Protein AF-A0AA36BQL2-F1 (afdb_monomer)

Structure (mmCIF, N/CA/C/O backbone):
data_AF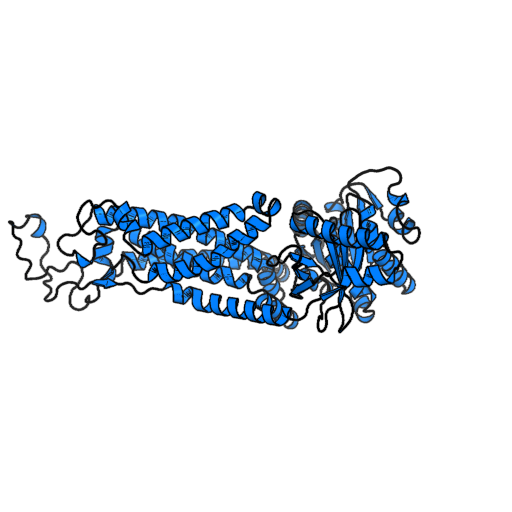-A0AA36BQL2-F1
#
_entry.id   AF-A0AA36BQL2-F1
#
loop_
_atom_site.group_PDB
_atom_site.id
_atom_site.type_symbol
_atom_site.label_atom_id
_atom_site.label_alt_id
_atom_site.label_comp_id
_atom_site.label_asym_id
_atom_site.label_entity_id
_atom_site.label_seq_id
_atom_site.pdbx_PDB_ins_code
_atom_site.Cartn_x
_atom_site.Cartn_y
_atom_site.Cartn_z
_atom_site.occupancy
_atom_site.B_iso_or_equiv
_atom_site.auth_seq_id
_atom_site.auth_comp_id
_atom_site.auth_asym_id
_atom_site.auth_atom_id
_atom_site.pdbx_PDB_model_num
ATOM 1 N N . MET A 1 1 ? -35.888 1.356 -7.119 1.00 32.09 1 MET A N 1
ATOM 2 C CA . MET A 1 1 ? -35.164 0.156 -7.600 1.00 32.09 1 MET A CA 1
ATOM 3 C C . MET A 1 1 ? -33.881 0.537 -8.357 1.00 32.09 1 MET A C 1
ATOM 5 O O . MET A 1 1 ? -32.818 0.086 -7.954 1.00 32.09 1 MET A O 1
ATOM 9 N N . ALA A 1 2 ? -33.934 1.457 -9.333 1.00 29.12 2 ALA A N 1
ATOM 10 C CA . ALA A 1 2 ? -32.767 1.949 -10.090 1.00 29.12 2 ALA A CA 1
ATOM 11 C C . ALA A 1 2 ? -31.708 2.727 -9.267 1.00 29.12 2 ALA A C 1
ATOM 13 O O . ALA A 1 2 ? -30.513 2.575 -9.489 1.00 29.12 2 ALA A O 1
ATOM 14 N N . ILE A 1 3 ? -32.118 3.500 -8.255 1.00 36.56 3 ILE A N 1
ATOM 15 C CA . ILE A 1 3 ? -31.204 4.365 -7.473 1.00 36.56 3 ILE A CA 1
ATOM 16 C C . ILE A 1 3 ? -30.282 3.561 -6.526 1.00 36.56 3 ILE A C 1
ATOM 18 O O . ILE A 1 3 ? -29.159 3.971 -6.234 1.00 36.56 3 ILE A O 1
ATOM 22 N N . LEU A 1 4 ? -30.737 2.393 -6.059 1.00 38.72 4 LEU A N 1
ATOM 23 C CA . LEU A 1 4 ? -30.019 1.531 -5.104 1.00 38.72 4 LEU A CA 1
ATOM 24 C C . LEU A 1 4 ? -29.142 0.489 -5.805 1.00 38.72 4 LEU A C 1
ATOM 26 O O . LEU A 1 4 ? -28.009 0.270 -5.384 1.00 38.72 4 LEU A O 1
ATOM 30 N N . ILE A 1 5 ? -29.626 -0.062 -6.924 1.00 36.47 5 ILE A N 1
ATOM 31 C CA . ILE A 1 5 ? -28.802 -0.821 -7.871 1.00 36.47 5 ILE A CA 1
ATOM 32 C C . ILE A 1 5 ? -27.673 0.081 -8.384 1.00 36.47 5 ILE A C 1
ATOM 34 O O . ILE A 1 5 ? -26.525 -0.340 -8.348 1.00 36.47 5 ILE A O 1
ATOM 38 N N . GLY A 1 6 ? -27.968 1.349 -8.699 1.00 40.69 6 GLY A N 1
ATOM 39 C CA . GLY A 1 6 ? -26.975 2.354 -9.075 1.00 40.69 6 GLY A CA 1
ATOM 40 C C . GLY A 1 6 ? -25.892 2.579 -8.018 1.00 40.69 6 GLY A C 1
ATOM 41 O O . GLY A 1 6 ? -24.722 2.534 -8.352 1.00 40.69 6 GLY A O 1
ATOM 42 N N . LYS A 1 7 ? -26.223 2.755 -6.729 1.00 40.22 7 LYS A N 1
ATOM 43 C CA . LYS A 1 7 ? -25.207 3.030 -5.685 1.00 40.22 7 LYS A CA 1
ATOM 44 C C . LYS A 1 7 ? -24.357 1.812 -5.279 1.00 40.22 7 LYS A C 1
ATOM 46 O O . LYS A 1 7 ? -23.184 1.971 -4.943 1.00 40.22 7 LYS A O 1
ATOM 51 N N . TRP A 1 8 ? -24.917 0.606 -5.343 1.00 40.50 8 TRP A N 1
ATOM 52 C CA . TRP A 1 8 ? -24.221 -0.658 -5.064 1.00 40.50 8 TRP A CA 1
ATOM 53 C C . TRP A 1 8 ? -23.346 -1.118 -6.248 1.00 40.50 8 TRP A C 1
ATOM 55 O O . TRP A 1 8 ? -22.182 -1.469 -6.054 1.00 40.50 8 TRP A O 1
ATOM 65 N N . LEU A 1 9 ? -23.837 -0.951 -7.485 1.00 42.84 9 LEU A N 1
ATOM 66 C CA . LEU A 1 9 ? -23.016 -0.902 -8.703 1.00 42.84 9 LEU A CA 1
ATOM 67 C C . LEU A 1 9 ? -22.187 0.384 -8.794 1.00 42.84 9 LEU A C 1
ATOM 69 O O . LEU A 1 9 ? -21.614 0.619 -9.840 1.00 42.84 9 LEU A O 1
ATOM 73 N N . ASN A 1 10 ? -22.085 1.225 -7.761 1.00 51.16 10 ASN A N 1
ATOM 74 C CA . ASN A 1 10 ? -21.151 2.348 -7.785 1.00 51.16 10 ASN A CA 1
ATOM 75 C C . ASN A 1 10 ? -19.912 2.035 -6.950 1.00 51.16 10 ASN A C 1
ATOM 77 O O . ASN A 1 10 ? -18.833 2.147 -7.485 1.00 51.16 10 ASN A O 1
ATOM 81 N N . SER A 1 11 ? -19.952 1.576 -5.697 1.00 51.75 11 SER A N 1
ATOM 82 C CA . SER A 1 11 ? -18.690 1.466 -4.923 1.00 51.75 11 SER A CA 1
ATOM 83 C C . SER A 1 11 ? -17.739 0.348 -5.396 1.00 51.75 11 SER A C 1
ATOM 85 O O . SER A 1 11 ? -16.552 0.596 -5.613 1.00 51.75 11 SER A O 1
ATOM 87 N N . VAL A 1 12 ? -18.240 -0.878 -5.592 1.00 59.84 12 VAL A N 1
ATOM 88 C CA . VAL A 1 12 ? -17.443 -2.012 -6.105 1.00 59.84 12 VAL A CA 1
ATOM 89 C C . VAL A 1 12 ? -17.169 -1.840 -7.593 1.00 59.84 12 VAL A C 1
ATOM 91 O O . VAL A 1 12 ? -16.033 -2.010 -8.034 1.00 59.84 12 VAL A O 1
ATOM 94 N N . SER A 1 13 ? -18.188 -1.440 -8.351 1.00 63.12 13 SER A N 1
ATOM 95 C CA . SER A 1 13 ? -18.031 -1.160 -9.775 1.00 63.12 13 SER A CA 1
ATOM 96 C C . SER A 1 13 ? -17.059 -0.021 -10.025 1.00 63.12 13 SER A C 1
ATOM 98 O O . SER A 1 13 ? -16.323 -0.116 -10.979 1.00 63.12 13 SER A O 1
ATOM 100 N N . ILE A 1 14 ? -16.972 1.015 -9.183 1.00 72.75 14 ILE A N 1
ATOM 101 C CA . ILE A 1 14 ? -16.052 2.140 -9.418 1.00 72.75 14 ILE A CA 1
ATOM 102 C C . ILE A 1 14 ? -14.605 1.739 -9.169 1.00 72.75 14 ILE A C 1
ATOM 104 O O . ILE A 1 14 ? -13.737 2.128 -9.945 1.00 72.75 14 ILE A O 1
ATOM 108 N N . LYS A 1 15 ? -14.332 0.901 -8.156 1.00 74.94 15 LYS A N 1
ATOM 109 C CA . LYS A 1 15 ? -12.998 0.296 -8.009 1.00 74.94 15 LYS A CA 1
ATOM 110 C C . LYS A 1 15 ? -12.625 -0.479 -9.273 1.00 74.94 15 LYS A C 1
ATOM 112 O O . LYS A 1 15 ? -11.566 -0.240 -9.842 1.00 74.94 15 LYS A O 1
ATOM 117 N N . TRP A 1 16 ? -13.506 -1.367 -9.734 1.00 81.06 16 TRP A N 1
ATOM 118 C CA . TRP A 1 16 ? -13.277 -2.147 -10.953 1.00 81.06 16 TRP A CA 1
ATOM 119 C C . TRP A 1 16 ? -13.223 -1.285 -12.210 1.00 81.06 16 TRP A C 1
ATOM 121 O O . TRP A 1 16 ? -12.387 -1.525 -13.064 1.00 81.06 16 TRP A O 1
ATOM 131 N N . PHE A 1 17 ? -14.044 -0.252 -12.301 1.00 84.00 17 PHE A N 1
ATOM 132 C CA . PHE A 1 17 ? -14.105 0.689 -13.408 1.00 84.00 17 PHE A CA 1
ATOM 133 C C . PHE A 1 17 ? -12.795 1.451 -13.526 1.00 84.00 17 PHE A C 1
ATOM 135 O O . PHE A 1 17 ? -12.270 1.559 -14.621 1.00 84.00 17 PHE A O 1
ATOM 142 N N . ILE A 1 18 ? -12.216 1.911 -12.415 1.00 84.31 18 ILE A N 1
ATOM 143 C CA . ILE A 1 18 ? -10.904 2.569 -12.422 1.00 84.31 18 ILE A CA 1
ATOM 144 C C . ILE A 1 18 ? -9.805 1.586 -12.802 1.00 84.31 18 ILE A C 1
ATOM 146 O O . ILE A 1 18 ? -8.929 1.939 -13.584 1.00 84.31 18 ILE A O 1
ATOM 150 N N . MET A 1 19 ? -9.864 0.351 -12.301 1.00 88.06 19 MET A N 1
ATOM 151 C CA . MET A 1 19 ? -8.923 -0.696 -12.701 1.00 88.06 19 MET A CA 1
ATOM 152 C C . MET A 1 19 ? -9.021 -1.006 -14.201 1.00 88.06 19 MET A C 1
ATOM 154 O O . MET A 1 19 ? -8.002 -1.098 -14.877 1.00 88.06 19 MET A O 1
ATOM 158 N N . VAL A 1 20 ? -10.235 -1.118 -14.739 1.00 90.38 20 VAL A N 1
ATOM 159 C CA . VAL A 1 20 ? -10.496 -1.349 -16.166 1.00 90.38 20 VAL A CA 1
ATOM 160 C C . VAL A 1 20 ? -10.076 -0.139 -16.994 1.00 90.38 20 VAL A C 1
ATOM 162 O O . VAL A 1 20 ? -9.435 -0.312 -18.023 1.00 90.38 20 VAL A O 1
ATOM 165 N N . LEU A 1 21 ? -10.361 1.080 -16.536 1.00 91.88 21 LEU A N 1
ATOM 166 C CA . LEU A 1 21 ? -9.959 2.321 -17.191 1.00 91.88 21 LEU A CA 1
ATOM 167 C C . LEU A 1 21 ? -8.433 2.451 -17.239 1.00 91.88 21 LEU A C 1
ATOM 169 O O . LEU A 1 21 ? -7.880 2.755 -18.289 1.00 91.88 21 LEU A O 1
ATOM 173 N N . TRP A 1 22 ? -7.738 2.179 -16.134 1.00 94.94 22 TRP A N 1
ATOM 174 C CA . TRP A 1 22 ? -6.276 2.158 -16.088 1.00 94.94 22 TRP A CA 1
ATOM 175 C C . TRP A 1 22 ? -5.692 1.089 -17.022 1.00 94.94 22 TRP A C 1
ATOM 177 O O . TRP A 1 22 ? -4.769 1.383 -17.784 1.00 94.94 22 TRP A O 1
ATOM 187 N N . ALA A 1 23 ? -6.248 -0.127 -17.019 1.00 95.50 23 ALA A N 1
ATOM 188 C CA . ALA A 1 23 ? -5.818 -1.193 -17.920 1.00 95.50 23 ALA A CA 1
ATOM 189 C C . ALA A 1 23 ? -6.055 -0.811 -19.391 1.00 95.50 23 ALA A C 1
ATOM 191 O O . ALA A 1 23 ? -5.174 -0.994 -20.231 1.00 95.50 23 ALA A O 1
ATOM 192 N N . PHE A 1 24 ? -7.203 -0.201 -19.691 1.00 96.44 24 PHE A N 1
ATOM 193 C CA . PHE A 1 24 ? -7.525 0.335 -21.009 1.00 96.44 24 PHE A CA 1
ATOM 194 C C . PHE A 1 24 ? -6.534 1.423 -21.435 1.00 96.44 24 PHE A C 1
ATOM 196 O O . PHE A 1 24 ? -6.031 1.371 -22.553 1.00 96.44 24 PHE A O 1
ATOM 203 N N . ILE A 1 25 ? -6.180 2.359 -20.546 1.00 96.88 25 ILE A N 1
ATOM 204 C CA . ILE A 1 25 ? -5.155 3.380 -20.812 1.00 96.88 25 ILE A CA 1
ATOM 205 C C . ILE A 1 25 ? -3.802 2.724 -21.117 1.00 96.88 25 ILE A C 1
ATOM 207 O O . ILE A 1 25 ? -3.131 3.150 -22.054 1.00 96.88 25 ILE A O 1
ATOM 211 N N . CYS A 1 26 ? -3.408 1.674 -20.389 1.00 97.56 26 CYS A N 1
ATOM 212 C CA . CYS A 1 26 ? -2.166 0.943 -20.665 1.00 97.56 26 CYS A CA 1
ATOM 213 C C . CYS A 1 26 ? -2.178 0.305 -22.064 1.00 97.56 26 CYS A C 1
ATOM 215 O O . CYS A 1 26 ? -1.219 0.464 -22.819 1.00 97.56 26 CYS A O 1
ATOM 217 N N . VAL A 1 27 ? -3.270 -0.371 -22.435 1.00 97.25 27 VAL A N 1
ATOM 218 C CA . VAL A 1 27 ? -3.426 -0.993 -23.762 1.00 97.25 27 VAL A CA 1
ATOM 219 C C . VAL A 1 27 ? -3.456 0.061 -24.867 1.00 97.25 27 VAL A C 1
ATOM 221 O O . VAL A 1 27 ? -2.765 -0.084 -25.873 1.00 97.25 27 VAL A O 1
ATOM 224 N N . LEU A 1 28 ? -4.201 1.149 -24.674 1.00 97.56 28 LEU A N 1
ATOM 225 C CA . LEU A 1 28 ? -4.280 2.254 -25.626 1.00 97.56 28 LEU A CA 1
ATOM 226 C C . LEU A 1 28 ? -2.912 2.916 -25.823 1.00 97.56 28 LEU A C 1
ATOM 228 O O . LEU A 1 28 ? -2.525 3.202 -26.956 1.00 97.56 28 LEU A O 1
ATOM 232 N N . LEU A 1 29 ? -2.161 3.133 -24.740 1.00 96.88 29 LEU A N 1
ATOM 233 C CA . LEU A 1 29 ? -0.817 3.701 -24.787 1.00 96.88 29 LEU A CA 1
ATOM 234 C C . LEU A 1 29 ? 0.160 2.776 -25.520 1.00 96.88 29 LEU A C 1
ATOM 236 O O . LEU A 1 29 ? 0.924 3.251 -26.366 1.00 96.88 29 LEU A O 1
ATOM 240 N N . PHE A 1 30 ? 0.105 1.469 -25.247 1.00 97.88 30 PHE A N 1
ATOM 241 C CA . PHE A 1 30 ? 0.875 0.467 -25.981 1.00 97.88 30 PHE A CA 1
ATOM 242 C C . PHE A 1 30 ? 0.533 0.512 -27.473 1.00 97.88 30 PHE A C 1
ATOM 244 O O . PHE A 1 30 ? 1.425 0.688 -28.296 1.00 97.88 30 PHE A O 1
ATOM 251 N N . TYR A 1 31 ? -0.753 0.425 -27.823 1.00 97.56 31 TYR A N 1
ATOM 252 C CA . TYR A 1 31 ? -1.232 0.389 -29.207 1.00 97.56 31 TYR A CA 1
ATOM 253 C C . TYR A 1 31 ? -0.876 1.661 -29.984 1.00 97.56 31 TYR A C 1
ATOM 255 O O . TYR A 1 31 ? -0.357 1.598 -31.100 1.00 97.56 31 TYR A O 1
ATOM 263 N N . ARG A 1 32 ? -1.082 2.836 -29.378 1.00 97.44 32 ARG A N 1
ATOM 264 C CA . ARG A 1 32 ? -0.721 4.125 -29.979 1.00 97.44 32 ARG A CA 1
ATOM 265 C C . ARG A 1 32 ? 0.780 4.215 -30.236 1.00 97.44 32 ARG A C 1
ATOM 267 O O . ARG A 1 32 ? 1.190 4.665 -31.303 1.00 97.44 32 ARG A O 1
ATOM 274 N N . THR A 1 33 ? 1.595 3.786 -29.276 1.00 95.62 33 THR A N 1
ATOM 275 C CA . THR A 1 33 ? 3.056 3.802 -29.416 1.00 95.62 33 THR A CA 1
ATOM 276 C C . THR A 1 33 ? 3.511 2.784 -30.458 1.00 95.62 33 THR A C 1
ATOM 278 O O . THR A 1 33 ? 4.315 3.116 -31.321 1.00 95.62 33 THR A O 1
ATOM 281 N N . TYR A 1 34 ? 2.940 1.582 -30.459 1.00 96.69 34 TYR A N 1
ATOM 282 C CA . TYR A 1 34 ? 3.207 0.549 -31.455 1.00 96.69 34 TYR A CA 1
ATOM 283 C C . TYR A 1 34 ? 2.964 1.068 -32.880 1.00 96.69 34 TYR A C 1
ATOM 285 O O . TYR A 1 34 ? 3.857 1.010 -33.724 1.00 96.69 34 TYR A O 1
ATOM 293 N N . ASN A 1 35 ? 1.787 1.654 -33.127 1.00 95.62 35 ASN A N 1
ATOM 294 C CA . ASN A 1 35 ? 1.427 2.202 -34.436 1.00 95.62 35 ASN A CA 1
ATOM 295 C C . ASN A 1 35 ? 2.309 3.380 -34.842 1.00 95.62 35 ASN A C 1
ATOM 297 O O . ASN A 1 35 ? 2.648 3.507 -36.015 1.00 95.62 35 ASN A O 1
ATOM 301 N N . ARG A 1 36 ? 2.723 4.210 -33.880 1.00 93.69 36 ARG A N 1
ATOM 302 C CA . ARG A 1 36 ? 3.674 5.293 -34.130 1.00 93.69 36 ARG A CA 1
ATOM 303 C C . ARG A 1 36 ? 4.984 4.756 -34.710 1.00 93.69 36 ARG A C 1
ATOM 305 O O . ARG A 1 36 ? 5.407 5.210 -35.762 1.00 93.69 36 ARG A O 1
ATOM 312 N N . TYR A 1 37 ? 5.592 3.757 -34.072 1.00 92.94 37 TYR A N 1
ATOM 313 C CA . TYR A 1 37 ? 6.858 3.182 -34.547 1.00 92.94 37 TYR A CA 1
ATOM 314 C C . TYR A 1 37 ? 6.711 2.300 -35.794 1.00 92.94 37 TYR A C 1
ATOM 316 O O . TYR A 1 37 ? 7.705 2.044 -36.465 1.00 92.94 37 TYR A O 1
ATOM 324 N N . LYS A 1 38 ? 5.491 1.845 -36.108 1.00 92.50 38 LYS A N 1
ATOM 325 C CA . LYS A 1 38 ? 5.203 1.059 -37.313 1.00 92.50 38 LYS A CA 1
ATOM 326 C C . LYS A 1 38 ? 4.989 1.927 -38.557 1.00 92.50 38 LYS A C 1
ATOM 328 O O . LYS A 1 38 ? 5.452 1.563 -39.630 1.00 92.50 38 LYS A O 1
ATOM 333 N N . TYR A 1 39 ? 4.255 3.034 -38.425 1.00 90.00 39 TYR A N 1
ATOM 334 C CA . TYR A 1 39 ? 3.773 3.811 -39.575 1.00 90.00 39 TYR A CA 1
ATOM 335 C C . TYR A 1 39 ? 4.412 5.198 -39.718 1.00 90.00 39 TYR A C 1
ATOM 337 O O . TYR A 1 39 ? 4.325 5.785 -40.793 1.00 90.00 39 TYR A O 1
ATOM 345 N N . GLU A 1 40 ? 5.036 5.760 -38.675 1.00 90.19 40 GLU A N 1
ATOM 346 C CA . GLU A 1 40 ? 5.650 7.088 -38.786 1.00 90.19 40 GLU A CA 1
ATOM 347 C C . GLU A 1 40 ? 6.920 7.022 -39.667 1.00 90.19 40 GLU A C 1
ATOM 349 O O . GLU A 1 40 ? 7.827 6.238 -39.368 1.00 90.19 40 GLU A O 1
ATOM 354 N N . PRO A 1 41 ? 7.049 7.875 -40.708 1.00 86.12 41 PRO A N 1
ATOM 355 C CA . PRO A 1 41 ? 8.160 7.795 -41.664 1.00 86.12 41 PRO A CA 1
ATOM 356 C C . PRO A 1 41 ? 9.557 7.945 -41.026 1.00 86.12 41 PRO A C 1
ATOM 358 O O . PRO A 1 41 ? 10.530 7.389 -41.525 1.00 86.12 41 PRO A O 1
ATOM 361 N N . ARG A 1 42 ? 9.656 8.617 -39.866 1.00 89.44 42 ARG A N 1
ATOM 362 C CA . ARG A 1 42 ? 10.900 8.812 -39.080 1.00 89.44 42 ARG A CA 1
ATOM 363 C C . ARG A 1 42 ? 11.581 7.524 -38.653 1.00 89.44 42 ARG A C 1
ATOM 365 O O . ARG A 1 42 ? 12.787 7.533 -38.414 1.00 89.44 42 ARG A O 1
ATOM 372 N N . PHE A 1 43 ? 10.818 6.443 -38.533 1.00 90.06 43 PHE A N 1
ATOM 373 C CA . PHE A 1 43 ? 11.320 5.157 -38.068 1.00 90.06 43 PHE A CA 1
ATOM 374 C C . PHE A 1 43 ? 11.456 4.133 -39.193 1.00 90.06 43 PHE A C 1
ATOM 376 O O . PHE A 1 43 ? 11.784 2.989 -38.908 1.00 90.06 43 PHE A O 1
ATOM 383 N N . TYR A 1 44 ? 11.249 4.521 -40.454 1.00 87.38 44 TYR A N 1
ATOM 384 C CA . TYR A 1 44 ? 11.231 3.599 -41.589 1.00 87.38 44 TYR A CA 1
ATOM 385 C C . TYR A 1 44 ? 12.484 2.711 -41.666 1.00 87.38 44 TYR A C 1
ATOM 387 O O . TYR A 1 44 ? 12.367 1.489 -41.615 1.00 87.38 44 TYR A O 1
ATOM 395 N N . TYR A 1 45 ? 13.682 3.308 -41.697 1.00 86.88 45 TYR A N 1
ATOM 396 C CA . TYR A 1 45 ? 14.948 2.568 -41.820 1.00 86.88 45 TYR A CA 1
ATOM 397 C C . TYR A 1 45 ? 15.196 1.613 -40.647 1.00 86.88 45 TYR A C 1
ATOM 399 O O . TYR A 1 45 ? 15.539 0.449 -40.841 1.00 86.88 45 TYR A O 1
ATOM 407 N N . VAL A 1 46 ? 14.967 2.077 -39.416 1.00 89.56 46 VAL A N 1
ATOM 408 C CA . VAL A 1 46 ? 15.162 1.244 -38.222 1.00 89.56 46 VAL A CA 1
ATOM 409 C C . VAL A 1 46 ? 14.085 0.158 -38.099 1.00 89.56 46 VAL A C 1
ATOM 411 O O . VAL A 1 46 ? 14.373 -0.950 -37.653 1.00 89.56 46 VAL A O 1
ATOM 414 N N . HIS A 1 47 ? 12.858 0.427 -38.552 1.00 90.00 47 HIS A N 1
ATOM 415 C CA . HIS A 1 47 ? 11.780 -0.557 -38.610 1.00 90.00 47 HIS A CA 1
ATOM 416 C C . HIS A 1 47 ? 12.036 -1.625 -39.679 1.00 90.00 47 HIS A C 1
ATOM 418 O O . HIS A 1 47 ? 11.718 -2.783 -39.445 1.00 90.00 47 HIS A O 1
ATOM 424 N N . GLN A 1 48 ? 12.645 -1.294 -40.822 1.00 87.44 48 GLN A N 1
ATOM 425 C CA . GLN A 1 48 ? 13.039 -2.308 -41.809 1.00 87.44 48 GLN A CA 1
ATOM 426 C C . GLN A 1 48 ? 14.032 -3.324 -41.232 1.00 87.44 48 GLN A C 1
ATOM 428 O O . GLN A 1 48 ? 13.949 -4.508 -41.544 1.00 87.44 48 GLN A O 1
ATOM 433 N N . MET A 1 49 ? 14.939 -2.877 -40.363 1.00 88.56 49 MET A N 1
ATOM 434 C CA . MET A 1 49 ? 15.933 -3.754 -39.746 1.00 88.56 49 MET A CA 1
ATOM 435 C C . MET A 1 49 ? 15.369 -4.554 -38.572 1.00 88.56 49 MET A C 1
ATOM 437 O O . MET A 1 49 ? 15.621 -5.751 -38.452 1.00 88.56 49 MET A O 1
ATOM 441 N N . LEU A 1 50 ? 14.631 -3.886 -37.682 1.00 91.75 50 LEU A N 1
ATOM 442 C CA . LEU A 1 50 ? 14.164 -4.476 -36.429 1.00 91.75 50 LEU A CA 1
ATOM 443 C C . LEU A 1 50 ? 12.787 -5.133 -36.546 1.00 91.75 50 LEU A C 1
ATOM 445 O O . LEU A 1 50 ? 12.476 -6.035 -35.776 1.00 91.75 50 LEU A O 1
ATOM 449 N N . GLY A 1 51 ? 11.954 -4.700 -37.486 1.00 91.81 51 GLY A N 1
ATOM 450 C CA . GLY A 1 51 ? 10.582 -5.164 -37.645 1.00 91.81 51 GLY A CA 1
ATOM 451 C C . GLY A 1 51 ? 9.701 -4.861 -36.430 1.00 91.81 51 GLY A C 1
ATOM 452 O O . GLY A 1 51 ? 9.850 -3.850 -35.737 1.00 91.81 51 GLY A O 1
ATOM 453 N N . SER A 1 52 ? 8.774 -5.776 -36.140 1.00 93.69 52 SER A N 1
ATOM 454 C CA . SER A 1 52 ? 7.784 -5.618 -35.068 1.00 93.69 52 SER A CA 1
ATOM 455 C C . SER A 1 52 ? 8.386 -5.548 -33.661 1.00 93.69 52 SER A C 1
ATOM 457 O O . SER A 1 52 ? 7.746 -4.993 -32.764 1.00 93.69 52 SER A O 1
ATOM 459 N N . SER A 1 53 ? 9.601 -6.065 -33.434 1.00 94.94 53 SER A N 1
ATOM 460 C CA . SER A 1 53 ? 10.243 -6.032 -32.113 1.00 94.94 53 SER A CA 1
ATOM 461 C C . SER A 1 53 ? 10.637 -4.617 -31.682 1.00 94.94 53 SER A C 1
ATOM 463 O O . SER A 1 53 ? 10.687 -4.346 -30.480 1.00 94.94 53 SER A O 1
ATOM 465 N N . LEU A 1 54 ? 10.825 -3.683 -32.624 1.00 94.50 54 LEU A N 1
ATOM 466 C CA . LEU A 1 54 ? 10.948 -2.252 -32.327 1.00 94.50 54 LEU A CA 1
ATOM 467 C C . LEU A 1 54 ? 9.640 -1.696 -31.754 1.00 94.50 54 LEU A C 1
ATOM 469 O O . LEU A 1 54 ? 9.632 -1.013 -30.731 1.00 94.50 54 LEU A O 1
ATOM 473 N N . CYS A 1 55 ? 8.520 -1.996 -32.408 1.00 96.19 55 CYS A N 1
ATOM 474 C CA . CYS A 1 55 ? 7.211 -1.512 -31.985 1.00 96.19 55 CYS A CA 1
ATOM 475 C C . CYS A 1 55 ? 6.824 -2.086 -30.615 1.00 96.19 55 CYS A C 1
ATOM 477 O O . CYS A 1 55 ? 6.307 -1.358 -29.768 1.00 96.19 55 CYS A O 1
ATOM 479 N N . ILE A 1 56 ? 7.118 -3.371 -30.376 1.00 97.38 56 ILE A N 1
ATOM 480 C CA . ILE A 1 56 ? 6.862 -4.041 -29.093 1.00 97.38 56 ILE A CA 1
ATOM 481 C C . ILE A 1 56 ? 7.730 -3.442 -27.984 1.00 97.38 56 ILE A C 1
ATOM 483 O O . ILE A 1 56 ? 7.188 -3.107 -26.932 1.00 97.38 56 ILE A O 1
ATOM 487 N N . SER A 1 57 ? 9.039 -3.258 -28.207 1.00 95.50 57 SER A N 1
ATOM 488 C CA . SER A 1 57 ? 9.942 -2.709 -27.182 1.00 95.50 57 SER A CA 1
ATOM 489 C C . SER A 1 57 ? 9.560 -1.283 -26.782 1.00 95.50 57 SER A C 1
ATOM 491 O O . SER A 1 57 ? 9.593 -0.938 -25.599 1.00 95.50 57 SER A O 1
ATOM 493 N N . ARG A 1 58 ? 9.137 -0.456 -27.745 1.00 94.44 58 ARG A N 1
ATOM 494 C CA . ARG A 1 58 ? 8.715 0.929 -27.493 1.00 94.44 58 ARG A CA 1
ATOM 495 C C . ARG A 1 58 ? 7.326 1.020 -26.877 1.00 94.44 58 ARG A C 1
ATOM 497 O O . ARG A 1 58 ? 7.126 1.827 -25.970 1.00 94.44 58 ARG A O 1
ATOM 504 N N . GLY A 1 59 ? 6.393 0.174 -27.312 1.00 96.12 59 GLY A N 1
ATOM 505 C CA . GLY A 1 59 ? 5.070 0.062 -26.706 1.00 96.12 59 GLY A CA 1
ATOM 506 C C . GLY A 1 59 ? 5.144 -0.345 -25.237 1.00 96.12 59 GLY A C 1
ATOM 507 O O . GLY A 1 59 ? 4.546 0.315 -24.387 1.00 96.12 59 GLY A O 1
ATOM 508 N N . SER A 1 60 ? 5.921 -1.383 -24.913 1.00 97.38 60 SER A N 1
ATOM 509 C CA . SER A 1 60 ? 6.086 -1.841 -23.530 1.00 97.38 60 SER A CA 1
ATOM 510 C C . SER A 1 60 ? 6.823 -0.814 -22.668 1.00 97.38 60 SER A C 1
ATOM 512 O O . SER A 1 60 ? 6.405 -0.579 -21.537 1.00 97.38 60 SER A O 1
ATOM 514 N N . ALA A 1 61 ? 7.829 -0.114 -23.206 1.00 95.06 61 ALA A N 1
ATOM 515 C CA . ALA A 1 61 ? 8.507 0.982 -22.505 1.00 95.06 61 ALA A CA 1
ATOM 516 C C . ALA A 1 61 ? 7.550 2.118 -22.101 1.00 95.06 61 ALA A C 1
ATOM 518 O O . ALA A 1 61 ? 7.649 2.648 -20.995 1.00 95.06 61 ALA A O 1
ATOM 519 N N . ALA A 1 62 ? 6.593 2.481 -22.963 1.00 95.44 62 ALA A N 1
ATOM 520 C CA . ALA A 1 62 ? 5.595 3.501 -22.639 1.00 95.44 62 ALA A CA 1
ATOM 521 C C . ALA A 1 62 ? 4.688 3.065 -21.472 1.00 95.44 62 ALA A C 1
ATOM 523 O O . ALA A 1 62 ? 4.418 3.856 -20.566 1.00 95.44 62 ALA A O 1
ATOM 524 N N . VAL A 1 63 ? 4.273 1.793 -21.452 1.00 97.69 63 VAL A N 1
ATOM 525 C CA . VAL A 1 63 ? 3.490 1.215 -20.346 1.00 97.69 63 VAL A CA 1
ATOM 526 C C . VAL A 1 63 ? 4.304 1.155 -19.051 1.00 97.69 63 VAL A C 1
ATOM 528 O O . VAL A 1 63 ? 3.765 1.465 -17.986 1.00 97.69 63 VAL A O 1
ATOM 531 N N . ILE A 1 64 ? 5.596 0.812 -19.124 1.00 96.75 64 ILE A N 1
ATOM 532 C CA . ILE A 1 64 ? 6.511 0.848 -17.972 1.00 96.75 64 ILE A CA 1
ATOM 533 C C . ILE A 1 64 ? 6.589 2.270 -17.415 1.00 96.75 64 ILE A C 1
ATOM 535 O O . ILE A 1 64 ? 6.362 2.457 -16.227 1.00 96.75 64 ILE A O 1
ATOM 539 N N . ASN A 1 65 ? 6.828 3.278 -18.257 1.00 94.88 65 ASN A N 1
ATOM 540 C CA . ASN A 1 65 ? 6.949 4.671 -17.820 1.00 94.88 65 ASN A CA 1
ATOM 541 C C . ASN A 1 65 ? 5.689 5.186 -17.110 1.00 94.88 65 ASN A C 1
ATOM 543 O O . ASN A 1 65 ? 5.793 5.774 -16.031 1.00 94.88 65 ASN A O 1
ATOM 547 N N . LEU A 1 66 ? 4.502 4.913 -17.666 1.00 96.00 66 LEU A N 1
ATOM 548 C CA . LEU A 1 66 ? 3.231 5.255 -17.025 1.00 96.00 66 LEU A CA 1
ATOM 549 C C . LEU A 1 66 ? 3.123 4.611 -15.636 1.00 96.00 66 LEU A C 1
ATOM 551 O O . LEU A 1 66 ? 2.838 5.290 -14.649 1.00 96.00 66 LEU A O 1
ATOM 555 N N . ASN A 1 67 ? 3.366 3.303 -15.544 1.00 97.50 67 ASN A N 1
ATOM 556 C CA . ASN A 1 67 ? 3.188 2.577 -14.291 1.00 97.50 67 ASN A CA 1
ATOM 557 C C . ASN A 1 67 ? 4.272 2.894 -13.257 1.00 97.50 67 ASN A C 1
ATOM 559 O O . ASN A 1 67 ? 3.951 2.989 -12.076 1.00 97.50 67 ASN A O 1
ATOM 563 N N . CYS A 1 68 ? 5.511 3.155 -13.673 1.00 95.69 68 CYS A N 1
ATOM 564 C CA . CYS A 1 68 ? 6.571 3.667 -12.805 1.00 95.69 68 CYS A CA 1
ATOM 565 C C . CYS A 1 68 ? 6.241 5.063 -12.251 1.00 95.69 68 CYS A C 1
ATOM 567 O O . CYS A 1 68 ? 6.673 5.392 -11.151 1.00 95.69 68 CYS A O 1
ATOM 569 N N . GLY A 1 69 ? 5.458 5.885 -12.954 1.00 94.94 69 GLY A N 1
ATOM 570 C CA . GLY A 1 69 ? 4.917 7.121 -12.382 1.00 94.94 69 GLY A CA 1
ATOM 571 C C . GLY A 1 69 ? 3.798 6.849 -11.368 1.00 94.94 69 GLY A C 1
ATOM 572 O O . GLY A 1 69 ? 3.832 7.332 -10.236 1.00 94.94 69 GLY A O 1
ATOM 573 N N . LEU A 1 70 ? 2.813 6.035 -11.755 1.00 95.19 70 LEU A N 1
ATOM 574 C CA . LEU A 1 70 ? 1.607 5.782 -10.957 1.00 95.19 70 LEU A CA 1
ATOM 575 C C . LEU A 1 70 ? 1.857 4.965 -9.682 1.00 95.19 70 LEU A C 1
ATOM 577 O O . LEU A 1 70 ? 1.159 5.169 -8.692 1.00 95.19 70 LEU A O 1
ATOM 581 N N . VAL A 1 71 ? 2.851 4.073 -9.672 1.00 95.62 71 VAL A N 1
ATOM 582 C CA . VAL A 1 71 ? 3.143 3.177 -8.539 1.00 95.62 71 VAL A CA 1
ATOM 583 C C . VAL A 1 71 ? 3.570 3.927 -7.266 1.00 95.62 71 VAL A C 1
ATOM 585 O O . VAL A 1 71 ? 3.356 3.416 -6.162 1.00 95.62 71 VAL A O 1
ATOM 588 N N . LEU A 1 72 ? 4.114 5.147 -7.398 1.00 93.00 72 LEU A N 1
ATOM 589 C CA . LEU A 1 72 ? 4.546 5.993 -6.275 1.00 93.00 72 LEU A CA 1
ATOM 590 C C . LEU A 1 72 ? 3.389 6.723 -5.589 1.00 93.00 72 LEU A C 1
ATOM 592 O O . LEU A 1 72 ? 3.417 6.894 -4.371 1.00 93.00 72 LEU A O 1
ATOM 596 N N . LEU A 1 73 ? 2.362 7.134 -6.341 1.00 92.00 73 LEU A N 1
ATOM 597 C CA . LEU A 1 73 ? 1.282 7.983 -5.821 1.00 92.00 73 LEU A CA 1
ATOM 598 C C . LEU A 1 73 ? 0.541 7.351 -4.625 1.00 92.00 73 LEU A C 1
ATOM 600 O O . LEU A 1 73 ? 0.340 8.043 -3.626 1.00 92.00 73 LEU A O 1
ATOM 604 N N . PRO A 1 74 ? 0.203 6.042 -4.639 1.00 91.56 74 PRO A N 1
ATOM 605 C CA . PRO A 1 74 ? -0.365 5.357 -3.477 1.00 91.56 74 PRO A CA 1
ATOM 606 C C . PRO A 1 74 ? 0.497 5.376 -2.211 1.00 91.56 74 PRO A C 1
ATOM 608 O O . PRO A 1 74 ? -0.024 5.143 -1.121 1.00 91.56 74 PRO A O 1
ATOM 611 N N . MET A 1 75 ? 1.809 5.589 -2.345 1.00 90.75 75 MET A N 1
ATOM 612 C CA . MET A 1 75 ? 2.769 5.539 -1.240 1.00 90.75 75 MET A CA 1
ATOM 613 C C . MET A 1 75 ? 3.016 6.907 -0.592 1.00 90.75 75 MET A C 1
ATOM 615 O O . MET A 1 75 ? 3.648 6.967 0.467 1.00 90.75 75 MET A O 1
ATOM 619 N N . CYS A 1 76 ? 2.463 7.987 -1.155 1.00 92.38 76 CYS A N 1
ATOM 620 C CA . CYS A 1 76 ? 2.444 9.325 -0.559 1.00 92.38 76 CYS A CA 1
ATOM 621 C C . CYS A 1 76 ? 1.401 9.394 0.571 1.00 92.38 76 CYS A C 1
ATOM 623 O O . CYS A 1 76 ? 0.291 9.904 0.397 1.00 92.38 76 CYS A O 1
ATOM 625 N N . ARG A 1 77 ? 1.725 8.815 1.734 1.00 88.94 77 ARG A N 1
ATOM 626 C CA . ARG A 1 77 ? 0.766 8.571 2.829 1.00 88.94 77 ARG A CA 1
ATOM 627 C C . ARG A 1 77 ? 0.144 9.848 3.393 1.00 88.94 77 ARG A C 1
ATOM 629 O O . ARG A 1 77 ? -1.023 9.821 3.782 1.00 88.94 77 ARG A O 1
ATOM 636 N N . VAL A 1 78 ? 0.888 10.953 3.450 1.00 90.38 78 VAL A N 1
ATOM 637 C CA . VAL A 1 78 ? 0.385 12.243 3.949 1.00 90.38 78 VAL A CA 1
ATOM 638 C C . VAL A 1 78 ? -0.579 12.848 2.945 1.00 90.38 78 VAL A C 1
ATOM 640 O O . VAL A 1 78 ? -1.652 13.303 3.340 1.00 90.38 78 VAL A O 1
ATOM 643 N N . VAL A 1 79 ? -0.242 12.801 1.655 1.00 91.06 79 VAL A N 1
ATOM 644 C CA . VAL A 1 79 ? -1.125 13.260 0.571 1.00 91.06 79 VAL A CA 1
ATOM 645 C C . VAL A 1 79 ? -2.419 12.449 0.565 1.00 91.06 79 VAL A C 1
ATOM 647 O O . VAL A 1 79 ? -3.504 13.022 0.612 1.00 91.06 79 VAL A O 1
ATOM 650 N N . VAL A 1 80 ? -2.310 11.120 0.607 1.00 90.31 80 VAL A N 1
ATOM 651 C CA . VAL A 1 80 ? -3.438 10.179 0.670 1.00 90.31 80 VAL A CA 1
ATOM 652 C C . VAL A 1 80 ? -4.334 10.452 1.883 1.00 90.31 80 VAL A C 1
ATOM 654 O O . VAL A 1 80 ? -5.551 10.574 1.738 1.00 90.31 80 VAL A O 1
ATOM 657 N N . THR A 1 81 ? -3.744 10.623 3.069 1.00 87.38 81 THR A N 1
ATOM 658 C CA . THR A 1 81 ? -4.480 10.917 4.313 1.00 87.38 81 THR A CA 1
ATOM 659 C C . THR A 1 81 ? -5.172 12.281 4.243 1.00 87.38 81 THR A C 1
ATOM 661 O O . THR A 1 81 ? -6.342 12.412 4.603 1.00 87.38 81 THR A O 1
ATOM 664 N N . SER A 1 82 ? -4.480 13.297 3.725 1.00 88.88 82 SER A N 1
ATOM 665 C CA . SER A 1 82 ? -5.021 14.654 3.582 1.00 88.88 82 SER A CA 1
ATOM 666 C C . SER A 1 82 ? -6.186 14.684 2.592 1.00 88.88 82 SER A C 1
ATOM 668 O O . SER A 1 82 ? -7.247 15.231 2.897 1.00 88.88 82 SER A O 1
ATOM 670 N N . LEU A 1 83 ? -6.027 14.027 1.440 1.00 89.19 83 LEU A N 1
ATOM 671 C CA . LEU A 1 83 ? -7.063 13.916 0.419 1.00 89.19 83 LEU A CA 1
ATOM 672 C C . LEU A 1 83 ? -8.287 13.169 0.957 1.00 89.19 83 LEU A C 1
ATOM 674 O O . LEU A 1 83 ? -9.415 13.631 0.789 1.00 89.19 83 LEU A O 1
ATOM 678 N N . ARG A 1 84 ? -8.082 12.068 1.691 1.00 87.44 84 ARG A N 1
ATOM 679 C CA . ARG A 1 84 ? -9.174 11.345 2.353 1.00 87.44 84 ARG A CA 1
ATOM 680 C C . ARG A 1 84 ? -9.925 12.236 3.347 1.00 87.44 84 ARG A C 1
ATOM 682 O O . ARG A 1 84 ? -11.157 12.223 3.365 1.00 87.44 84 ARG A O 1
ATOM 689 N N . GLY A 1 85 ? -9.211 13.051 4.127 1.00 84.62 85 GLY A N 1
ATOM 690 C CA . GLY A 1 85 ? -9.799 14.020 5.056 1.00 84.62 85 GLY A CA 1
ATOM 691 C C . GLY A 1 85 ? -10.644 15.099 4.366 1.00 84.62 85 GLY A C 1
ATOM 692 O O . GLY A 1 85 ? -11.747 15.401 4.830 1.00 84.62 85 GLY A O 1
ATOM 693 N N . ILE A 1 86 ? -10.175 15.642 3.238 1.00 86.62 86 ILE A N 1
ATOM 694 C CA . ILE A 1 86 ? -10.926 16.608 2.413 1.00 86.62 86 ILE A CA 1
ATOM 695 C C . ILE A 1 86 ? -12.203 15.959 1.862 1.00 86.62 86 ILE A C 1
ATOM 697 O O . ILE A 1 86 ? -13.299 16.492 2.031 1.00 86.62 86 ILE A O 1
ATOM 701 N N . LEU A 1 87 ? -12.095 14.756 1.296 1.00 85.38 87 LEU A N 1
ATOM 702 C CA . LEU A 1 87 ? -13.241 14.019 0.754 1.00 85.38 87 LEU A CA 1
ATOM 703 C C . LEU A 1 87 ? -14.244 13.581 1.827 1.00 85.38 87 LEU A C 1
ATOM 705 O O . LEU A 1 87 ? -15.428 13.391 1.533 1.00 85.38 87 LEU A O 1
ATOM 709 N N . ARG A 1 88 ? -13.800 13.415 3.078 1.00 80.75 88 ARG A N 1
ATOM 710 C CA . ARG A 1 88 ? -14.695 13.221 4.224 1.00 80.75 88 ARG A CA 1
ATOM 711 C C . ARG A 1 88 ? -15.524 14.477 4.480 1.00 80.75 88 ARG A C 1
ATOM 713 O O . ARG A 1 88 ? -16.739 14.362 4.601 1.00 80.75 88 ARG A O 1
ATOM 720 N N . LYS A 1 89 ? -14.897 15.660 4.496 1.00 82.69 89 LYS A N 1
ATOM 721 C CA . LYS A 1 89 ? -15.595 16.949 4.670 1.00 82.69 89 LYS A CA 1
ATOM 722 C C . LYS A 1 89 ? -16.591 17.226 3.541 1.00 82.69 89 LYS A C 1
ATOM 724 O O . LYS A 1 89 ? -17.688 17.695 3.807 1.00 82.69 89 LYS A O 1
ATOM 729 N N . MET A 1 90 ? -16.246 16.863 2.305 1.00 82.44 90 MET A N 1
ATOM 730 C CA . MET A 1 90 ? -17.123 17.003 1.134 1.00 82.44 90 MET A CA 1
ATOM 731 C C . MET A 1 90 ? -18.189 15.897 1.013 1.00 82.44 90 MET A C 1
ATOM 733 O O . MET A 1 90 ? -18.923 15.856 0.031 1.00 82.44 90 MET A O 1
ATOM 737 N N . SER A 1 91 ? -18.272 14.960 1.968 1.00 76.69 91 SER A N 1
ATOM 738 C CA . SER A 1 91 ? -19.205 13.821 1.941 1.00 76.69 91 SER A CA 1
ATOM 739 C C . SER A 1 91 ? -19.094 12.922 0.686 1.00 76.69 91 SER A C 1
ATOM 741 O O . SER A 1 91 ? -20.010 12.178 0.338 1.00 76.69 91 SER A O 1
ATOM 743 N N . MET A 1 92 ? -17.933 12.905 0.018 1.00 76.00 92 MET A N 1
ATOM 744 C CA . MET A 1 92 ? -17.701 12.135 -1.213 1.00 76.00 92 MET A CA 1
ATOM 745 C C . MET A 1 92 ? -17.326 10.677 -0.917 1.00 76.00 92 MET A C 1
ATOM 747 O O . MET A 1 92 ? -16.178 10.265 -1.085 1.00 76.00 92 MET A O 1
ATOM 751 N N . TYR A 1 93 ? -18.303 9.881 -0.474 1.00 72.75 93 TYR A N 1
ATOM 752 C CA . TYR A 1 93 ? -18.102 8.469 -0.113 1.00 72.75 93 TYR A CA 1
ATOM 753 C C . TYR A 1 93 ? -17.396 7.666 -1.215 1.00 72.75 93 TYR A C 1
ATOM 755 O O . TYR A 1 93 ? -16.406 6.987 -0.959 1.00 72.75 93 TYR A O 1
ATOM 763 N N . THR A 1 94 ? -17.849 7.812 -2.459 1.00 72.06 94 THR A N 1
ATOM 764 C CA . THR A 1 94 ? -17.305 7.093 -3.614 1.00 72.06 94 THR A CA 1
ATOM 765 C C . THR A 1 94 ? -15.810 7.331 -3.826 1.00 72.06 94 THR A C 1
ATOM 767 O O . THR A 1 94 ? -15.071 6.388 -4.089 1.00 72.06 94 THR A O 1
ATOM 770 N N . MET A 1 95 ? -15.348 8.575 -3.672 1.00 76.44 95 MET A N 1
ATOM 771 C CA . MET A 1 95 ? -13.934 8.905 -3.859 1.00 76.44 95 MET A CA 1
ATOM 772 C C . MET A 1 95 ? -13.064 8.399 -2.705 1.00 76.44 95 MET A C 1
ATOM 774 O O . MET A 1 95 ? -11.932 7.982 -2.932 1.00 76.44 95 MET A O 1
ATOM 778 N N . ARG A 1 96 ? -13.597 8.339 -1.477 1.00 79.38 96 ARG A N 1
ATOM 779 C CA . ARG A 1 96 ? -12.874 7.743 -0.337 1.00 79.38 96 ARG A CA 1
ATOM 780 C C . ARG A 1 96 ? -12.604 6.258 -0.545 1.00 79.38 96 ARG A C 1
ATOM 782 O O . ARG A 1 96 ? -11.485 5.807 -0.343 1.00 79.38 96 ARG A O 1
ATOM 789 N N . VAL A 1 97 ? -13.594 5.533 -1.060 1.00 75.12 97 VAL A N 1
ATOM 790 C CA . VAL A 1 97 ? -13.492 4.098 -1.363 1.00 75.12 97 VAL A CA 1
ATOM 791 C C . VAL A 1 97 ? -12.351 3.790 -2.353 1.00 75.12 97 VAL A C 1
ATOM 793 O O . VAL A 1 97 ? -11.724 2.726 -2.266 1.00 75.12 97 VAL A O 1
ATOM 796 N N . ILE A 1 98 ? -12.054 4.713 -3.275 1.00 79.12 98 ILE A N 1
ATOM 797 C CA . ILE A 1 98 ? -10.922 4.611 -4.212 1.00 79.12 98 ILE A CA 1
ATOM 798 C C . ILE A 1 98 ? -9.600 4.768 -3.463 1.00 79.12 98 ILE A C 1
ATOM 800 O O . ILE A 1 98 ? -8.714 3.926 -3.605 1.00 79.12 98 ILE A O 1
ATOM 804 N N . ILE A 1 99 ? -9.490 5.805 -2.633 1.00 83.88 99 ILE A N 1
ATOM 805 C CA . ILE A 1 99 ? -8.282 6.090 -1.851 1.00 83.88 99 ILE A CA 1
ATOM 806 C C . ILE A 1 99 ? -7.957 4.949 -0.888 1.00 83.88 99 ILE A C 1
ATOM 808 O O . ILE A 1 99 ? -6.811 4.518 -0.790 1.00 83.88 99 ILE A O 1
ATOM 812 N N . ASP A 1 100 ? -8.972 4.379 -0.246 1.00 80.31 100 ASP A N 1
ATOM 813 C CA . ASP A 1 100 ? -8.809 3.230 0.645 1.00 80.31 100 ASP A CA 1
ATOM 814 C C . ASP A 1 100 ? -8.267 1.987 -0.101 1.00 80.31 100 ASP A C 1
ATOM 816 O O . ASP A 1 100 ? -7.751 1.050 0.505 1.00 80.31 100 ASP A O 1
ATOM 820 N N . SER A 1 101 ? -8.333 1.979 -1.438 1.00 79.94 101 SER A N 1
ATOM 821 C CA . SER A 1 101 ? -7.821 0.907 -2.303 1.00 79.94 101 SER A CA 1
ATOM 822 C C . SER A 1 101 ? -6.449 1.209 -2.918 1.00 79.94 101 SER A C 1
ATOM 824 O O . SER A 1 101 ? -5.958 0.407 -3.717 1.00 79.94 101 SER A O 1
ATOM 826 N N . CYS A 1 102 ? -5.793 2.312 -2.534 1.00 85.69 102 CYS A N 1
ATOM 827 C CA . CYS A 1 102 ? -4.490 2.735 -3.062 1.00 85.69 102 CYS A CA 1
ATOM 828 C C . CYS A 1 102 ? -3.422 1.632 -2.976 1.00 85.69 102 CYS A C 1
ATOM 830 O O . CYS A 1 102 ? -2.690 1.407 -3.939 1.00 85.69 102 CYS A O 1
ATOM 832 N N . LYS A 1 103 ? -3.367 0.876 -1.870 1.00 86.50 103 LYS A N 1
ATOM 833 C CA . LYS A 1 103 ? -2.431 -0.257 -1.730 1.00 86.50 103 LYS A CA 1
ATOM 834 C C . LYS A 1 103 ? -2.670 -1.341 -2.787 1.00 86.50 103 LYS A C 1
ATOM 836 O O . LYS A 1 103 ? -1.714 -1.888 -3.327 1.00 86.50 103 LYS A O 1
ATOM 841 N N . GLY A 1 104 ? -3.933 -1.650 -3.085 1.00 88.19 104 GLY A N 1
ATOM 842 C CA . GLY A 1 104 ? -4.289 -2.605 -4.137 1.00 88.19 104 GLY A CA 1
ATOM 843 C C . GLY A 1 104 ? -3.877 -2.104 -5.521 1.00 88.19 104 GLY A C 1
ATOM 844 O O . GLY A 1 104 ? -3.315 -2.866 -6.303 1.00 88.19 104 GLY A O 1
ATOM 845 N N . PHE A 1 105 ? -4.074 -0.810 -5.782 1.00 91.56 105 PHE A N 1
ATOM 846 C CA . PHE A 1 105 ? -3.653 -0.171 -7.028 1.00 91.56 105 PHE A CA 1
ATOM 847 C C . PHE A 1 105 ? -2.127 -0.187 -7.216 1.00 91.56 105 PHE A C 1
ATOM 849 O O . PHE A 1 105 ? -1.655 -0.555 -8.285 1.00 91.56 105 PHE A O 1
ATOM 856 N N . HIS A 1 106 ? -1.344 0.093 -6.166 1.00 93.62 106 HIS A N 1
ATOM 857 C CA . HIS A 1 106 ? 0.120 -0.037 -6.203 1.00 93.62 106 HIS A CA 1
ATOM 858 C C . HIS A 1 106 ? 0.569 -1.442 -6.631 1.00 93.62 106 HIS A C 1
ATOM 860 O O . HIS A 1 106 ? 1.428 -1.579 -7.499 1.00 93.62 106 HIS A O 1
ATOM 866 N N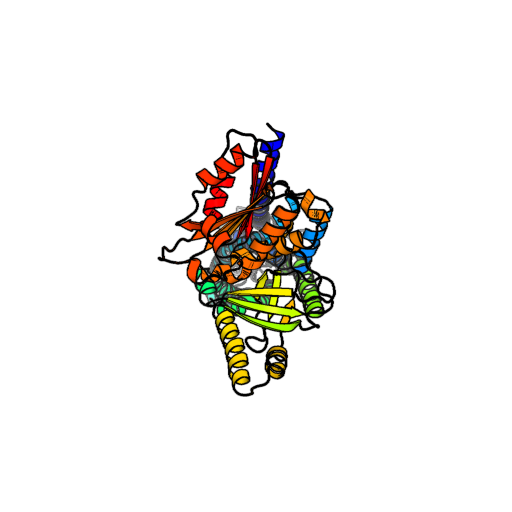 . ILE A 1 107 ? -0.038 -2.486 -6.056 1.00 93.31 107 ILE A N 1
ATOM 867 C CA . ILE A 1 107 ? 0.277 -3.880 -6.399 1.00 93.31 107 ILE A CA 1
ATOM 868 C C . ILE A 1 107 ? -0.099 -4.180 -7.859 1.00 93.31 107 ILE A C 1
ATOM 870 O O . ILE A 1 107 ? 0.647 -4.863 -8.557 1.00 93.31 107 ILE A O 1
ATOM 874 N N . ALA A 1 108 ? -1.224 -3.654 -8.349 1.00 94.12 108 ALA A N 1
ATOM 875 C CA . ALA A 1 108 ? -1.615 -3.821 -9.746 1.00 94.12 108 ALA A CA 1
ATOM 876 C C . ALA A 1 108 ? -0.638 -3.139 -10.721 1.00 94.12 108 ALA A C 1
ATOM 878 O O . ALA A 1 108 ? -0.231 -3.760 -11.704 1.00 94.12 108 ALA A O 1
ATOM 879 N N . CYS A 1 109 ? -0.195 -1.912 -10.420 1.00 96.31 109 CYS A N 1
ATOM 880 C CA . CYS A 1 109 ? 0.864 -1.243 -11.178 1.00 96.31 109 CYS A CA 1
ATOM 881 C C . CYS A 1 109 ? 2.167 -2.050 -11.156 1.00 96.31 109 CYS A C 1
ATOM 883 O O . CYS A 1 109 ? 2.800 -2.193 -12.198 1.00 96.31 109 CYS A O 1
ATOM 885 N N . ALA A 1 110 ? 2.544 -2.625 -10.009 1.00 95.94 110 ALA A N 1
ATOM 886 C CA . ALA A 1 110 ? 3.728 -3.474 -9.903 1.00 95.94 110 ALA A CA 1
ATOM 887 C C . ALA A 1 110 ? 3.643 -4.697 -10.836 1.00 95.94 110 ALA A C 1
ATOM 889 O O . ALA A 1 110 ? 4.592 -4.963 -11.571 1.00 95.94 110 ALA A O 1
ATOM 890 N N . TYR A 1 111 ? 2.497 -5.388 -10.900 1.00 96.31 111 TYR A N 1
ATOM 891 C CA . TYR A 1 111 ? 2.304 -6.485 -11.859 1.00 96.31 111 TYR A CA 1
ATOM 892 C C . TYR A 1 111 ? 2.428 -6.027 -13.318 1.00 96.31 111 TYR A C 1
ATOM 894 O O . TYR A 1 111 ? 3.068 -6.710 -14.118 1.00 96.31 111 TYR A O 1
ATOM 902 N N . ALA A 1 112 ? 1.871 -4.862 -13.667 1.00 97.38 112 ALA A N 1
ATOM 903 C CA . ALA A 1 112 ? 2.008 -4.306 -15.012 1.00 97.38 112 ALA A CA 1
ATOM 904 C C . ALA A 1 112 ? 3.463 -3.946 -15.358 1.00 97.38 112 ALA A C 1
ATOM 906 O O . ALA A 1 112 ? 3.887 -4.189 -16.489 1.00 97.38 112 ALA A O 1
ATOM 907 N N . ILE A 1 113 ? 4.236 -3.416 -14.399 1.00 97.69 113 ILE A N 1
ATOM 908 C CA . ILE A 1 113 ? 5.672 -3.135 -14.562 1.00 97.69 113 ILE A CA 1
ATOM 909 C C . ILE A 1 113 ? 6.439 -4.428 -14.816 1.00 97.69 113 ILE A C 1
ATOM 911 O O . ILE A 1 113 ? 7.241 -4.464 -15.742 1.00 97.69 113 ILE A O 1
ATOM 915 N N . VAL A 1 114 ? 6.184 -5.488 -14.045 1.00 97.75 114 VAL A N 1
ATOM 916 C CA . VAL A 1 114 ? 6.865 -6.782 -14.214 1.00 97.75 114 VAL A CA 1
ATOM 917 C C . VAL A 1 114 ? 6.565 -7.380 -15.583 1.00 97.75 114 VAL A C 1
ATOM 919 O O . VAL A 1 114 ? 7.491 -7.667 -16.339 1.00 97.75 114 VAL A O 1
ATOM 922 N N . LEU A 1 115 ? 5.283 -7.499 -15.937 1.00 97.62 115 LEU A N 1
ATOM 923 C CA . LEU A 1 115 ? 4.870 -8.058 -17.223 1.00 97.62 115 LEU A CA 1
ATOM 924 C C . LEU A 1 115 ? 5.456 -7.261 -18.397 1.00 97.62 115 LEU A C 1
ATOM 926 O O . LEU A 1 115 ? 6.043 -7.834 -19.313 1.00 97.62 115 LEU A O 1
ATOM 930 N N . SER A 1 116 ? 5.338 -5.933 -18.350 1.00 97.94 116 SER A N 1
ATOM 931 C CA . SER A 1 116 ? 5.837 -5.069 -19.423 1.00 97.94 116 SER A CA 1
ATOM 932 C C . SER A 1 116 ? 7.364 -5.076 -19.493 1.00 97.94 116 SER A C 1
ATOM 934 O O . SER A 1 116 ? 7.900 -5.039 -20.595 1.00 97.94 116 SER A O 1
ATOM 936 N N . SER A 1 117 ? 8.065 -5.176 -18.358 1.00 97.62 117 SER A N 1
ATOM 937 C CA . SER A 1 117 ? 9.532 -5.279 -18.300 1.00 97.62 117 SER A CA 1
ATOM 938 C C . SER A 1 117 ? 10.042 -6.566 -18.935 1.00 97.62 117 SER A C 1
ATOM 940 O O . SER A 1 117 ? 11.010 -6.514 -19.689 1.00 97.62 117 SER A O 1
ATOM 942 N N . VAL A 1 118 ? 9.381 -7.705 -18.697 1.00 97.88 118 VAL A N 1
ATOM 943 C CA . VAL A 1 118 ? 9.740 -8.976 -19.349 1.00 97.88 118 VAL A CA 1
ATOM 944 C C . VAL A 1 118 ? 9.568 -8.859 -20.864 1.00 97.88 118 VAL A C 1
ATOM 946 O O . VAL A 1 118 ? 10.507 -9.128 -21.608 1.00 97.88 118 VAL A O 1
ATOM 949 N N . ILE A 1 119 ? 8.415 -8.359 -21.326 1.00 98.06 119 ILE A N 1
ATOM 950 C CA . ILE A 1 119 ? 8.152 -8.142 -22.760 1.00 98.06 119 ILE A CA 1
ATOM 951 C C . ILE A 1 119 ? 9.182 -7.178 -23.370 1.00 98.06 119 ILE A C 1
ATOM 953 O O . ILE A 1 119 ? 9.703 -7.423 -24.457 1.00 98.06 119 ILE A O 1
ATOM 957 N N . HIS A 1 120 ? 9.487 -6.080 -22.678 1.00 96.38 120 HIS A N 1
ATOM 958 C CA . HIS A 1 120 ? 10.468 -5.081 -23.096 1.00 96.38 120 HIS A CA 1
ATOM 959 C C . HIS A 1 120 ? 11.874 -5.672 -23.233 1.00 96.38 120 HIS A C 1
ATOM 961 O O . HIS A 1 120 ? 12.513 -5.498 -24.271 1.00 96.38 120 HIS A O 1
ATOM 967 N N . TYR A 1 121 ? 12.328 -6.413 -22.222 1.00 96.00 121 TYR A N 1
ATOM 968 C CA . TYR A 1 121 ? 13.627 -7.076 -22.217 1.00 96.00 121 TYR A CA 1
ATOM 969 C C . TYR A 1 121 ? 13.743 -8.085 -23.362 1.00 96.00 121 TYR A C 1
ATOM 971 O O . TYR A 1 121 ? 14.673 -7.995 -24.162 1.00 96.00 121 TYR A O 1
ATOM 979 N N . THR A 1 122 ? 12.762 -8.982 -23.517 1.00 96.62 122 THR A N 1
ATOM 980 C CA . THR A 1 122 ? 12.747 -9.964 -24.611 1.00 96.62 122 THR A CA 1
ATOM 981 C C . THR A 1 122 ? 12.759 -9.281 -25.978 1.00 96.62 122 THR A C 1
ATOM 983 O O . THR A 1 122 ? 13.523 -9.675 -26.859 1.00 96.62 122 THR A O 1
ATOM 986 N N . ALA A 1 123 ? 11.979 -8.212 -26.161 1.00 96.69 123 ALA A N 1
ATOM 987 C CA . ALA A 1 123 ? 11.980 -7.452 -27.406 1.00 96.69 123 ALA A CA 1
ATOM 988 C C . ALA A 1 123 ? 13.343 -6.796 -27.687 1.00 96.69 123 ALA A C 1
ATOM 990 O O . ALA A 1 123 ? 13.766 -6.748 -28.839 1.00 96.69 123 ALA A O 1
ATOM 991 N N . HIS A 1 124 ? 14.063 -6.325 -26.664 1.00 94.50 124 HIS A N 1
ATOM 992 C CA . HIS A 1 124 ? 15.415 -5.786 -26.824 1.00 94.50 124 HIS A CA 1
ATOM 993 C C . HIS A 1 124 ? 16.467 -6.846 -27.159 1.00 94.50 124 HIS A C 1
ATOM 995 O O . HIS A 1 124 ? 17.330 -6.570 -27.990 1.00 94.50 124 HIS A O 1
ATOM 1001 N N . VAL A 1 125 ? 16.359 -8.057 -26.608 1.00 95.12 125 VAL A N 1
ATOM 1002 C CA . VAL A 1 125 ? 17.212 -9.193 -27.004 1.00 95.12 125 VAL A CA 1
ATOM 1003 C C . VAL A 1 125 ? 16.999 -9.535 -28.483 1.00 95.12 125 VAL A C 1
ATOM 1005 O O . VAL A 1 125 ? 17.963 -9.673 -29.235 1.00 95.12 125 VAL A O 1
ATOM 1008 N N . ILE A 1 126 ? 15.741 -9.580 -28.937 1.00 96.12 126 ILE A N 1
ATOM 1009 C CA . ILE A 1 126 ? 15.413 -9.784 -30.358 1.00 96.12 126 ILE A CA 1
ATOM 1010 C C . ILE A 1 126 ? 15.943 -8.623 -31.212 1.00 96.12 126 ILE A C 1
ATOM 1012 O O . ILE A 1 126 ? 16.521 -8.858 -32.269 1.00 96.12 126 ILE A O 1
ATOM 1016 N N . ASN A 1 127 ? 15.818 -7.374 -30.748 1.00 94.56 127 ASN A N 1
ATOM 1017 C CA . ASN A 1 127 ? 16.351 -6.212 -31.462 1.00 94.56 127 ASN A CA 1
ATOM 1018 C C . ASN A 1 127 ? 17.879 -6.272 -31.611 1.00 94.56 127 ASN A C 1
ATOM 1020 O O . ASN A 1 127 ? 18.382 -5.941 -32.679 1.00 94.56 127 ASN A O 1
ATOM 1024 N N . ALA A 1 128 ? 18.616 -6.717 -30.589 1.00 93.94 128 ALA A N 1
ATOM 1025 C CA . ALA A 1 128 ? 20.068 -6.888 -30.675 1.00 93.94 128 ALA A CA 1
ATOM 1026 C C . ALA A 1 128 ? 20.449 -7.939 -31.732 1.00 93.94 128 ALA A C 1
ATOM 1028 O O . ALA A 1 128 ? 21.318 -7.694 -32.567 1.00 93.94 128 ALA A O 1
ATOM 1029 N N . ARG A 1 129 ? 19.726 -9.067 -31.770 1.00 95.19 129 ARG A N 1
ATOM 1030 C CA . ARG A 1 129 ? 19.871 -10.082 -32.825 1.00 95.19 129 ARG A CA 1
ATOM 1031 C C . ARG A 1 129 ? 19.572 -9.512 -34.214 1.00 95.19 129 ARG A C 1
ATOM 1033 O O . ARG A 1 129 ? 20.330 -9.752 -35.148 1.00 95.19 129 ARG A O 1
ATOM 1040 N N . ASN A 1 130 ? 18.496 -8.741 -34.350 1.00 93.94 130 ASN A N 1
ATOM 1041 C CA . ASN A 1 130 ? 18.096 -8.156 -35.629 1.00 93.94 130 ASN A CA 1
ATOM 1042 C C . ASN A 1 130 ? 19.086 -7.084 -36.112 1.00 93.94 130 ASN A C 1
ATOM 1044 O O . ASN A 1 130 ? 19.381 -7.046 -37.300 1.00 93.94 130 ASN A O 1
ATOM 1048 N N . PHE A 1 131 ? 19.663 -6.275 -35.215 1.00 92.81 131 PHE A N 1
ATOM 1049 C CA . PHE A 1 131 ? 20.748 -5.345 -35.559 1.00 92.81 131 PHE A CA 1
ATOM 1050 C C . PHE A 1 131 ? 21.994 -6.060 -36.097 1.00 92.81 131 PHE A C 1
ATOM 1052 O O . PHE A 1 131 ? 22.640 -5.547 -37.005 1.00 92.81 131 PHE A O 1
ATOM 1059 N N . SER A 1 132 ? 22.315 -7.232 -35.548 1.00 93.12 132 SER A N 1
ATOM 1060 C CA . SER A 1 132 ? 23.447 -8.053 -35.987 1.00 93.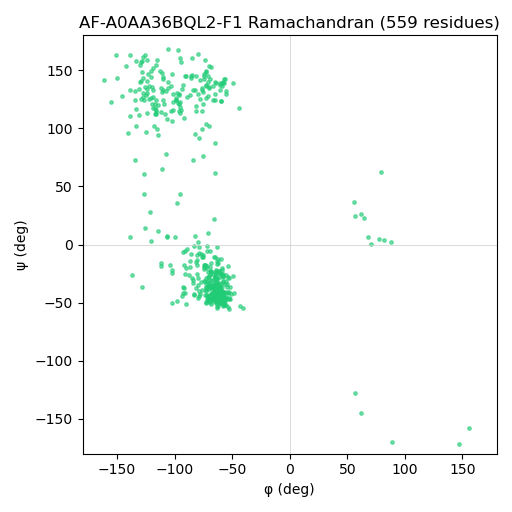12 132 SER A CA 1
ATOM 1061 C C . SER A 1 132 ? 23.204 -8.706 -37.356 1.00 93.12 132 SER A C 1
ATOM 1063 O O . SER A 1 132 ? 24.057 -8.640 -38.244 1.00 93.12 132 SER A O 1
ATOM 1065 N N . MET A 1 133 ? 22.025 -9.307 -37.556 1.00 91.44 133 MET A N 1
ATOM 1066 C CA . MET A 1 133 ? 21.700 -10.055 -38.780 1.00 91.44 133 MET A CA 1
ATOM 1067 C C . MET A 1 133 ? 21.336 -9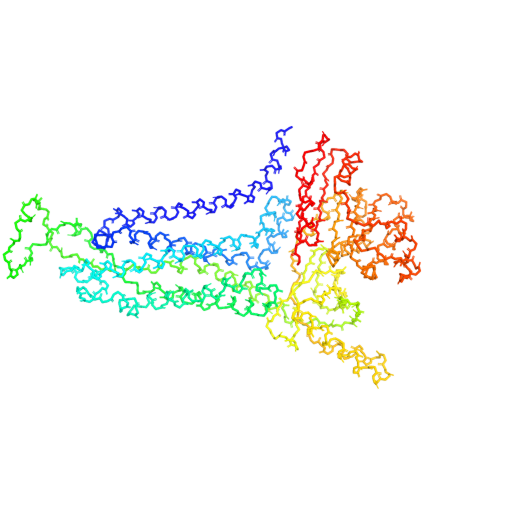.155 -39.961 1.00 91.44 133 MET A C 1
ATOM 1069 O O . MET A 1 133 ? 21.796 -9.392 -41.074 1.00 91.44 133 MET A O 1
ATOM 1073 N N . ASN A 1 134 ? 20.539 -8.113 -39.716 1.00 90.25 134 ASN A N 1
ATOM 1074 C CA . ASN A 1 134 ? 20.027 -7.203 -40.743 1.00 90.25 134 ASN A CA 1
ATOM 1075 C C . ASN A 1 134 ? 20.872 -5.922 -40.829 1.00 90.25 134 ASN A C 1
ATOM 1077 O O . ASN A 1 134 ? 20.335 -4.831 -41.031 1.00 90.25 134 ASN A O 1
ATOM 1081 N N . TYR A 1 135 ? 22.188 -6.043 -40.625 1.00 88.25 135 TYR A N 1
ATOM 1082 C CA . TYR A 1 135 ? 23.109 -4.910 -40.622 1.00 88.25 135 TYR A CA 1
ATOM 1083 C C . TYR A 1 135 ? 23.088 -4.171 -41.964 1.00 88.25 135 TYR A C 1
ATOM 1085 O O . TYR A 1 135 ? 23.372 -4.749 -43.017 1.00 88.25 135 TYR A O 1
ATOM 1093 N N . ASN A 1 136 ? 22.795 -2.871 -41.929 1.00 85.94 136 ASN A N 1
ATOM 1094 C CA . ASN A 1 136 ? 22.765 -2.052 -43.135 1.00 85.94 136 ASN A CA 1
ATOM 1095 C C . ASN A 1 136 ? 24.131 -1.395 -43.381 1.00 85.94 136 ASN A C 1
ATOM 1097 O O . ASN A 1 136 ? 24.509 -0.467 -42.666 1.00 85.94 136 ASN A O 1
ATOM 1101 N N . ARG A 1 137 ? 24.849 -1.853 -44.416 1.00 84.81 137 ARG A N 1
ATOM 1102 C CA . ARG A 1 137 ? 26.175 -1.329 -44.800 1.00 84.81 137 ARG A CA 1
ATOM 1103 C C . ARG A 1 137 ? 26.133 0.077 -45.404 1.00 84.81 137 ARG A C 1
ATOM 1105 O O . ARG A 1 137 ? 27.138 0.772 -45.349 1.00 84.81 137 ARG A O 1
ATOM 1112 N N . ILE A 1 138 ? 24.995 0.480 -45.970 1.00 78.88 138 ILE A N 1
ATOM 1113 C CA . ILE A 1 138 ? 24.810 1.797 -46.596 1.00 78.88 138 ILE A CA 1
ATOM 1114 C C . ILE A 1 138 ? 24.587 2.851 -45.508 1.00 78.88 138 ILE A C 1
ATOM 1116 O O . ILE A 1 138 ? 25.200 3.911 -45.521 1.00 78.88 138 ILE A O 1
ATOM 1120 N N . TYR A 1 139 ? 23.746 2.538 -44.521 1.00 81.44 139 TYR A N 1
ATOM 1121 C CA . TYR A 1 139 ? 23.391 3.458 -43.440 1.00 81.44 139 TYR A CA 1
ATOM 1122 C C . TYR A 1 139 ? 23.968 2.993 -42.103 1.00 81.44 139 TYR A C 1
ATOM 1124 O O . TYR A 1 139 ? 23.235 2.676 -41.170 1.00 81.44 139 TYR A O 1
ATOM 1132 N N . THR A 1 140 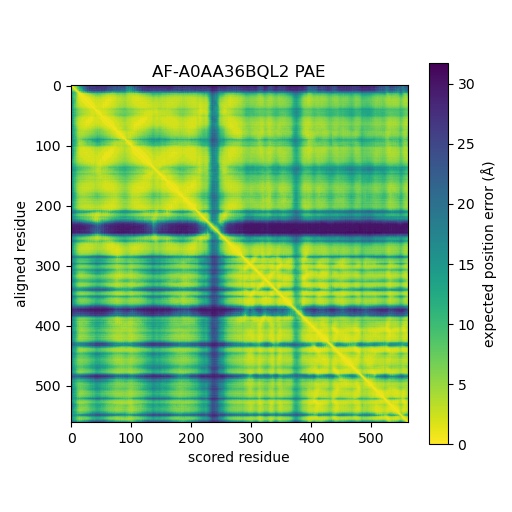? 25.295 2.965 -41.975 1.00 82.25 140 THR A N 1
ATOM 1133 C CA . THR A 1 140 ? 25.982 2.513 -40.747 1.00 82.25 140 THR A CA 1
ATOM 1134 C C . THR A 1 140 ? 25.514 3.275 -39.503 1.00 82.25 140 THR A C 1
ATOM 1136 O O . THR A 1 140 ? 25.277 2.671 -38.461 1.00 82.25 140 THR A O 1
ATOM 1139 N N . ASN A 1 141 ? 25.235 4.573 -39.644 1.00 83.75 141 ASN A N 1
ATOM 1140 C CA . ASN A 1 141 ? 24.785 5.454 -38.567 1.00 83.75 141 ASN A CA 1
ATOM 1141 C C . ASN A 1 141 ? 23.426 5.094 -37.944 1.00 83.75 141 ASN A C 1
ATOM 1143 O O . ASN A 1 141 ? 23.124 5.632 -36.881 1.00 83.75 141 ASN A O 1
ATOM 1147 N N . VAL A 1 142 ? 22.596 4.236 -38.548 1.00 85.56 142 VAL A N 1
ATOM 1148 C CA . VAL A 1 142 ? 21.337 3.773 -37.925 1.00 85.56 142 VAL A CA 1
ATOM 1149 C C . VAL A 1 142 ? 21.520 2.477 -37.123 1.00 85.56 142 VAL A C 1
ATOM 1151 O O . VAL A 1 142 ? 20.672 2.141 -36.294 1.00 85.56 142 VAL A O 1
ATOM 1154 N N . ASN A 1 143 ? 22.617 1.749 -37.357 1.00 87.38 143 ASN A N 1
ATOM 1155 C CA . ASN A 1 143 ? 22.894 0.473 -36.710 1.00 87.38 143 ASN A CA 1
ATOM 1156 C C . ASN A 1 143 ? 23.414 0.683 -35.284 1.00 87.38 143 ASN A C 1
ATOM 1158 O O . ASN A 1 143 ? 24.215 1.577 -35.018 1.00 87.38 143 ASN A O 1
ATOM 1162 N N . ALA A 1 144 ? 22.984 -0.194 -34.377 1.00 87.00 144 ALA A N 1
ATOM 1163 C CA . ALA A 1 144 ? 23.613 -0.335 -33.067 1.00 87.00 144 ALA A CA 1
ATOM 1164 C C . ALA A 1 144 ? 24.834 -1.271 -33.103 1.00 87.00 144 ALA A C 1
ATOM 1166 O O . ALA A 1 144 ? 25.746 -1.107 -32.298 1.00 87.00 144 ALA A O 1
ATOM 1167 N N . ALA A 1 145 ? 24.840 -2.243 -34.024 1.00 87.81 145 ALA A N 1
ATOM 1168 C CA . ALA A 1 145 ? 25.993 -3.095 -34.292 1.00 87.81 145 ALA A CA 1
ATOM 1169 C C . ALA A 1 145 ? 27.084 -2.304 -35.031 1.00 87.81 145 ALA A C 1
ATOM 1171 O O . ALA A 1 145 ? 26.778 -1.407 -35.816 1.00 87.81 145 ALA A O 1
ATOM 1172 N N . LYS A 1 146 ? 28.350 -2.647 -34.801 1.00 88.44 146 LYS A N 1
ATOM 1173 C CA . LYS A 1 146 ? 29.522 -2.081 -35.483 1.00 88.44 146 LYS A CA 1
ATOM 1174 C C . LYS A 1 146 ? 29.801 -2.766 -36.819 1.00 88.44 146 LYS A C 1
ATOM 1176 O O . LYS A 1 146 ? 30.343 -2.138 -37.723 1.00 88.44 146 LYS A O 1
ATOM 1181 N N . TYR A 1 147 ? 29.464 -4.048 -36.931 1.00 88.62 147 TYR A N 1
ATOM 1182 C CA . TYR A 1 147 ? 29.648 -4.853 -38.136 1.00 88.62 147 TYR A CA 1
ATOM 1183 C C . TYR A 1 147 ? 28.590 -5.962 -38.222 1.00 88.62 147 TYR A C 1
ATOM 1185 O O . TYR A 1 147 ? 27.908 -6.286 -37.249 1.00 88.62 147 TYR A O 1
ATOM 1193 N N . GLN A 1 148 ? 28.434 -6.536 -39.415 1.00 89.88 148 GLN A N 1
ATOM 1194 C CA . GLN A 1 148 ? 27.471 -7.606 -39.671 1.00 89.88 148 GLN A CA 1
ATOM 1195 C C . GLN A 1 148 ? 27.859 -8.883 -38.912 1.00 89.88 148 GLN A C 1
ATOM 1197 O O . GLN A 1 148 ? 29.024 -9.272 -38.931 1.00 89.88 148 GLN A O 1
ATOM 1202 N N . TYR A 1 149 ? 26.878 -9.544 -38.293 1.00 91.56 149 TYR A N 1
ATOM 1203 C CA . TYR A 1 149 ? 27.068 -10.728 -37.442 1.00 91.56 149 TYR A CA 1
ATOM 1204 C C . TYR A 1 149 ? 27.869 -10.489 -36.149 1.00 91.56 149 TYR A C 1
ATOM 1206 O O . TYR A 1 149 ? 28.393 -11.437 -35.570 1.00 91.56 149 TYR A O 1
ATOM 1214 N N . GLU A 1 150 ? 27.937 -9.248 -35.652 1.00 91.06 150 GLU A N 1
ATOM 1215 C CA . GLU A 1 150 ? 28.426 -8.981 -34.292 1.00 91.06 150 GLU A CA 1
ATOM 1216 C C . GLU A 1 150 ? 27.581 -9.740 -33.255 1.00 91.06 150 GLU A C 1
ATOM 1218 O O . GLU A 1 150 ? 26.356 -9.815 -33.379 1.00 91.06 150 GLU A O 1
ATOM 1223 N N . ASP A 1 151 ? 28.209 -10.303 -32.223 1.00 92.44 151 ASP A N 1
ATOM 1224 C CA . ASP A 1 151 ? 27.483 -11.018 -31.172 1.00 92.44 151 ASP A CA 1
ATOM 1225 C C . ASP A 1 151 ? 26.474 -10.074 -30.476 1.00 92.44 151 ASP A C 1
ATOM 1227 O O . ASP A 1 151 ? 26.872 -9.037 -29.925 1.00 92.44 151 ASP A O 1
ATOM 1231 N N . PRO A 1 152 ? 25.171 -10.418 -30.445 1.00 92.31 152 PRO A N 1
ATOM 1232 C CA . PRO A 1 152 ? 24.153 -9.627 -29.759 1.00 92.31 152 PRO A CA 1
ATOM 1233 C C . PRO A 1 152 ? 24.478 -9.316 -28.293 1.00 92.31 152 PRO A C 1
ATOM 1235 O O . PRO A 1 152 ? 24.056 -8.275 -27.785 1.00 92.31 152 PRO A O 1
ATOM 1238 N N . LEU A 1 153 ? 25.229 -10.182 -27.608 1.00 92.00 153 LEU A N 1
ATOM 1239 C CA . LEU A 1 153 ? 25.635 -9.968 -26.221 1.00 92.00 153 LEU A CA 1
ATOM 1240 C C . LEU A 1 153 ? 26.573 -8.761 -26.081 1.00 92.00 153 LEU A C 1
ATOM 1242 O O . LEU A 1 153 ? 26.379 -7.940 -25.181 1.00 92.00 153 LEU A O 1
ATOM 1246 N N . TRP A 1 154 ? 27.526 -8.596 -27.003 1.00 91.00 154 TRP A N 1
ATOM 1247 C CA . TRP A 1 154 ? 28.425 -7.439 -27.027 1.00 91.00 154 TRP A CA 1
ATOM 1248 C C . TRP A 1 154 ? 27.689 -6.142 -27.365 1.00 91.00 154 TRP A C 1
ATOM 1250 O O . TRP A 1 154 ? 27.990 -5.104 -26.779 1.00 91.00 154 TRP A O 1
ATOM 1260 N N . ILE A 1 155 ? 26.656 -6.201 -28.211 1.00 90.31 155 ILE A N 1
ATOM 1261 C CA . ILE A 1 155 ? 25.786 -5.047 -28.494 1.00 90.31 155 ILE A CA 1
ATOM 1262 C C . ILE A 1 155 ? 25.031 -4.616 -27.225 1.00 90.31 155 ILE A C 1
ATOM 1264 O O . ILE A 1 155 ? 24.935 -3.427 -26.913 1.00 90.31 155 ILE A O 1
ATOM 1268 N N . ILE A 1 156 ? 24.499 -5.572 -26.457 1.00 91.75 156 ILE A N 1
ATOM 1269 C CA . ILE A 1 156 ? 23.764 -5.275 -25.220 1.00 91.75 156 ILE A CA 1
ATOM 1270 C C . ILE A 1 156 ? 24.714 -4.716 -24.153 1.00 91.75 156 ILE A C 1
ATOM 1272 O O . ILE A 1 156 ? 24.451 -3.645 -23.606 1.00 91.75 156 ILE A O 1
ATOM 1276 N N . LEU A 1 157 ? 25.831 -5.390 -23.871 1.00 92.50 157 LEU A N 1
ATOM 1277 C CA . LEU A 1 157 ? 26.782 -4.959 -22.839 1.00 92.50 157 LEU A CA 1
ATOM 1278 C C . LEU A 1 157 ? 27.562 -3.695 -23.226 1.00 92.50 157 LEU A C 1
ATOM 1280 O O . LEU A 1 157 ? 27.952 -2.924 -22.355 1.00 92.50 157 LEU A O 1
ATOM 1284 N N . GLY A 1 158 ? 27.754 -3.447 -24.521 1.00 89.12 158 GLY A N 1
ATOM 1285 C CA . GLY A 1 158 ? 28.432 -2.259 -25.035 1.00 89.12 158 GLY A CA 1
ATOM 1286 C C . GLY A 1 158 ? 27.596 -0.979 -24.974 1.00 89.12 158 GLY A C 1
ATOM 1287 O O . GLY A 1 158 ? 28.126 0.104 -25.221 1.00 89.12 158 GLY A O 1
ATOM 1288 N N . THR A 1 159 ? 26.301 -1.066 -24.645 1.00 90.31 159 THR A N 1
ATOM 1289 C CA . THR A 1 159 ? 25.408 0.099 -24.569 1.00 90.31 159 THR A CA 1
ATOM 1290 C C . THR A 1 159 ? 25.008 0.426 -23.132 1.00 90.31 159 THR A C 1
ATOM 1292 O O . THR A 1 159 ? 24.747 -0.452 -22.304 1.00 90.31 159 THR A O 1
ATOM 1295 N N . VAL A 1 160 ? 24.879 1.726 -22.837 1.00 91.25 160 VAL A N 1
ATOM 1296 C CA . VAL A 1 160 ? 24.369 2.207 -21.538 1.00 91.25 160 VAL A CA 1
ATOM 1297 C C . VAL A 1 160 ? 22.963 1.663 -21.285 1.00 91.25 160 VAL A C 1
ATOM 1299 O O . VAL A 1 160 ? 22.655 1.221 -20.182 1.00 91.25 160 VAL A O 1
ATOM 1302 N N . SER A 1 161 ? 22.113 1.639 -22.315 1.00 90.38 161 SER A N 1
ATOM 1303 C CA . SER A 1 161 ? 20.752 1.104 -22.213 1.00 90.38 161 SER A CA 1
ATOM 1304 C C . SER A 1 161 ? 20.744 -0.398 -21.883 1.00 90.38 161 SER A C 1
ATOM 1306 O O . SER A 1 161 ? 19.992 -0.816 -21.006 1.00 90.38 161 SER A O 1
ATOM 1308 N N . GLY A 1 162 ? 21.608 -1.216 -22.494 1.00 91.81 162 GLY A N 1
ATOM 1309 C CA . GLY A 1 162 ? 21.638 -2.653 -22.213 1.00 91.81 162 GLY A CA 1
ATOM 1310 C C . GLY A 1 162 ? 22.146 -2.993 -20.808 1.00 91.81 162 GLY A C 1
ATOM 1311 O O . GLY A 1 162 ? 21.477 -3.725 -20.078 1.00 91.81 162 GLY A O 1
ATOM 1312 N N . THR A 1 163 ? 23.266 -2.404 -20.379 1.00 93.00 163 THR A N 1
ATOM 1313 C CA . THR A 1 163 ? 23.834 -2.626 -19.030 1.00 93.00 163 THR A CA 1
ATOM 1314 C C . THR A 1 163 ? 22.891 -2.175 -17.914 1.00 93.00 163 THR A C 1
ATOM 1316 O O . THR A 1 163 ? 22.577 -2.952 -17.010 1.00 93.00 163 THR A O 1
ATOM 1319 N N . THR A 1 164 ? 22.356 -0.954 -18.007 1.00 94.81 164 THR A N 1
ATOM 1320 C CA . THR A 1 164 ? 21.358 -0.454 -17.044 1.00 94.81 164 THR A CA 1
ATOM 1321 C C . THR A 1 164 ? 20.077 -1.289 -17.061 1.00 94.81 164 THR A C 1
ATOM 1323 O O . THR A 1 164 ? 19.500 -1.533 -16.003 1.00 94.81 164 THR A O 1
ATOM 1326 N N . GLY A 1 165 ? 19.646 -1.783 -18.229 1.00 94.38 165 GLY A N 1
ATOM 1327 C CA . GLY A 1 165 ? 18.489 -2.669 -18.366 1.00 94.38 165 GLY A CA 1
ATOM 1328 C C . GLY A 1 165 ? 18.660 -3.996 -17.623 1.00 94.38 165 GLY A C 1
ATOM 1329 O O . GLY A 1 165 ? 17.749 -4.416 -16.909 1.00 94.38 165 GLY A O 1
ATOM 1330 N N . ILE A 1 166 ? 19.837 -4.624 -17.722 1.00 95.50 166 ILE A N 1
ATOM 1331 C CA . ILE A 1 166 ? 20.166 -5.858 -16.986 1.00 95.50 166 ILE A CA 1
ATOM 1332 C C . ILE A 1 166 ? 20.173 -5.600 -15.474 1.00 95.50 166 ILE A C 1
ATOM 1334 O O . ILE A 1 166 ? 19.543 -6.348 -14.724 1.00 95.50 166 ILE A O 1
ATOM 1338 N N . MET A 1 167 ? 20.818 -4.518 -15.024 1.00 96.19 167 MET A N 1
ATOM 1339 C CA . MET A 1 167 ? 20.836 -4.146 -13.603 1.00 96.19 167 MET A CA 1
ATOM 1340 C C . MET A 1 167 ? 19.424 -3.898 -13.058 1.00 96.19 167 MET A C 1
ATOM 1342 O O . MET A 1 167 ? 19.077 -4.392 -11.986 1.00 96.19 167 MET A O 1
ATOM 1346 N N . MET A 1 168 ? 18.581 -3.174 -13.803 1.00 96.62 168 MET A N 1
ATOM 1347 C CA . MET A 1 168 ? 17.187 -2.943 -13.416 1.00 96.62 168 MET A CA 1
ATOM 1348 C C . MET A 1 168 ? 16.376 -4.239 -13.372 1.00 96.62 168 MET A C 1
ATOM 1350 O O . MET A 1 168 ? 15.589 -4.415 -12.446 1.00 96.62 168 MET A O 1
ATOM 1354 N N . MET A 1 169 ? 16.576 -5.160 -14.320 1.00 96.62 169 MET A N 1
ATOM 1355 C CA . MET A 1 169 ? 15.889 -6.456 -14.319 1.00 96.62 169 MET A CA 1
ATOM 1356 C C . MET A 1 169 ? 16.275 -7.301 -13.096 1.00 96.62 169 MET A C 1
ATOM 1358 O O . MET A 1 169 ? 15.406 -7.899 -12.461 1.00 96.62 169 MET A O 1
ATOM 1362 N N . PHE A 1 170 ? 17.557 -7.304 -12.720 1.00 96.56 170 PHE A N 1
ATOM 1363 C CA . PHE A 1 170 ? 18.031 -7.980 -11.512 1.00 96.56 170 PHE A CA 1
ATOM 1364 C C . PHE A 1 170 ? 17.386 -7.401 -10.245 1.00 96.56 170 PHE A C 1
ATOM 1366 O O . PHE A 1 170 ? 16.825 -8.145 -9.439 1.00 96.56 170 PHE A O 1
ATOM 1373 N N . ILE A 1 171 ? 17.383 -6.070 -10.105 1.00 97.44 171 ILE A N 1
ATOM 1374 C CA . ILE A 1 171 ? 16.727 -5.388 -8.979 1.00 97.44 171 ILE A CA 1
ATOM 1375 C C . ILE A 1 171 ? 15.228 -5.706 -8.950 1.00 97.44 171 ILE A C 1
ATOM 1377 O O . ILE A 1 171 ? 14.693 -6.028 -7.891 1.00 97.44 171 ILE A O 1
ATOM 1381 N N . LEU A 1 172 ? 14.547 -5.657 -10.097 1.00 96.81 172 LEU A N 1
ATOM 1382 C CA . LEU A 1 172 ? 13.120 -5.956 -10.191 1.00 96.81 172 LEU A CA 1
ATOM 1383 C C . LEU A 1 172 ? 12.816 -7.396 -9.749 1.00 96.81 172 LEU A C 1
ATOM 1385 O O . LEU A 1 172 ? 11.867 -7.612 -8.998 1.00 96.81 172 LEU A O 1
ATOM 1389 N N . CYS A 1 173 ? 13.643 -8.365 -10.149 1.00 96.56 173 CYS A N 1
ATOM 1390 C CA . CYS A 1 173 ? 13.515 -9.760 -9.727 1.00 96.56 173 CYS A CA 1
ATOM 1391 C C . CYS A 1 173 ? 13.655 -9.910 -8.202 1.00 96.56 173 CYS A C 1
ATOM 1393 O O . CYS A 1 173 ? 12.807 -10.535 -7.557 1.00 96.56 173 CYS A O 1
ATOM 1395 N N . LEU A 1 174 ? 14.664 -9.270 -7.601 1.00 95.94 174 LEU A N 1
ATOM 1396 C CA . LEU A 1 174 ? 14.847 -9.263 -6.148 1.00 95.94 174 LEU A CA 1
ATOM 1397 C C . LEU A 1 174 ? 13.650 -8.637 -5.425 1.00 95.94 174 LEU A C 1
ATOM 1399 O O . LEU A 1 174 ? 13.118 -9.228 -4.493 1.00 95.94 174 LEU A O 1
ATOM 1403 N N . VAL A 1 175 ? 13.180 -7.473 -5.878 1.00 96.31 175 VAL A N 1
ATOM 1404 C CA . VAL A 1 175 ? 12.048 -6.777 -5.248 1.00 96.31 175 VAL A CA 1
ATOM 1405 C C . VAL A 1 175 ? 10.769 -7.613 -5.324 1.00 96.31 175 VAL A C 1
ATOM 1407 O O . VAL A 1 175 ? 10.013 -7.673 -4.355 1.00 96.31 175 VAL A O 1
ATOM 1410 N N . VAL A 1 176 ? 10.498 -8.260 -6.459 1.00 95.31 176 VAL A N 1
ATOM 1411 C CA . VAL A 1 176 ? 9.280 -9.064 -6.651 1.00 95.31 176 VAL A CA 1
ATOM 1412 C C . VAL A 1 176 ? 9.310 -10.335 -5.812 1.00 95.31 176 VAL A C 1
ATOM 1414 O O . VAL A 1 176 ? 8.311 -10.652 -5.165 1.00 95.31 176 VAL A O 1
ATOM 1417 N N . THR A 1 177 ? 10.442 -11.042 -5.791 1.00 95.12 177 THR A N 1
ATOM 1418 C CA . THR A 1 177 ? 10.593 -12.294 -5.037 1.00 95.12 177 THR A CA 1
ATOM 1419 C C . THR A 1 177 ? 10.419 -12.059 -3.540 1.00 95.12 177 THR A C 1
ATOM 1421 O O . THR A 1 177 ? 9.584 -12.709 -2.914 1.00 95.12 177 THR A O 1
ATOM 1424 N N . THR A 1 178 ? 11.091 -11.062 -2.967 1.00 95.06 178 THR A N 1
ATOM 1425 C CA . THR A 1 178 ? 10.955 -10.733 -1.538 1.00 95.06 178 THR A CA 1
ATOM 1426 C C . THR A 1 178 ? 9.587 -10.146 -1.178 1.00 95.06 178 THR A C 1
ATOM 1428 O O . THR A 1 178 ? 9.144 -10.263 -0.037 1.00 95.06 178 THR A O 1
ATOM 1431 N N . SER A 1 179 ? 8.866 -9.564 -2.144 1.00 94.25 179 SER A N 1
ATOM 1432 C CA . SER A 1 179 ? 7.495 -9.062 -1.959 1.00 94.25 179 SER A CA 1
ATOM 1433 C C . SER A 1 179 ? 6.420 -10.156 -1.999 1.00 94.25 179 SER A C 1
ATOM 1435 O O . SER A 1 179 ? 5.250 -9.870 -1.704 1.00 94.25 179 SER A O 1
ATOM 1437 N N . LEU A 1 180 ? 6.773 -11.405 -2.335 1.00 92.06 180 LEU A N 1
ATOM 1438 C CA . LEU A 1 180 ? 5.847 -12.535 -2.264 1.00 92.06 180 LEU A CA 1
ATOM 1439 C C . LEU A 1 180 ? 5.355 -12.726 -0.829 1.00 92.06 180 LEU A C 1
ATOM 1441 O O . LEU A 1 180 ? 6.123 -12.667 0.127 1.00 92.06 180 LEU A O 1
ATOM 1445 N N . LYS A 1 181 ? 4.055 -13.010 -0.682 1.00 87.69 181 LYS A N 1
ATOM 1446 C CA . LYS A 1 181 ? 3.405 -13.138 0.632 1.00 87.69 181 LYS A CA 1
ATOM 1447 C C . LYS A 1 181 ? 4.128 -14.133 1.546 1.00 87.69 181 LYS A C 1
ATOM 1449 O O . LYS A 1 181 ? 4.287 -13.841 2.718 1.00 87.69 181 LYS A O 1
ATOM 1454 N N . TYR A 1 182 ? 4.562 -15.270 1.004 1.00 88.62 182 TYR A N 1
ATOM 1455 C CA . TYR A 1 182 ? 5.270 -16.291 1.775 1.00 88.62 182 TYR A CA 1
ATOM 1456 C C . TYR A 1 182 ? 6.593 -15.773 2.359 1.00 88.62 182 TYR A C 1
ATOM 1458 O O . TYR A 1 182 ? 6.846 -15.963 3.540 1.00 88.62 182 TYR A O 1
ATOM 1466 N N . ILE A 1 183 ? 7.406 -15.073 1.561 1.00 89.31 183 ILE A N 1
ATOM 1467 C CA . ILE A 1 183 ? 8.705 -14.555 2.015 1.00 89.31 183 ILE A CA 1
ATOM 1468 C C . ILE A 1 183 ? 8.504 -13.383 2.972 1.00 89.31 183 ILE A C 1
ATOM 1470 O O . ILE A 1 183 ? 9.040 -13.404 4.073 1.00 89.31 183 ILE A O 1
ATOM 1474 N N . ARG A 1 184 ? 7.680 -12.401 2.595 1.00 88.50 184 ARG A N 1
ATOM 1475 C CA . ARG A 1 184 ? 7.443 -11.201 3.407 1.00 88.50 184 ARG A CA 1
ATOM 1476 C C . ARG A 1 184 ? 6.853 -11.509 4.782 1.00 88.50 184 ARG A C 1
ATOM 1478 O O . ARG A 1 184 ? 7.176 -10.820 5.740 1.00 88.50 184 ARG A O 1
ATOM 1485 N N . ASP A 1 185 ? 5.947 -12.480 4.867 1.00 79.12 185 ASP A N 1
ATOM 1486 C CA . ASP A 1 185 ? 5.310 -12.825 6.140 1.00 79.12 185 ASP A CA 1
ATOM 1487 C C . ASP A 1 185 ? 6.274 -13.607 7.065 1.00 79.12 185 ASP A C 1
ATOM 1489 O O . ASP A 1 185 ? 6.075 -13.594 8.276 1.00 79.12 185 ASP A O 1
ATOM 1493 N N . ASN A 1 186 ? 7.319 -14.244 6.513 1.00 82.69 186 ASN A N 1
ATOM 1494 C CA . ASN A 1 186 ? 8.336 -14.987 7.269 1.00 82.69 186 ASN A CA 1
ATOM 1495 C C . ASN A 1 186 ? 9.569 -14.138 7.629 1.00 82.69 186 ASN A C 1
ATOM 1497 O O . ASN A 1 186 ? 10.154 -14.335 8.689 1.00 82.69 186 ASN A O 1
ATOM 1501 N N . ASN A 1 187 ? 9.991 -13.233 6.742 1.00 83.94 187 ASN A N 1
ATOM 1502 C CA . ASN A 1 187 ? 11.133 -12.342 6.935 1.00 83.94 187 ASN A CA 1
ATOM 1503 C C . ASN A 1 187 ? 10.791 -10.962 6.363 1.00 83.94 187 ASN A C 1
ATOM 1505 O O . ASN A 1 187 ? 10.887 -10.716 5.151 1.00 83.94 187 ASN A O 1
ATOM 1509 N N . TYR A 1 188 ? 10.341 -10.072 7.244 1.00 81.94 188 TYR A N 1
ATOM 1510 C CA . TYR A 1 188 ? 9.895 -8.748 6.836 1.00 81.94 188 TYR A CA 1
ATOM 1511 C C . TYR A 1 188 ? 11.083 -7.830 6.540 1.00 81.94 188 TYR A C 1
ATOM 1513 O O . TYR A 1 188 ? 11.002 -7.015 5.616 1.00 81.94 188 TYR A O 1
ATOM 1521 N N . ASP A 1 189 ? 12.200 -8.007 7.247 1.00 84.69 189 ASP A N 1
ATOM 1522 C CA . ASP A 1 189 ? 13.423 -7.221 7.063 1.00 84.69 189 ASP A CA 1
ATOM 1523 C C . ASP A 1 189 ? 13.965 -7.377 5.636 1.00 84.69 189 ASP A C 1
ATOM 1525 O O . ASP A 1 189 ? 14.223 -6.386 4.946 1.00 84.69 189 ASP A O 1
ATOM 1529 N N . LEU A 1 190 ? 14.038 -8.613 5.130 1.00 88.56 190 LEU A N 1
ATOM 1530 C CA . LEU A 1 190 ? 14.476 -8.894 3.761 1.00 88.56 190 LEU A CA 1
ATOM 1531 C C . LEU A 1 190 ? 13.581 -8.208 2.722 1.00 88.56 190 LEU A C 1
ATOM 1533 O O . LEU A 1 190 ? 14.082 -7.582 1.781 1.00 88.56 190 LEU A O 1
ATOM 1537 N N . PHE A 1 191 ? 12.258 -8.295 2.892 1.00 90.31 191 PHE A N 1
ATOM 1538 C CA . PHE A 1 191 ? 11.303 -7.552 2.068 1.00 90.31 191 PHE A CA 1
ATOM 1539 C C . PHE A 1 191 ? 11.592 -6.052 2.119 1.00 90.31 191 PHE A C 1
ATOM 1541 O O . PHE A 1 191 ? 11.684 -5.395 1.086 1.00 90.31 191 PHE A O 1
ATOM 1548 N N . TRP A 1 192 ? 11.774 -5.508 3.313 1.00 86.56 192 TRP A N 1
ATOM 1549 C CA . TRP A 1 192 ? 11.893 -4.079 3.519 1.00 86.56 192 TRP A CA 1
ATOM 1550 C C . TRP A 1 192 ? 13.172 -3.489 2.908 1.00 86.56 192 TRP A C 1
ATOM 1552 O O . TRP A 1 192 ? 13.111 -2.463 2.223 1.00 86.56 192 TRP A O 1
ATOM 1562 N N . PHE A 1 193 ? 14.321 -4.145 3.101 1.00 89.44 193 PHE A N 1
ATOM 1563 C CA . PHE A 1 193 ? 15.602 -3.701 2.544 1.00 89.44 193 PHE A CA 1
ATOM 1564 C C . PHE A 1 193 ? 15.647 -3.839 1.023 1.00 89.44 193 PHE A C 1
ATOM 1566 O O . PHE A 1 193 ? 16.011 -2.888 0.331 1.00 89.44 193 PHE A O 1
ATOM 1573 N N . SER A 1 194 ? 15.219 -4.983 0.485 1.00 93.25 194 SER A N 1
ATOM 1574 C CA . SER A 1 194 ? 15.186 -5.190 -0.9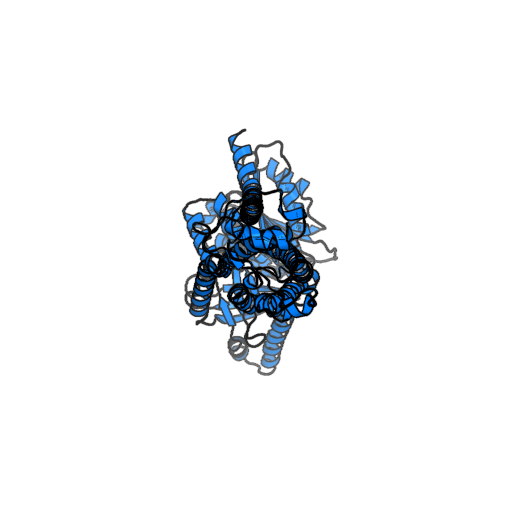68 1.00 93.25 194 SER A CA 1
ATOM 1575 C C . SER A 1 194 ? 14.250 -4.198 -1.664 1.00 93.25 194 SER A C 1
ATOM 1577 O O . SER A 1 194 ? 14.623 -3.624 -2.683 1.00 93.25 194 SER A O 1
ATOM 1579 N N . HIS A 1 195 ? 13.084 -3.887 -1.086 1.00 93.44 195 HIS A N 1
ATOM 1580 C CA . HIS A 1 195 ? 12.141 -2.928 -1.669 1.00 93.44 195 HIS A CA 1
ATOM 1581 C C . HIS A 1 195 ? 12.705 -1.494 -1.744 1.00 93.44 195 HIS A C 1
ATOM 1583 O O . HIS A 1 195 ? 12.268 -0.702 -2.577 1.00 93.44 195 HIS A O 1
ATOM 1589 N N . ARG A 1 196 ? 13.717 -1.142 -0.935 1.00 91.62 196 ARG A N 1
ATOM 1590 C CA . ARG A 1 196 ? 14.411 0.160 -1.020 1.00 91.62 196 ARG A CA 1
ATOM 1591 C C . ARG A 1 196 ? 15.355 0.288 -2.206 1.00 91.62 196 ARG A C 1
ATOM 1593 O O . ARG A 1 196 ? 15.646 1.418 -2.604 1.00 91.62 196 ARG A O 1
ATOM 1600 N N . LEU A 1 197 ? 15.751 -0.824 -2.827 1.00 94.56 197 LEU A N 1
ATOM 1601 C CA . LEU A 1 197 ? 16.491 -0.811 -4.093 1.00 94.56 197 LEU A CA 1
ATOM 1602 C C . LEU A 1 197 ? 15.700 -0.125 -5.216 1.00 94.56 197 LEU A C 1
ATOM 1604 O O . LEU A 1 197 ? 16.281 0.244 -6.233 1.00 94.56 197 LEU A O 1
ATOM 1608 N N . ILE A 1 198 ? 14.403 0.138 -5.016 1.00 92.00 198 ILE A N 1
ATOM 1609 C CA . ILE A 1 198 ? 13.601 0.966 -5.914 1.00 92.00 198 ILE A CA 1
ATOM 1610 C C . ILE A 1 198 ? 14.216 2.355 -6.145 1.00 92.00 198 ILE A C 1
ATOM 1612 O O . ILE A 1 198 ? 14.127 2.873 -7.252 1.00 92.00 198 ILE A O 1
ATOM 1616 N N . VAL A 1 199 ? 14.890 2.948 -5.150 1.00 92.88 199 VAL A N 1
ATOM 1617 C CA . VAL A 1 199 ? 15.573 4.244 -5.319 1.00 92.88 199 VAL A CA 1
ATOM 1618 C C . VAL A 1 199 ? 16.666 4.124 -6.379 1.00 92.88 199 VAL A C 1
ATOM 1620 O O . VAL A 1 199 ? 16.722 4.934 -7.303 1.00 92.88 199 VAL A O 1
ATOM 1623 N N . LEU A 1 200 ? 17.475 3.065 -6.293 1.00 94.88 200 LEU A N 1
ATOM 1624 C CA . LEU A 1 200 ? 18.485 2.750 -7.299 1.00 94.88 200 LEU A CA 1
ATOM 1625 C C . LEU A 1 200 ? 17.838 2.450 -8.660 1.00 94.88 200 LEU A C 1
ATOM 1627 O O . LEU A 1 200 ? 18.322 2.935 -9.678 1.00 94.88 200 LEU A O 1
ATOM 1631 N N . MET A 1 201 ? 16.713 1.731 -8.687 1.00 94.44 201 MET A N 1
ATOM 1632 C CA . MET A 1 201 ? 15.962 1.464 -9.918 1.00 94.44 201 MET A CA 1
ATOM 1633 C C . MET A 1 201 ? 15.507 2.757 -10.615 1.00 94.44 201 MET A C 1
ATOM 1635 O O . MET A 1 201 ? 15.621 2.844 -11.831 1.00 94.44 201 MET A O 1
ATOM 1639 N N . TYR A 1 202 ? 15.043 3.781 -9.885 1.00 93.56 202 TYR A N 1
ATOM 1640 C CA . TYR A 1 202 ? 14.670 5.071 -10.488 1.00 93.56 202 TYR A CA 1
ATOM 1641 C C . TYR A 1 202 ? 15.877 5.853 -11.013 1.00 93.56 202 TYR A C 1
ATOM 1643 O O . TYR A 1 202 ? 15.775 6.462 -12.077 1.00 93.56 202 TYR A O 1
ATOM 1651 N N . ILE A 1 203 ? 17.016 5.815 -10.311 1.00 92.94 203 ILE A N 1
ATOM 1652 C CA . ILE A 1 203 ? 18.268 6.411 -10.806 1.00 92.94 203 ILE A CA 1
ATOM 1653 C C . ILE A 1 203 ? 18.667 5.738 -12.126 1.00 92.94 203 ILE A C 1
ATOM 1655 O O . ILE A 1 203 ? 18.893 6.420 -13.126 1.00 92.94 203 ILE A O 1
ATOM 1659 N N . LEU A 1 204 ? 18.671 4.402 -12.158 1.00 94.12 204 LEU A N 1
ATOM 1660 C CA . LEU A 1 204 ? 18.963 3.633 -13.366 1.00 94.12 204 LEU A CA 1
ATOM 1661 C C . LEU A 1 204 ? 17.943 3.901 -14.477 1.00 94.12 204 LEU A C 1
ATOM 1663 O O . LEU A 1 204 ? 18.350 4.065 -15.619 1.00 94.12 204 LEU A O 1
ATOM 1667 N N . LEU A 1 205 ? 16.649 4.023 -14.165 1.00 92.25 205 LEU A N 1
ATOM 1668 C CA . LEU A 1 205 ? 15.596 4.328 -15.140 1.00 92.25 205 LEU A CA 1
ATOM 1669 C C . LEU A 1 205 ? 15.811 5.689 -15.813 1.00 92.25 205 LEU A C 1
ATOM 1671 O O . LEU A 1 205 ? 15.545 5.821 -17.009 1.00 92.25 205 LEU A O 1
ATOM 1675 N N . MET A 1 206 ? 16.287 6.693 -15.068 1.00 88.75 206 MET A N 1
ATOM 1676 C CA . MET A 1 206 ? 16.642 7.990 -15.649 1.00 88.75 206 MET A CA 1
ATOM 1677 C C . MET A 1 206 ? 17.802 7.832 -16.621 1.00 88.75 206 MET A C 1
ATOM 1679 O O . MET A 1 206 ? 17.662 8.250 -17.766 1.00 88.75 206 MET A O 1
ATOM 1683 N N . VAL A 1 207 ? 18.889 7.170 -16.206 1.00 90.06 207 VAL A N 1
ATOM 1684 C CA . VAL A 1 207 ? 20.106 6.966 -17.016 1.00 90.06 207 VAL A CA 1
ATOM 1685 C C . VAL A 1 207 ? 19.858 6.074 -18.244 1.00 90.06 207 VAL A C 1
ATOM 1687 O O . VAL A 1 207 ? 20.402 6.329 -19.318 1.00 90.06 207 VAL A O 1
ATOM 1690 N N . HIS A 1 208 ? 18.995 5.065 -18.117 1.00 89.94 208 HIS A N 1
ATOM 1691 C CA . HIS A 1 208 ? 18.757 4.008 -19.106 1.00 89.94 208 HIS A CA 1
ATOM 1692 C C . HIS A 1 208 ? 18.383 4.522 -20.503 1.00 89.94 208 HIS A C 1
ATOM 1694 O O . HIS A 1 208 ? 18.719 3.895 -21.509 1.00 89.94 208 HIS A O 1
ATOM 1700 N N . ALA A 1 209 ? 17.704 5.669 -20.571 1.00 78.25 209 ALA A N 1
ATOM 1701 C CA . ALA A 1 209 ? 17.206 6.250 -21.813 1.00 78.25 209 ALA A CA 1
ATOM 1702 C C . ALA A 1 209 ? 17.992 7.487 -22.299 1.00 78.25 209 ALA A C 1
ATOM 1704 O O . ALA A 1 209 ? 17.570 8.098 -23.277 1.00 78.25 209 ALA A O 1
ATOM 1705 N N . PHE A 1 210 ? 19.120 7.859 -21.671 1.00 77.19 210 PHE A N 1
ATOM 1706 C CA . PHE A 1 210 ? 19.911 9.031 -22.100 1.00 77.19 210 PHE A CA 1
ATOM 1707 C C . PHE A 1 210 ? 20.638 8.836 -23.434 1.00 77.19 210 PHE A C 1
ATOM 1709 O O . PHE A 1 210 ? 20.715 9.779 -24.208 1.00 77.19 210 PHE A O 1
ATOM 1716 N N . ARG A 1 211 ? 21.175 7.639 -23.705 1.00 72.12 211 ARG A N 1
ATOM 1717 C CA . ARG A 1 211 ? 21.890 7.307 -24.953 1.00 72.12 211 ARG A CA 1
ATOM 1718 C C . ARG A 1 211 ? 21.417 5.963 -25.490 1.00 72.12 211 ARG A C 1
ATOM 1720 O O . ARG A 1 211 ? 22.078 4.934 -25.343 1.00 72.12 211 ARG A O 1
ATOM 1727 N N . GLY A 1 212 ? 20.197 5.962 -26.018 1.00 73.81 212 GLY A N 1
ATOM 1728 C CA . GLY A 1 212 ? 19.562 4.758 -26.543 1.00 73.81 212 GLY A CA 1
ATOM 1729 C C . GLY A 1 212 ? 20.146 4.327 -27.898 1.00 73.81 212 GLY A C 1
ATOM 1730 O O . GLY A 1 212 ? 20.452 5.182 -28.722 1.00 73.81 212 GLY A O 1
ATOM 1731 N N . PRO A 1 213 ? 20.218 3.014 -28.190 1.00 78.56 213 PRO A N 1
ATOM 1732 C CA . PRO A 1 213 ? 20.749 2.499 -29.460 1.00 78.56 213 PRO A CA 1
ATOM 1733 C C . PRO A 1 213 ? 19.828 2.734 -30.671 1.00 78.56 213 PRO A C 1
ATOM 1735 O O . PRO A 1 213 ? 20.186 2.404 -31.794 1.00 78.56 213 PRO A O 1
ATOM 1738 N N . ILE A 1 214 ? 18.615 3.257 -30.461 1.00 84.69 214 ILE A N 1
ATOM 1739 C CA . ILE A 1 214 ? 17.623 3.448 -31.525 1.00 84.69 214 ILE A CA 1
ATOM 1740 C C . ILE A 1 214 ? 17.669 4.897 -31.988 1.00 84.69 214 ILE A C 1
ATOM 1742 O O . ILE A 1 214 ? 17.467 5.814 -31.190 1.00 84.69 214 ILE A O 1
ATOM 1746 N N . ARG A 1 215 ? 17.881 5.074 -33.291 1.00 86.94 215 ARG A N 1
ATOM 1747 C CA . ARG A 1 215 ? 17.964 6.372 -33.955 1.00 86.94 215 ARG A CA 1
ATOM 1748 C C . ARG A 1 215 ? 16.779 6.581 -34.894 1.00 86.94 215 ARG A C 1
ATOM 1750 O O . ARG A 1 215 ? 16.225 5.623 -35.432 1.00 86.94 215 ARG A O 1
ATOM 1757 N N . MET A 1 216 ? 16.378 7.836 -35.061 1.00 88.81 216 MET A N 1
ATOM 1758 C CA . MET A 1 216 ? 15.310 8.256 -35.970 1.00 88.81 216 MET A CA 1
ATOM 1759 C C . MET A 1 216 ? 15.865 9.157 -37.067 1.00 88.81 216 MET A C 1
ATOM 1761 O O . MET A 1 216 ? 16.864 9.843 -36.857 1.00 88.81 216 MET A O 1
ATOM 1765 N N . GLN A 1 217 ? 15.202 9.192 -38.216 1.00 89.62 217 GLN A N 1
ATOM 1766 C CA . GLN A 1 217 ? 15.573 10.106 -39.289 1.00 89.62 217 GLN A CA 1
ATOM 1767 C C . GLN A 1 217 ? 15.119 11.542 -38.970 1.00 89.62 217 GLN A C 1
ATOM 1769 O O . GLN A 1 217 ? 13.960 11.768 -38.612 1.00 89.62 217 GLN A O 1
ATOM 1774 N N . LEU A 1 218 ? 16.023 12.514 -39.122 1.00 88.75 218 LEU A N 1
ATOM 1775 C CA . LEU A 1 218 ? 15.778 13.931 -38.834 1.00 88.75 218 LEU A CA 1
ATOM 1776 C C . LEU A 1 218 ? 15.317 14.718 -40.072 1.00 88.75 218 LEU A C 1
ATOM 1778 O O . LEU A 1 218 ? 14.381 15.514 -39.987 1.00 88.75 218 LEU A O 1
ATOM 1782 N N . ASN A 1 219 ? 15.922 14.474 -41.235 1.00 88.25 219 ASN A N 1
ATOM 1783 C CA . ASN A 1 219 ? 15.756 15.290 -42.442 1.00 88.25 219 ASN A CA 1
ATOM 1784 C C . ASN A 1 219 ? 14.685 14.766 -43.418 1.00 88.25 219 ASN A C 1
ATOM 1786 O O . ASN A 1 219 ? 14.880 14.780 -44.627 1.00 88.25 219 ASN A O 1
ATOM 1790 N N . ILE A 1 220 ? 13.514 14.346 -42.922 1.00 83.31 220 ILE A N 1
ATOM 1791 C CA . ILE A 1 220 ? 12.433 13.788 -43.773 1.00 83.31 220 ILE A CA 1
ATOM 1792 C C . ILE A 1 220 ? 11.984 14.729 -44.891 1.00 83.31 220 ILE A C 1
ATOM 1794 O O . ILE A 1 220 ? 11.592 14.275 -45.961 1.00 83.31 220 ILE A O 1
ATOM 1798 N N . LYS A 1 221 ? 11.999 16.042 -44.635 1.00 81.00 221 LYS A N 1
ATOM 1799 C CA . LYS A 1 221 ? 11.582 17.041 -45.626 1.00 81.00 221 LYS A CA 1
ATOM 1800 C C . LYS A 1 221 ? 12.476 17.035 -46.870 1.00 81.00 221 LYS A C 1
ATOM 1802 O O . LYS A 1 221 ? 11.980 17.320 -47.951 1.00 81.00 221 LYS A O 1
ATOM 1807 N N . TYR A 1 222 ? 13.754 16.711 -46.693 1.00 79.25 222 TYR A N 1
ATOM 1808 C CA . TYR A 1 222 ? 14.778 16.718 -47.740 1.00 79.25 222 TYR A CA 1
ATOM 1809 C C . TYR A 1 222 ? 15.091 15.305 -48.251 1.00 79.25 222 TYR A C 1
ATOM 1811 O O . TYR A 1 222 ? 15.539 15.131 -49.380 1.00 79.25 222 TYR A O 1
ATOM 1819 N N . HIS A 1 223 ? 14.794 14.284 -47.442 1.00 78.75 223 HIS A N 1
ATOM 1820 C CA . HIS A 1 223 ? 14.969 12.883 -47.787 1.00 78.75 223 HIS A CA 1
ATOM 1821 C C . HIS A 1 223 ? 13.725 12.070 -47.409 1.00 78.75 223 HIS A C 1
ATOM 1823 O O . HIS A 1 223 ? 13.518 11.713 -46.245 1.00 78.75 223 HIS A O 1
ATOM 1829 N N . THR A 1 224 ? 12.893 11.744 -48.399 1.00 81.25 224 THR A N 1
ATOM 1830 C CA . THR A 1 224 ? 11.735 10.867 -48.182 1.00 81.25 224 THR A CA 1
ATOM 1831 C C . THR A 1 224 ? 12.196 9.418 -47.976 1.00 81.25 224 THR A C 1
ATOM 1833 O O . THR A 1 224 ? 13.091 8.954 -48.682 1.00 81.25 224 THR A O 1
ATOM 1836 N N . PRO A 1 225 ? 11.634 8.666 -47.011 1.00 78.94 225 PRO A N 1
ATOM 1837 C CA . PRO A 1 225 ? 12.076 7.293 -46.783 1.00 78.94 225 PRO A CA 1
ATOM 1838 C C . PRO A 1 225 ? 11.875 6.397 -48.009 1.00 78.94 225 PRO A C 1
ATOM 1840 O O . PRO A 1 225 ? 10.802 6.389 -48.607 1.00 78.94 225 PRO A O 1
ATOM 1843 N N . GLY A 1 226 ? 12.907 5.629 -48.366 1.00 70.12 226 GLY A N 1
ATOM 1844 C CA . GLY A 1 226 ? 12.907 4.775 -49.564 1.00 70.12 226 GLY A CA 1
ATOM 1845 C C . GLY A 1 226 ? 13.382 5.468 -50.849 1.00 70.12 226 GLY A C 1
ATOM 1846 O O . GLY A 1 226 ? 13.410 4.838 -51.904 1.00 70.12 226 GLY A O 1
ATOM 1847 N N . CYS A 1 227 ? 13.785 6.735 -50.764 1.00 72.25 227 CYS A N 1
ATOM 1848 C CA . CYS A 1 227 ? 14.379 7.496 -51.857 1.00 72.25 227 CYS A CA 1
ATOM 1849 C C . CYS A 1 227 ? 15.835 7.072 -52.130 1.00 72.25 227 CYS A C 1
ATOM 1851 O O . CYS A 1 227 ? 16.591 6.795 -51.195 1.00 72.25 227 CYS A O 1
ATOM 1853 N N . LYS A 1 228 ? 16.252 7.033 -53.405 1.00 64.25 228 LYS A N 1
ATOM 1854 C CA . LYS A 1 228 ? 17.650 6.739 -53.773 1.00 64.25 228 LYS A CA 1
ATOM 1855 C C . LYS A 1 228 ? 18.468 8.035 -53.756 1.00 64.25 228 LYS A C 1
ATOM 1857 O O . LYS A 1 228 ? 18.080 9.024 -54.376 1.00 64.25 228 LYS A O 1
ATOM 1862 N N . PHE A 1 229 ? 19.599 8.028 -53.051 1.00 62.09 229 PHE A N 1
ATOM 1863 C CA . PHE A 1 229 ? 20.556 9.135 -53.081 1.00 62.09 229 PHE A CA 1
ATOM 1864 C C . PHE A 1 229 ? 21.357 9.099 -54.389 1.00 62.09 229 PHE A C 1
ATOM 1866 O O . PHE A 1 229 ? 21.802 8.032 -54.812 1.00 62.09 229 PHE A O 1
ATOM 1873 N N . ARG A 1 230 ? 21.519 10.255 -55.042 1.00 53.44 230 ARG A N 1
ATOM 1874 C CA . ARG A 1 230 ? 22.000 10.368 -56.433 1.00 53.44 230 ARG A CA 1
ATOM 1875 C C . ARG A 1 230 ? 23.478 9.983 -56.644 1.00 53.44 230 ARG A C 1
ATOM 1877 O O . ARG A 1 230 ? 23.852 9.725 -57.779 1.00 53.44 230 ARG A O 1
ATOM 1884 N N . ASN A 1 231 ? 24.283 9.903 -55.576 1.00 51.66 231 ASN A N 1
ATOM 1885 C CA . ASN A 1 231 ? 25.748 9.737 -55.627 1.00 51.66 231 ASN A CA 1
ATOM 1886 C C . ASN A 1 231 ? 26.292 8.478 -54.908 1.00 51.66 231 ASN A C 1
ATOM 1888 O O . ASN A 1 231 ? 27.429 8.479 -54.443 1.00 51.66 231 ASN A O 1
ATOM 1892 N N . LEU A 1 232 ? 25.525 7.387 -54.804 1.00 52.91 232 LEU A N 1
ATOM 1893 C CA . LEU A 1 232 ? 26.081 6.099 -54.355 1.00 52.91 232 LEU A CA 1
ATOM 1894 C C . LEU A 1 232 ? 26.834 5.421 -55.513 1.00 52.91 232 LEU A C 1
ATOM 1896 O O . LEU A 1 232 ? 26.245 4.680 -56.296 1.00 52.91 232 LEU A O 1
ATOM 1900 N N . SER A 1 233 ? 28.138 5.668 -55.630 1.00 42.22 233 SER A N 1
ATOM 1901 C CA . SER A 1 233 ? 29.025 4.876 -56.486 1.00 42.22 233 SER A CA 1
ATOM 1902 C C . SER A 1 233 ? 29.259 3.506 -55.842 1.00 42.22 233 SER A C 1
ATOM 1904 O O . SER A 1 233 ? 30.000 3.363 -54.869 1.00 42.22 233 SER A O 1
ATOM 1906 N N . PHE A 1 234 ? 28.592 2.474 -56.362 1.00 45.72 234 PHE A N 1
ATOM 1907 C CA . PHE A 1 234 ? 28.851 1.097 -55.950 1.00 45.72 234 PHE A CA 1
ATOM 1908 C C . PHE A 1 234 ? 30.228 0.646 -56.476 1.00 45.72 234 PHE A C 1
ATOM 1910 O O . PHE A 1 234 ? 30.511 0.841 -57.656 1.00 45.72 234 PHE A O 1
ATOM 1917 N N . PRO A 1 235 ? 31.081 -0.008 -55.663 1.00 45.75 235 PRO A N 1
ATOM 1918 C CA . PRO A 1 235 ? 32.340 -0.591 -56.144 1.00 45.75 235 PRO A CA 1
ATOM 1919 C C . PRO A 1 235 ? 32.149 -1.849 -57.017 1.00 45.75 235 PRO A C 1
ATOM 1921 O O . PRO A 1 235 ? 33.128 -2.444 -57.454 1.00 45.75 235 PRO A O 1
ATOM 1924 N N . TRP A 1 236 ? 30.904 -2.289 -57.223 1.00 48.94 236 TRP A N 1
ATOM 1925 C CA . TRP A 1 236 ? 30.527 -3.550 -57.863 1.00 48.94 236 TRP A CA 1
ATOM 1926 C C . TRP A 1 236 ? 29.281 -3.332 -58.739 1.00 48.94 236 TRP A C 1
ATOM 1928 O O . TRP A 1 236 ? 28.508 -2.418 -58.438 1.00 48.94 236 TRP A O 1
ATOM 1938 N N . PRO A 1 237 ? 29.068 -4.139 -59.799 1.00 44.94 237 PRO A N 1
ATOM 1939 C CA . PRO A 1 237 ? 27.930 -3.974 -60.704 1.00 44.94 237 PRO A CA 1
ATOM 1940 C C . PRO A 1 237 ? 26.588 -4.035 -59.957 1.00 44.94 237 PRO A C 1
ATOM 1942 O O . PRO A 1 237 ? 26.413 -4.837 -59.037 1.00 44.94 237 PRO A O 1
ATOM 1945 N N . GLU A 1 238 ? 25.658 -3.155 -60.344 1.00 44.53 238 GLU A N 1
ATOM 1946 C CA . GLU A 1 238 ? 24.323 -3.047 -59.745 1.00 44.53 238 GLU A CA 1
ATOM 1947 C C . GLU A 1 238 ? 23.579 -4.397 -59.798 1.00 44.53 238 GLU A C 1
ATOM 1949 O O . GLU A 1 238 ? 23.470 -4.995 -60.869 1.00 44.53 238 GLU A O 1
ATOM 1954 N N . PRO A 1 239 ? 23.020 -4.893 -58.677 1.00 44.34 239 PRO A N 1
ATOM 1955 C CA . PRO A 1 239 ? 22.144 -6.059 -58.702 1.00 44.34 239 PRO A CA 1
ATOM 1956 C C . PRO A 1 239 ? 20.853 -5.748 -59.477 1.00 44.34 239 PRO A C 1
ATOM 1958 O O . PRO A 1 239 ? 20.153 -4.786 -59.151 1.00 44.34 239 PRO A O 1
ATOM 1961 N N . GLU A 1 240 ? 20.482 -6.606 -60.433 1.00 44.59 240 GLU A N 1
ATOM 1962 C CA . GLU A 1 240 ? 19.318 -6.445 -61.334 1.00 44.59 240 GLU A CA 1
ATOM 1963 C C . GLU A 1 240 ? 17.971 -6.209 -60.615 1.00 44.59 240 GLU A C 1
ATOM 1965 O O . GLU A 1 240 ? 17.025 -5.669 -61.190 1.00 44.59 240 GLU A O 1
ATOM 1970 N N . PHE A 1 241 ? 17.880 -6.534 -59.321 1.00 45.25 241 PHE A N 1
ATOM 1971 C CA . PHE A 1 241 ? 16.693 -6.321 -58.487 1.00 45.25 241 PHE A CA 1
ATOM 1972 C C . PHE A 1 241 ? 16.308 -4.832 -58.308 1.00 45.25 241 PHE A C 1
ATOM 1974 O O . PHE A 1 241 ? 15.184 -4.520 -57.913 1.00 45.25 241 PHE A O 1
ATOM 1981 N N . TYR A 1 242 ? 17.208 -3.885 -58.604 1.00 43.66 242 TYR A N 1
ATOM 1982 C CA . TYR A 1 242 ? 17.007 -2.450 -58.360 1.00 43.66 242 TYR A CA 1
ATOM 1983 C C . TYR A 1 242 ? 16.337 -1.660 -59.499 1.00 43.66 242 TYR A C 1
ATOM 1985 O O . TYR A 1 242 ? 16.052 -0.469 -59.299 1.00 43.66 242 TYR A O 1
ATOM 1993 N N . HIS A 1 243 ? 16.048 -2.285 -60.647 1.00 44.75 243 HIS A N 1
ATOM 1994 C CA . HIS A 1 243 ? 15.477 -1.617 -61.829 1.00 44.75 243 HIS A CA 1
ATOM 1995 C C . HIS A 1 243 ? 13.952 -1.385 -61.777 1.00 44.75 243 HIS A C 1
ATOM 1997 O O . HIS A 1 243 ? 13.422 -0.645 -62.603 1.00 44.75 243 HIS A O 1
ATOM 2003 N N . ALA A 1 244 ? 13.232 -1.948 -60.799 1.00 42.00 244 ALA A N 1
ATOM 2004 C CA . ALA A 1 244 ? 11.763 -1.880 -60.750 1.00 42.00 244 ALA A CA 1
ATOM 2005 C C . ALA A 1 244 ? 11.172 -0.620 -60.071 1.00 42.00 244 ALA A C 1
ATOM 2007 O O . ALA A 1 244 ? 9.964 -0.400 -60.141 1.00 42.00 244 ALA A O 1
ATOM 2008 N N . PHE A 1 245 ? 11.985 0.238 -59.441 1.00 46.72 245 PHE A N 1
ATOM 2009 C CA . PHE A 1 245 ? 11.517 1.461 -58.770 1.00 46.72 245 PHE A CA 1
ATOM 2010 C C . PHE A 1 245 ? 12.057 2.722 -59.472 1.00 46.72 245 PHE A C 1
ATOM 2012 O O . PHE A 1 245 ? 13.155 3.182 -59.159 1.00 46.72 245 PHE A O 1
ATOM 2019 N N . LYS A 1 246 ? 11.274 3.307 -60.395 1.00 43.62 246 LYS A N 1
ATOM 2020 C CA . LYS A 1 246 ? 11.417 4.714 -60.845 1.00 43.62 246 LYS A CA 1
ATOM 2021 C C . LYS A 1 246 ? 11.108 5.627 -59.644 1.00 43.62 246 LYS A C 1
ATOM 2023 O O . LYS A 1 246 ? 9.953 5.763 -59.264 1.00 43.62 246 LYS A O 1
ATOM 2028 N N . SER A 1 247 ? 12.097 5.950 -58.812 1.00 49.66 247 SER A N 1
ATOM 2029 C CA . SER A 1 247 ? 13.039 7.083 -58.880 1.00 49.66 247 SER A CA 1
ATOM 2030 C C . SER A 1 247 ? 12.459 8.416 -58.383 1.00 49.66 247 SER A C 1
ATOM 2032 O O . SER A 1 247 ? 12.410 9.405 -59.111 1.00 49.66 247 SER A O 1
ATOM 2034 N N . TYR A 1 248 ? 12.092 8.475 -57.103 1.00 56.06 248 TYR A N 1
ATOM 2035 C CA . TYR A 1 248 ? 12.332 9.710 -56.358 1.00 56.06 248 TYR A CA 1
ATOM 2036 C C . TYR A 1 248 ? 13.831 9.724 -56.035 1.00 56.06 248 TYR A C 1
ATOM 2038 O O . TYR A 1 248 ? 14.332 8.805 -55.380 1.00 56.06 248 TYR A O 1
ATOM 2046 N N . SER A 1 249 ? 14.558 10.690 -56.595 1.00 65.00 249 SER A N 1
ATOM 2047 C CA . SER A 1 249 ? 15.963 10.959 -56.280 1.00 65.00 249 SER A CA 1
ATOM 2048 C C . SER A 1 249 ? 16.022 12.077 -55.249 1.00 65.00 249 SER A C 1
ATOM 2050 O O . SER A 1 249 ? 15.398 13.115 -55.464 1.00 65.00 249 SER A O 1
ATOM 2052 N N . CYS A 1 250 ? 16.750 11.868 -54.157 1.00 70.19 250 CYS A N 1
ATOM 2053 C CA . CYS A 1 250 ? 16.882 12.859 -53.091 1.00 70.19 250 CYS A CA 1
ATOM 2054 C C . CYS A 1 250 ? 18.262 13.505 -53.149 1.00 70.19 250 CYS A C 1
ATOM 2056 O O . CYS A 1 250 ? 19.259 12.816 -53.381 1.00 70.19 250 CYS A O 1
ATOM 2058 N N . ASP A 1 251 ? 18.290 14.818 -52.926 1.00 67.38 251 ASP A N 1
ATOM 2059 C CA . ASP A 1 251 ? 19.498 15.643 -53.022 1.00 67.38 251 ASP A CA 1
ATOM 2060 C C . ASP A 1 251 ? 20.373 15.557 -51.760 1.00 67.38 251 ASP A C 1
ATOM 2062 O O . ASP A 1 251 ? 21.560 15.865 -51.813 1.00 67.38 251 ASP A O 1
ATOM 2066 N N . GLU A 1 252 ? 19.815 15.081 -50.640 1.00 79.38 252 GLU A N 1
ATOM 2067 C CA . GLU A 1 252 ? 20.522 14.899 -49.367 1.00 79.38 252 GLU A CA 1
ATOM 2068 C C . GLU A 1 252 ? 20.509 13.441 -48.884 1.00 79.38 252 GLU A C 1
ATOM 2070 O O . GLU A 1 252 ? 19.548 12.693 -49.101 1.00 79.38 252 GLU A O 1
ATOM 2075 N N . GLU A 1 253 ? 21.569 13.046 -48.175 1.00 79.12 253 GLU A N 1
ATOM 2076 C CA . GLU A 1 253 ? 21.648 11.767 -47.465 1.00 79.12 253 GLU A CA 1
ATOM 2077 C C . GLU A 1 253 ? 20.759 11.766 -46.209 1.00 79.12 253 GLU A C 1
ATOM 2079 O O . GLU A 1 253 ? 20.582 12.808 -45.571 1.00 79.12 253 GLU A O 1
ATOM 2084 N N . PRO A 1 254 ? 20.200 10.614 -45.795 1.00 83.00 254 PRO A N 1
ATOM 2085 C CA . PRO A 1 254 ? 19.404 10.543 -44.578 1.00 83.00 254 PRO A CA 1
ATOM 2086 C C . PRO A 1 254 ? 20.273 10.792 -43.338 1.00 83.00 254 PRO A C 1
ATOM 2088 O O . PRO A 1 254 ? 21.243 10.084 -43.071 1.00 83.00 254 PRO A O 1
ATOM 2091 N N . GLN A 1 255 ? 19.876 11.774 -42.532 1.00 86.75 255 GLN A N 1
ATOM 2092 C CA . GLN A 1 255 ? 20.517 12.093 -41.260 1.00 86.75 255 GLN A CA 1
ATOM 2093 C C . GLN A 1 255 ? 19.776 11.421 -40.107 1.00 86.75 255 GLN A C 1
ATOM 2095 O O . GLN A 1 255 ? 18.556 11.561 -39.968 1.00 86.75 255 GLN A O 1
ATOM 2100 N N . PHE A 1 256 ? 20.521 10.723 -39.251 1.00 88.88 256 PHE A N 1
ATOM 2101 C CA . PHE A 1 256 ? 19.979 9.992 -38.110 1.00 88.88 256 PHE A CA 1
ATOM 2102 C C . PHE A 1 256 ? 20.363 10.662 -36.793 1.00 88.88 256 PHE A C 1
ATOM 2104 O O . PHE A 1 256 ? 21.525 10.986 -36.566 1.00 88.88 256 PHE A O 1
ATOM 2111 N N . GLY A 1 257 ? 19.381 10.828 -35.913 1.00 85.12 257 GLY A N 1
ATOM 2112 C CA . GLY A 1 257 ? 19.551 11.406 -34.585 1.00 85.12 257 GLY A CA 1
ATOM 2113 C C . GLY A 1 257 ? 19.031 10.497 -33.482 1.00 85.12 257 GLY A C 1
ATOM 2114 O O . GLY A 1 257 ? 18.251 9.570 -33.719 1.00 85.12 257 GLY A O 1
ATOM 2115 N N . GLU A 1 258 ? 19.458 10.776 -32.257 1.00 84.19 258 GLU A N 1
ATOM 2116 C CA . GLU A 1 258 ? 18.993 10.067 -31.067 1.00 84.19 258 GLU A CA 1
ATOM 2117 C C . GLU A 1 258 ? 17.536 10.424 -30.740 1.00 84.19 258 GLU A C 1
ATOM 2119 O O . GLU A 1 258 ? 17.081 11.556 -30.926 1.00 84.19 258 GLU A O 1
ATOM 2124 N N . ILE A 1 259 ? 16.787 9.446 -30.228 1.00 81.50 259 ILE A N 1
ATOM 2125 C CA . ILE A 1 259 ? 15.459 9.692 -29.665 1.00 81.50 259 ILE A CA 1
ATOM 2126 C C . ILE A 1 259 ? 15.657 10.215 -28.242 1.00 81.50 259 ILE A C 1
ATOM 2128 O O . ILE A 1 259 ? 16.204 9.507 -27.399 1.00 81.50 259 ILE A O 1
ATOM 2132 N N . GLY A 1 260 ? 15.190 11.435 -27.968 1.00 74.69 260 GLY A N 1
ATOM 2133 C CA . GLY A 1 260 ? 15.278 12.023 -26.632 1.00 74.69 260 GLY A CA 1
ATOM 2134 C C . GLY A 1 260 ? 14.627 11.143 -25.558 1.00 74.69 260 GLY A C 1
ATOM 2135 O O . GLY A 1 260 ? 13.583 10.521 -25.789 1.00 74.69 260 GLY A O 1
ATOM 2136 N N . CYS A 1 261 ? 15.236 11.108 -24.370 1.00 79.44 261 CYS A N 1
ATOM 2137 C CA . CYS A 1 261 ? 14.672 10.429 -23.207 1.00 79.44 261 CYS A CA 1
ATOM 2138 C C . CYS A 1 261 ? 13.267 10.978 -22.923 1.00 79.44 261 CYS A C 1
ATOM 2140 O O . CYS A 1 261 ? 13.066 12.184 -22.891 1.00 79.44 261 CYS A O 1
ATOM 2142 N N . GLN A 1 262 ? 12.278 10.109 -22.718 1.00 83.31 262 GLN A N 1
ATOM 2143 C CA . GLN A 1 262 ? 10.933 10.538 -22.306 1.00 83.31 262 GLN A CA 1
ATOM 2144 C C . GLN A 1 262 ? 10.601 10.109 -20.881 1.00 83.31 262 GLN A C 1
ATOM 2146 O O . GLN A 1 262 ? 9.668 10.646 -20.296 1.00 83.31 262 GLN A O 1
ATOM 2151 N N . SER A 1 263 ? 11.354 9.172 -20.297 1.00 85.06 263 SER A N 1
ATOM 2152 C CA . SER A 1 263 ? 11.049 8.579 -18.990 1.00 85.06 263 SER A CA 1
ATOM 2153 C C . SER A 1 263 ? 10.982 9.624 -17.874 1.00 85.06 263 SER A C 1
ATOM 2155 O O . SER A 1 263 ? 10.096 9.545 -17.024 1.00 85.06 263 SER A O 1
ATOM 2157 N N . TYR A 1 264 ? 11.834 10.656 -17.921 1.00 87.62 264 TYR A N 1
ATOM 2158 C CA . TYR A 1 264 ? 11.817 11.744 -16.939 1.00 87.62 264 TYR A CA 1
ATOM 2159 C C . TYR A 1 264 ? 10.488 12.514 -16.935 1.00 87.62 264 TYR A C 1
ATOM 2161 O O . TYR A 1 264 ? 10.028 12.909 -15.866 1.00 87.62 264 TYR A O 1
ATOM 2169 N N . LEU A 1 265 ? 9.816 12.662 -18.084 1.00 90.44 265 LEU A N 1
ATOM 2170 C CA . LEU A 1 265 ? 8.538 13.379 -18.171 1.00 90.44 265 LEU A CA 1
ATOM 2171 C C . LEU A 1 265 ? 7.442 12.673 -17.365 1.00 90.44 265 LEU A C 1
ATOM 2173 O O . LEU A 1 265 ? 6.580 13.326 -16.785 1.00 90.44 265 LEU A O 1
ATOM 2177 N N . TRP A 1 266 ? 7.496 11.341 -17.298 1.00 91.69 266 TRP A N 1
ATOM 2178 C CA . TRP A 1 266 ? 6.491 10.529 -16.614 1.00 91.69 266 TRP A CA 1
ATOM 2179 C C . TRP A 1 266 ? 6.707 10.461 -15.106 1.00 91.69 266 TRP A C 1
ATOM 2181 O O . TRP A 1 266 ? 5.740 10.449 -14.346 1.00 91.69 266 TRP A O 1
ATOM 2191 N N . VAL A 1 267 ? 7.965 10.399 -14.661 1.00 92.06 267 VAL A N 1
ATOM 2192 C CA . VAL A 1 267 ? 8.269 10.109 -13.252 1.00 92.06 267 VAL A CA 1
ATOM 2193 C C . VAL A 1 267 ? 8.685 11.329 -12.437 1.00 92.06 267 VAL A C 1
ATOM 2195 O O . VAL A 1 267 ? 8.579 11.270 -11.217 1.00 92.06 267 VAL A O 1
ATOM 2198 N N . THR A 1 268 ? 9.097 12.444 -13.055 1.00 91.75 268 THR A N 1
ATOM 2199 C CA . THR A 1 268 ? 9.574 13.627 -12.306 1.00 91.75 268 THR A CA 1
ATOM 2200 C C . THR A 1 268 ? 8.517 14.157 -11.341 1.00 91.75 268 THR A C 1
ATOM 2202 O O . THR A 1 268 ? 8.794 14.296 -10.153 1.00 91.75 268 THR A O 1
ATOM 2205 N N . ALA A 1 269 ? 7.289 14.402 -11.808 1.00 93.56 269 ALA A N 1
ATOM 2206 C CA . ALA A 1 269 ? 6.233 14.932 -10.945 1.00 93.56 269 ALA A CA 1
ATOM 2207 C C . ALA A 1 269 ? 5.846 13.964 -9.799 1.00 93.56 269 ALA A C 1
ATOM 2209 O O . ALA A 1 269 ? 5.826 14.405 -8.646 1.00 93.56 269 ALA A O 1
ATOM 2210 N N . PRO A 1 270 ? 5.615 12.653 -10.042 1.00 94.50 270 PRO A N 1
ATOM 2211 C CA . PRO A 1 270 ? 5.410 11.682 -8.963 1.00 94.50 270 PRO A CA 1
ATOM 2212 C C . PRO A 1 270 ? 6.578 11.577 -7.974 1.00 94.50 270 PRO A C 1
ATOM 2214 O O . PRO A 1 270 ? 6.341 11.486 -6.770 1.00 94.50 270 PRO A O 1
ATOM 2217 N N . ILE A 1 271 ? 7.828 11.620 -8.451 1.00 93.88 271 ILE A N 1
ATOM 2218 C CA . ILE A 1 271 ? 9.023 11.584 -7.594 1.00 93.88 271 ILE A CA 1
ATOM 2219 C C . ILE A 1 271 ? 9.086 12.831 -6.713 1.00 93.88 271 ILE A C 1
ATOM 2221 O O . ILE A 1 271 ? 9.277 12.702 -5.507 1.00 93.88 271 ILE A O 1
ATOM 2225 N N . LEU A 1 272 ? 8.880 14.025 -7.274 1.00 94.75 272 LEU A N 1
ATOM 2226 C CA . LEU A 1 272 ? 8.870 15.272 -6.504 1.00 94.75 272 LEU A CA 1
ATOM 2227 C C . LEU A 1 272 ? 7.771 15.265 -5.437 1.00 94.75 272 LEU A C 1
ATOM 2229 O O . LEU A 1 272 ? 8.022 15.644 -4.293 1.00 94.75 272 LEU A O 1
ATOM 2233 N N . LEU A 1 273 ? 6.578 14.767 -5.777 1.00 95.19 273 LEU A N 1
ATOM 2234 C CA . LEU A 1 273 ? 5.486 14.613 -4.818 1.00 95.19 273 LEU A CA 1
ATOM 2235 C C . LEU A 1 273 ? 5.852 13.634 -3.692 1.00 95.19 273 LEU A C 1
ATOM 2237 O O . LEU A 1 273 ? 5.602 13.919 -2.521 1.00 95.19 273 LEU A O 1
ATOM 2241 N N . TYR A 1 274 ? 6.469 12.500 -4.033 1.00 94.31 274 TYR A N 1
ATOM 2242 C CA . TYR A 1 274 ? 6.925 11.511 -3.059 1.00 94.31 274 TYR A CA 1
ATOM 2243 C C . TYR A 1 274 ? 8.032 12.060 -2.149 1.00 94.31 274 TYR A C 1
ATOM 2245 O O . TYR A 1 274 ? 7.974 11.876 -0.934 1.00 94.31 274 TYR A O 1
ATOM 2253 N N . ILE A 1 275 ? 9.010 12.783 -2.704 1.00 93.88 275 ILE A N 1
ATOM 2254 C CA . ILE A 1 275 ? 10.069 13.442 -1.930 1.00 93.88 275 ILE A CA 1
ATOM 2255 C C . ILE A 1 275 ? 9.457 14.474 -0.979 1.00 93.88 275 ILE A C 1
ATOM 2257 O O . ILE A 1 275 ? 9.793 14.471 0.203 1.00 93.88 275 ILE A O 1
ATOM 2261 N N . GLY A 1 276 ? 8.515 15.300 -1.444 1.00 95.00 276 GLY A N 1
ATOM 2262 C CA . GLY A 1 276 ? 7.805 16.258 -0.593 1.00 95.00 276 GLY A CA 1
ATOM 2263 C C . GLY A 1 276 ? 7.060 15.586 0.567 1.00 95.00 276 GLY A C 1
ATOM 2264 O O . GLY A 1 276 ? 7.165 16.029 1.713 1.00 95.00 276 GLY A O 1
ATOM 2265 N N . ASP A 1 277 ? 6.371 14.473 0.300 1.00 94.00 277 ASP A N 1
ATOM 2266 C CA . ASP A 1 277 ? 5.705 13.653 1.321 1.00 94.00 277 ASP A CA 1
ATOM 2267 C C . ASP A 1 277 ? 6.704 13.084 2.347 1.00 94.00 277 ASP A C 1
ATOM 2269 O O . ASP A 1 277 ? 6.456 13.132 3.555 1.00 94.00 277 ASP A O 1
ATOM 2273 N N . VAL A 1 278 ? 7.862 12.591 1.893 1.00 90.81 278 VAL A N 1
ATOM 2274 C CA . VAL A 1 278 ? 8.936 12.084 2.763 1.00 90.81 278 VAL A CA 1
ATOM 2275 C C . VAL A 1 278 ? 9.543 13.200 3.614 1.00 90.81 278 VAL A C 1
ATOM 2277 O O . VAL A 1 278 ? 9.667 13.022 4.824 1.00 90.81 278 VAL A O 1
ATOM 2280 N N . VAL A 1 279 ? 9.877 14.354 3.031 1.00 92.06 279 VAL A N 1
ATOM 2281 C CA . VAL A 1 279 ? 10.445 15.508 3.752 1.00 92.06 279 VAL A CA 1
ATOM 2282 C C . VAL A 1 279 ? 9.475 16.001 4.823 1.00 92.06 279 VAL A C 1
ATOM 2284 O O . VAL A 1 279 ? 9.868 16.210 5.973 1.00 92.06 279 VAL A O 1
ATOM 2287 N N . TYR A 1 280 ? 8.186 16.110 4.488 1.00 91.00 280 TYR A N 1
ATOM 2288 C CA . TYR A 1 280 ? 7.162 16.474 5.461 1.00 91.00 280 TYR A CA 1
ATOM 2289 C C . TYR A 1 280 ? 7.084 15.461 6.614 1.00 91.00 280 TYR A C 1
ATOM 2291 O O . TYR A 1 280 ? 7.016 15.861 7.780 1.00 91.00 280 TYR A O 1
ATOM 2299 N N . ARG A 1 281 ? 7.143 14.154 6.318 1.00 90.06 281 ARG A N 1
ATOM 2300 C CA . ARG A 1 281 ? 7.165 13.101 7.347 1.00 90.06 281 ARG A CA 1
ATOM 2301 C C . ARG A 1 281 ? 8.412 13.169 8.220 1.00 90.06 281 ARG A C 1
ATOM 2303 O O . ARG A 1 281 ? 8.282 13.076 9.435 1.00 90.06 281 ARG A O 1
ATOM 2310 N N . ILE A 1 282 ? 9.594 13.378 7.643 1.00 87.69 282 ILE A N 1
ATOM 2311 C CA . ILE A 1 282 ? 10.845 13.546 8.400 1.00 87.69 282 ILE A CA 1
ATOM 2312 C C . ILE A 1 282 ? 10.721 14.717 9.377 1.00 87.69 282 ILE A C 1
ATOM 2314 O O . ILE A 1 282 ? 10.986 14.548 10.564 1.00 87.69 282 ILE A O 1
ATOM 2318 N N . ARG A 1 283 ? 10.202 15.864 8.922 1.00 86.12 283 ARG A N 1
ATOM 2319 C CA . ARG A 1 283 ? 9.977 17.030 9.787 1.00 86.12 283 ARG A CA 1
ATOM 2320 C C . ARG A 1 283 ? 8.984 16.738 10.921 1.00 86.12 283 ARG A C 1
ATOM 2322 O O . ARG A 1 283 ? 9.221 17.121 12.060 1.00 86.12 283 ARG A O 1
ATOM 2329 N N . ARG A 1 284 ? 7.895 16.012 10.638 1.00 82.81 284 ARG A N 1
ATOM 2330 C CA . ARG A 1 284 ? 6.898 15.556 11.636 1.00 82.81 284 ARG A CA 1
ATOM 2331 C C . ARG A 1 284 ? 7.473 14.580 12.676 1.00 82.81 284 ARG A C 1
ATOM 2333 O O . ARG A 1 284 ? 6.970 14.509 13.800 1.00 82.81 284 ARG A O 1
ATOM 2340 N N . ARG A 1 285 ? 8.481 13.788 12.307 1.00 82.75 285 ARG A N 1
ATOM 2341 C CA . ARG A 1 285 ? 9.112 12.785 13.185 1.00 82.75 285 ARG A CA 1
ATOM 2342 C C . ARG A 1 285 ? 10.060 13.393 14.216 1.00 82.75 285 ARG A C 1
ATOM 2344 O O . ARG A 1 285 ? 10.453 12.675 15.125 1.00 82.75 285 ARG A O 1
ATOM 2351 N N . SER A 1 286 ? 10.404 14.679 14.094 1.00 64.56 286 SER A N 1
ATOM 2352 C CA . SER A 1 286 ? 11.429 15.334 14.918 1.00 64.56 286 SER A CA 1
ATOM 2353 C C . SER A 1 286 ? 11.151 15.305 16.427 1.00 64.56 286 SER A C 1
ATOM 2355 O O . SER A 1 286 ? 12.085 15.455 17.207 1.00 64.56 286 SER A O 1
ATOM 2357 N N . THR A 1 287 ? 9.901 15.094 16.844 1.00 71.75 287 THR A N 1
ATOM 2358 C CA . THR A 1 287 ? 9.535 14.898 18.253 1.00 71.75 287 THR A CA 1
ATOM 2359 C C . THR A 1 287 ? 9.320 13.408 18.522 1.00 71.75 287 THR A C 1
ATOM 2361 O O . THR A 1 287 ? 8.411 12.791 17.941 1.00 71.75 287 THR A O 1
ATOM 2364 N N . SER A 1 288 ? 10.163 12.826 19.378 1.00 79.69 288 SER A N 1
ATOM 2365 C CA . SER A 1 288 ? 10.030 11.438 19.834 1.00 79.69 288 SER A CA 1
ATOM 2366 C C . SER A 1 288 ? 8.816 11.283 20.758 1.00 79.69 288 SER A C 1
ATOM 2368 O O . SER A 1 288 ? 8.359 12.244 21.370 1.00 79.69 288 SER A O 1
ATOM 2370 N N . ALA A 1 289 ? 8.258 10.076 20.801 1.00 85.62 289 ALA A N 1
ATOM 2371 C CA . ALA A 1 289 ? 7.252 9.693 21.781 1.00 85.62 289 ALA A CA 1
ATOM 2372 C C . ALA A 1 289 ? 7.952 9.078 23.001 1.00 85.62 289 ALA A C 1
ATOM 2374 O O . ALA A 1 289 ? 8.957 8.380 22.849 1.00 85.62 289 ALA A O 1
ATOM 2375 N N . HIS A 1 290 ? 7.401 9.322 24.187 1.00 86.75 290 HIS A N 1
ATOM 2376 C CA . HIS A 1 290 ? 7.889 8.749 25.439 1.00 86.75 290 HIS A CA 1
ATOM 2377 C C . HIS A 1 290 ? 6.938 7.659 25.914 1.00 86.75 290 HIS A C 1
ATOM 2379 O O . HIS A 1 290 ? 5.719 7.848 25.894 1.00 86.75 290 HIS A O 1
ATOM 2385 N N . ILE A 1 291 ? 7.493 6.523 26.332 1.00 88.38 291 ILE A N 1
ATOM 2386 C CA . ILE A 1 291 ? 6.731 5.432 26.937 1.00 88.38 291 ILE A CA 1
ATOM 2387 C C . ILE A 1 291 ? 6.423 5.818 28.384 1.00 88.38 291 ILE A C 1
ATOM 2389 O O . ILE A 1 291 ? 7.322 6.169 29.139 1.00 88.38 291 ILE A O 1
ATOM 2393 N N . ILE A 1 292 ? 5.142 5.784 28.749 1.00 86.44 292 ILE A N 1
ATOM 2394 C CA . ILE A 1 292 ? 4.669 6.030 30.116 1.00 86.44 292 ILE A CA 1
ATOM 2395 C C . ILE A 1 292 ? 4.530 4.708 30.862 1.00 86.44 292 ILE A C 1
ATOM 2397 O O . ILE A 1 292 ? 4.892 4.612 32.027 1.00 86.44 292 ILE A O 1
ATOM 2401 N N . GLN A 1 293 ? 3.953 3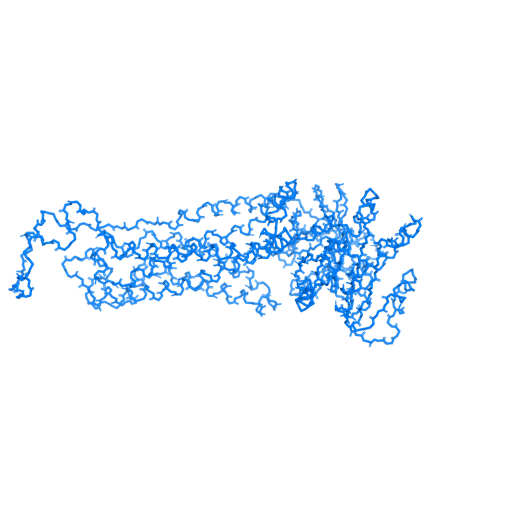.708 30.198 1.00 86.81 293 GLN A N 1
ATOM 2402 C CA . GLN A 1 293 ? 3.619 2.434 30.815 1.00 86.81 293 GLN A CA 1
ATOM 2403 C C . GLN A 1 293 ? 3.685 1.322 29.775 1.00 86.81 293 GLN A C 1
ATOM 2405 O O . GLN A 1 293 ? 3.297 1.510 28.617 1.00 86.81 293 GLN A O 1
ATOM 2410 N N . THR A 1 294 ? 4.155 0.160 30.220 1.00 88.25 294 THR A N 1
ATOM 2411 C CA . THR A 1 294 ? 4.185 -1.073 29.436 1.00 88.25 294 THR A CA 1
ATOM 2412 C C . THR A 1 294 ? 3.472 -2.169 30.211 1.00 88.25 294 THR A C 1
ATOM 2414 O O . THR A 1 294 ? 3.664 -2.291 31.419 1.00 88.25 294 THR A O 1
ATOM 2417 N N . VAL A 1 295 ? 2.624 -2.937 29.533 1.00 88.69 295 VAL A N 1
ATOM 2418 C CA . VAL A 1 295 ? 1.982 -4.127 30.101 1.00 88.69 295 VAL A CA 1
ATOM 2419 C C . VAL A 1 295 ? 2.198 -5.277 29.129 1.00 88.69 295 VAL A C 1
ATOM 2421 O O . VAL A 1 295 ? 1.889 -5.168 27.940 1.00 88.69 295 VAL A O 1
ATOM 2424 N N . LEU A 1 296 ? 2.771 -6.369 29.629 1.00 88.50 296 LEU A N 1
ATOM 2425 C CA . LEU A 1 296 ? 2.971 -7.587 28.858 1.00 88.50 296 LEU A CA 1
ATOM 2426 C C . LEU A 1 296 ? 1.798 -8.532 29.105 1.00 88.50 296 LEU A C 1
ATOM 2428 O O . LEU A 1 296 ? 1.577 -9.010 30.215 1.00 88.50 296 LEU A O 1
ATOM 2432 N N . HIS A 1 297 ? 1.048 -8.793 28.042 1.00 85.81 297 HIS A N 1
ATOM 2433 C CA . HIS A 1 297 ? 0.103 -9.898 27.959 1.00 85.81 297 HIS A CA 1
ATOM 2434 C C . HIS A 1 297 ? 0.782 -11.071 27.235 1.00 85.81 297 HIS A C 1
ATOM 2436 O O . HIS A 1 297 ? 1.808 -10.898 26.581 1.00 85.81 297 HIS A O 1
ATOM 2442 N N . ASP A 1 298 ? 0.174 -12.255 27.298 1.00 83.19 298 ASP A N 1
ATOM 2443 C CA . ASP A 1 298 ? 0.735 -13.535 26.829 1.00 83.19 298 ASP A CA 1
ATOM 2444 C C . ASP A 1 298 ? 1.459 -13.463 25.462 1.00 83.19 298 ASP A C 1
ATOM 2446 O O . ASP A 1 298 ? 2.636 -13.809 25.347 1.00 83.19 298 ASP A O 1
ATOM 2450 N N . ASP A 1 299 ? 0.794 -12.931 24.427 1.00 87.56 299 ASP A N 1
ATOM 2451 C CA . ASP A 1 299 ? 1.381 -12.685 23.101 1.00 87.56 299 ASP A CA 1
ATOM 2452 C C . ASP A 1 299 ? 1.230 -11.236 22.600 1.00 87.56 299 ASP A C 1
ATOM 2454 O O . ASP A 1 299 ? 1.447 -10.961 21.413 1.00 87.56 299 ASP A O 1
ATOM 2458 N N . VAL A 1 300 ? 0.865 -10.296 23.481 1.00 91.06 300 VAL A N 1
ATOM 2459 C CA . VAL A 1 300 ? 0.585 -8.893 23.135 1.00 91.06 300 VAL A CA 1
ATOM 2460 C C . VAL A 1 300 ? 1.261 -7.935 24.109 1.00 91.06 300 VAL A C 1
ATOM 2462 O O . VAL A 1 300 ? 1.116 -8.045 25.316 1.00 91.06 300 VAL A O 1
ATOM 2465 N N . ILE A 1 301 ? 1.940 -6.935 23.561 1.00 92.56 301 ILE A N 1
ATOM 2466 C CA . ILE A 1 301 ? 2.545 -5.826 24.291 1.00 92.56 301 ILE A CA 1
ATOM 2467 C C . ILE A 1 301 ? 1.581 -4.644 24.230 1.00 92.56 301 ILE A C 1
ATOM 2469 O O . ILE A 1 301 ? 1.245 -4.165 23.144 1.00 92.56 301 ILE A O 1
ATOM 2473 N N . GLU A 1 302 ? 1.156 -4.152 25.381 1.00 92.94 302 GLU A N 1
ATOM 2474 C CA . GLU A 1 302 ? 0.422 -2.901 25.504 1.00 92.94 302 GLU A CA 1
ATOM 2475 C C . GLU A 1 302 ? 1.403 -1.777 25.845 1.00 92.94 302 GLU A C 1
ATOM 2477 O O . GLU A 1 302 ? 2.105 -1.824 26.856 1.00 92.94 302 GLU A O 1
ATOM 2482 N N . LEU A 1 303 ? 1.466 -0.762 24.981 1.00 92.69 303 LEU A N 1
ATOM 2483 C CA . LEU A 1 303 ? 2.341 0.394 25.155 1.00 92.69 303 LEU A CA 1
ATOM 2484 C C . LEU A 1 303 ? 1.505 1.662 25.260 1.00 92.69 303 LEU A C 1
ATOM 2486 O O . LEU A 1 303 ? 0.844 2.057 24.295 1.00 92.69 303 LEU A O 1
ATOM 2490 N N . LYS A 1 304 ? 1.588 2.329 26.410 1.00 92.00 304 LYS A N 1
ATOM 2491 C CA . LYS A 1 304 ? 1.015 3.655 26.636 1.00 92.00 304 LYS A CA 1
ATOM 2492 C C . LYS A 1 304 ? 2.108 4.701 26.479 1.00 92.00 304 LYS A C 1
ATOM 2494 O O . LYS A 1 304 ? 3.136 4.642 27.150 1.00 92.00 304 LYS A O 1
ATOM 2499 N N . MET A 1 305 ? 1.888 5.661 25.593 1.00 91.62 305 MET A N 1
ATOM 2500 C CA . MET A 1 305 ? 2.879 6.654 25.193 1.00 91.62 305 MET A CA 1
ATOM 2501 C C . MET A 1 305 ? 2.294 8.063 25.194 1.00 91.62 305 MET A C 1
ATOM 2503 O O . MET A 1 305 ? 1.089 8.246 25.043 1.00 91.62 305 MET A O 1
ATOM 2507 N N . VAL A 1 306 ? 3.154 9.071 25.300 1.00 89.44 306 VAL A N 1
ATOM 2508 C CA . VAL A 1 306 ? 2.794 10.482 25.116 1.00 89.44 306 VAL A CA 1
ATOM 2509 C C . VAL A 1 306 ? 3.666 11.119 24.044 1.00 89.44 306 VAL A C 1
ATOM 2511 O O . VAL A 1 306 ? 4.856 10.822 23.921 1.00 89.44 306 VAL A O 1
ATOM 2514 N N . LYS A 1 307 ? 3.047 11.976 23.230 1.00 87.12 307 LYS A N 1
ATOM 2515 C CA . LYS A 1 307 ? 3.731 12.794 22.232 1.00 87.12 307 LYS A CA 1
ATOM 2516 C C . LYS A 1 307 ? 3.040 14.144 22.097 1.00 87.12 307 LYS A C 1
ATOM 2518 O O . LYS A 1 307 ? 1.842 14.210 21.810 1.00 87.12 307 LYS A O 1
ATOM 2523 N N . ASP A 1 308 ? 3.824 15.205 22.210 1.00 84.12 308 ASP A N 1
ATOM 2524 C CA . ASP A 1 308 ? 3.325 16.566 22.068 1.00 84.12 308 ASP A CA 1
ATOM 2525 C C . ASP A 1 308 ? 2.804 16.844 20.657 1.00 84.12 308 ASP A C 1
ATOM 2527 O O . ASP A 1 308 ? 3.364 16.413 19.645 1.00 84.12 308 ASP A O 1
ATOM 2531 N N . GLY A 1 309 ? 1.683 17.563 20.590 1.00 82.56 309 GLY A N 1
ATOM 2532 C CA . GLY A 1 309 ? 1.046 17.948 19.330 1.00 82.56 309 GLY A CA 1
ATOM 2533 C C . GLY A 1 309 ? 0.387 16.803 18.550 1.00 82.56 309 GLY A C 1
ATOM 2534 O O . GLY A 1 309 ? -0.187 17.057 17.487 1.00 82.56 309 GLY A O 1
ATOM 2535 N N . LEU A 1 310 ? 0.412 15.561 19.051 1.00 85.62 310 LEU A N 1
ATOM 2536 C CA . LEU A 1 310 ? -0.300 14.452 18.425 1.00 85.62 310 LEU A CA 1
ATOM 2537 C C . LEU A 1 310 ? -1.802 14.568 18.714 1.00 85.62 310 LEU A C 1
ATOM 2539 O O . LEU A 1 310 ? -2.242 14.569 19.860 1.00 85.62 310 LEU A O 1
ATOM 2543 N N . THR A 1 311 ? -2.599 14.658 17.654 1.00 87.75 311 THR A N 1
ATOM 2544 C CA . THR A 1 311 ? -4.062 14.582 17.725 1.00 87.75 311 THR A CA 1
ATOM 2545 C C . THR A 1 311 ? -4.517 13.520 16.746 1.00 87.75 311 THR A C 1
ATOM 2547 O O . THR A 1 311 ? -4.112 13.554 15.585 1.00 87.75 311 THR A O 1
ATOM 2550 N N . ALA A 1 312 ? -5.311 12.560 17.213 1.00 88.38 312 ALA A N 1
ATOM 2551 C CA . ALA A 1 312 ? -5.792 11.471 16.373 1.00 88.38 312 ALA A CA 1
ATOM 2552 C C . ALA A 1 312 ? -7.262 11.145 16.647 1.00 88.38 312 ALA A C 1
ATOM 2554 O O . ALA A 1 312 ? -7.836 11.534 17.665 1.00 88.38 312 ALA A O 1
ATOM 2555 N N . HIS A 1 313 ? -7.865 10.432 15.705 1.00 88.12 313 HIS A N 1
ATOM 2556 C CA . HIS A 1 313 ? -9.256 10.003 15.744 1.00 88.12 313 HIS A CA 1
ATOM 2557 C C . HIS A 1 313 ? -9.369 8.484 15.811 1.00 88.12 313 HIS A C 1
ATOM 2559 O O . HIS A 1 313 ? -8.458 7.761 15.403 1.00 88.12 313 HIS A O 1
ATOM 2565 N N . ALA A 1 314 ? -10.520 8.011 16.288 1.00 89.62 314 ALA A N 1
ATOM 2566 C CA . ALA A 1 314 ? -10.796 6.588 16.359 1.00 89.62 314 ALA A CA 1
ATOM 2567 C C . ALA A 1 314 ? -10.727 5.925 14.982 1.00 89.62 314 ALA A C 1
ATOM 2569 O O . ALA A 1 314 ? -11.232 6.467 13.997 1.00 89.62 314 ALA A O 1
ATOM 2570 N N . GLY A 1 315 ? -10.091 4.756 14.930 1.00 86.69 315 GLY A N 1
ATOM 2571 C CA . GLY A 1 315 ? -9.834 4.030 13.688 1.00 86.69 315 GLY A CA 1
ATOM 2572 C C . GLY A 1 315 ? -8.606 4.510 12.906 1.00 86.69 315 GLY A C 1
ATOM 2573 O O . GLY A 1 315 ? -8.361 3.988 11.826 1.00 86.69 315 GLY A O 1
ATOM 2574 N N . GLN A 1 316 ? -7.825 5.472 13.412 1.00 90.69 316 GLN A N 1
ATOM 2575 C CA . GLN A 1 316 ? -6.524 5.830 12.833 1.00 90.69 316 GLN A CA 1
ATOM 2576 C C . GLN A 1 316 ? -5.393 4.934 13.352 1.00 90.69 316 GLN A C 1
ATOM 2578 O O . GLN A 1 316 ? -5.484 4.317 14.416 1.00 90.69 316 GLN A O 1
ATOM 2583 N N . TYR A 1 317 ? -4.293 4.901 12.605 1.00 91.81 317 TYR A N 1
ATOM 2584 C CA . TYR A 1 317 ? -3.085 4.169 12.976 1.00 91.81 317 TYR A CA 1
ATOM 2585 C C . TYR A 1 317 ? -1.849 5.070 12.928 1.00 91.81 317 TYR A C 1
ATOM 2587 O O . TYR A 1 317 ? -1.842 6.135 12.303 1.00 91.81 317 TYR A O 1
ATOM 2595 N N . VAL A 1 318 ? -0.784 4.635 13.591 1.00 92.56 318 VAL A N 1
ATOM 2596 C CA . VAL A 1 318 ? 0.527 5.293 13.607 1.00 92.56 318 VAL A CA 1
ATOM 2597 C C . VAL A 1 318 ? 1.601 4.319 13.143 1.00 92.56 318 VAL A C 1
ATOM 2599 O O . VAL A 1 318 ? 1.410 3.107 13.169 1.00 92.56 318 VAL A O 1
ATOM 2602 N N . LEU A 1 319 ? 2.731 4.847 12.686 1.00 92.38 319 LEU A N 1
ATOM 2603 C CA . LEU A 1 319 ? 3.941 4.077 12.443 1.00 92.38 319 LEU A CA 1
ATOM 2604 C C . LEU A 1 319 ? 4.903 4.298 13.597 1.00 92.38 319 LEU A C 1
ATOM 2606 O O . LEU A 1 319 ? 5.211 5.446 13.930 1.00 92.38 319 LEU A O 1
ATOM 2610 N N . LEU A 1 320 ? 5.402 3.202 14.148 1.00 92.12 320 LEU A N 1
ATOM 2611 C CA . LEU A 1 320 ? 6.381 3.217 15.222 1.00 92.12 320 LEU A CA 1
ATOM 2612 C C . LEU A 1 320 ? 7.726 2.722 14.713 1.00 92.12 320 LEU A C 1
ATOM 2614 O O . LEU A 1 320 ? 7.798 1.790 13.909 1.00 92.12 320 LEU A O 1
ATOM 2618 N N . GLN A 1 321 ? 8.779 3.354 15.209 1.00 91.31 321 GLN A N 1
ATOM 2619 C CA . GLN A 1 321 ? 10.156 2.934 15.030 1.00 91.31 321 GLN A CA 1
ATOM 2620 C C . GLN A 1 321 ? 10.847 2.927 16.391 1.00 91.31 321 GLN A C 1
ATOM 2622 O O . GLN A 1 321 ? 10.781 3.904 17.137 1.00 91.31 321 GLN A O 1
ATOM 2627 N N . PHE A 1 322 ? 11.570 1.844 16.654 1.00 90.19 322 PHE A N 1
ATOM 2628 C CA . PHE A 1 322 ? 12.387 1.654 17.846 1.00 90.19 322 PHE A CA 1
ATOM 2629 C C . PHE A 1 322 ? 13.853 1.558 17.403 1.00 90.19 322 PHE A C 1
ATOM 2631 O O . PHE A 1 322 ? 14.269 0.491 16.947 1.00 90.19 322 PHE A O 1
ATOM 2638 N N . PRO A 1 323 ? 14.645 2.647 17.498 1.00 88.62 323 PRO A N 1
ATOM 2639 C CA . PRO A 1 323 ? 16.030 2.670 17.024 1.00 88.62 323 PRO A CA 1
ATOM 2640 C C . PRO A 1 323 ? 16.934 1.615 17.670 1.00 88.62 323 PRO A C 1
ATOM 2642 O O . PRO A 1 323 ? 17.871 1.169 17.021 1.00 88.62 323 PRO A O 1
ATOM 2645 N N . ALA A 1 324 ? 16.625 1.188 18.901 1.00 87.12 324 ALA A N 1
ATOM 2646 C CA . ALA A 1 324 ? 17.327 0.103 19.593 1.00 87.12 324 ALA A CA 1
ATOM 2647 C C . ALA A 1 324 ? 17.185 -1.263 18.890 1.00 87.12 324 ALA A C 1
ATOM 2649 O O . ALA A 1 324 ? 18.047 -2.121 19.029 1.00 87.12 324 ALA A O 1
ATOM 2650 N N . ILE A 1 325 ? 16.111 -1.460 18.119 1.00 87.12 325 ILE A N 1
ATOM 2651 C CA . ILE A 1 325 ? 15.849 -2.688 17.354 1.00 87.12 325 ILE A CA 1
ATOM 2652 C C . ILE A 1 325 ? 16.286 -2.496 15.903 1.00 87.12 325 ILE A C 1
ATOM 2654 O O . ILE A 1 325 ? 16.957 -3.345 15.318 1.00 87.12 325 ILE A O 1
ATOM 2658 N N . SER A 1 326 ? 15.866 -1.382 15.302 1.00 85.56 326 SER A N 1
ATOM 2659 C CA . SER A 1 326 ? 16.164 -1.045 13.915 1.00 85.56 326 SER A CA 1
ATOM 2660 C C . SER A 1 326 ? 16.089 0.465 13.713 1.00 85.56 326 SER A C 1
ATOM 2662 O O . SER A 1 326 ? 15.046 1.095 13.909 1.00 85.56 326 SER A O 1
ATOM 2664 N N . ALA A 1 327 ? 17.191 1.059 13.249 1.00 84.50 327 ALA A N 1
ATOM 2665 C CA . ALA A 1 327 ? 17.275 2.488 12.932 1.00 84.50 327 ALA A CA 1
ATOM 2666 C C . ALA A 1 327 ? 16.447 2.886 11.697 1.00 84.50 327 ALA A C 1
ATOM 2668 O O . ALA A 1 327 ? 16.329 4.068 11.363 1.00 84.50 327 ALA A O 1
ATOM 2669 N N . PHE A 1 328 ? 15.863 1.906 11.009 1.00 80.62 328 PHE A N 1
ATOM 2670 C CA . PHE A 1 328 ? 15.354 2.068 9.659 1.00 80.62 328 PHE A CA 1
ATOM 2671 C C . PHE A 1 328 ? 13.905 1.606 9.511 1.00 80.62 328 PHE A C 1
ATOM 2673 O O . PHE A 1 328 ? 13.150 2.279 8.809 1.00 80.62 328 PHE A O 1
ATOM 2680 N N . GLU A 1 329 ? 13.487 0.543 10.197 1.00 85.50 329 GLU A N 1
ATOM 2681 C CA . GLU A 1 329 ? 12.141 -0.019 10.068 1.00 85.50 329 GLU A CA 1
ATOM 2682 C C . GLU A 1 329 ? 11.050 0.810 10.756 1.00 85.50 329 GLU A C 1
ATOM 2684 O O . GLU A 1 329 ? 11.249 1.399 11.818 1.00 85.50 329 GLU A O 1
ATOM 2689 N N . TRP A 1 330 ? 9.869 0.820 10.132 1.00 87.88 330 TRP A N 1
ATOM 2690 C CA . TRP A 1 330 ? 8.663 1.483 10.625 1.00 87.88 330 TRP A CA 1
ATOM 2691 C C . TRP A 1 330 ? 7.476 0.538 10.477 1.00 87.88 330 TRP A C 1
ATOM 2693 O O . TRP A 1 330 ? 7.172 0.110 9.358 1.00 87.88 330 TRP A O 1
ATOM 2703 N N . HIS A 1 331 ? 6.773 0.280 11.576 1.00 88.50 331 HIS A N 1
ATOM 2704 C CA . HIS A 1 331 ? 5.698 -0.712 11.635 1.00 88.50 331 HIS A CA 1
ATOM 2705 C C . HIS A 1 331 ? 4.352 -0.063 11.995 1.00 88.50 331 HIS A C 1
ATOM 2707 O O . HIS A 1 331 ? 4.315 0.786 12.889 1.00 88.50 331 HIS A O 1
ATOM 2713 N N . PRO A 1 332 ? 3.256 -0.375 11.271 1.00 90.81 332 PRO A N 1
ATOM 2714 C CA . PRO A 1 332 ? 1.947 0.235 11.494 1.00 90.81 332 PRO A CA 1
ATOM 2715 C C . PRO A 1 332 ? 1.183 -0.427 12.642 1.00 90.81 332 PRO A C 1
ATOM 2717 O O . PRO A 1 332 ? 1.030 -1.644 12.658 1.00 90.81 332 PRO A O 1
ATOM 2720 N N . TYR A 1 333 ? 0.617 0.389 13.532 1.00 92.00 333 TYR A N 1
ATOM 2721 C CA . TYR A 1 333 ? -0.234 -0.061 14.633 1.00 92.00 333 TYR A CA 1
ATOM 2722 C C . TYR A 1 333 ? -1.438 0.858 14.820 1.00 92.00 333 TYR A C 1
ATOM 2724 O O . TYR A 1 333 ? -1.301 2.085 14.848 1.00 92.00 333 TYR A O 1
ATOM 2732 N N . SER A 1 334 ? -2.624 0.261 14.948 1.00 92.31 334 SER A N 1
ATOM 2733 C CA . SER A 1 334 ? -3.851 0.985 15.280 1.00 92.31 334 SER A CA 1
ATOM 2734 C C . SER A 1 334 ? -3.760 1.578 16.678 1.00 92.31 334 SER A C 1
ATOM 2736 O O . SER A 1 334 ? -3.282 0.934 17.613 1.00 92.31 334 SER A O 1
ATOM 2738 N N . LEU A 1 335 ? -4.256 2.804 16.819 1.00 92.19 335 LEU A N 1
ATOM 2739 C CA . LEU A 1 335 ? -4.449 3.411 18.128 1.00 92.19 335 LEU A CA 1
ATOM 2740 C C . LEU A 1 335 ? -5.607 2.695 18.827 1.00 92.19 335 LEU A C 1
ATOM 2742 O O . LEU A 1 335 ? -6.632 2.452 18.195 1.00 92.19 335 LEU A O 1
ATOM 2746 N N . THR A 1 336 ? -5.444 2.360 20.107 1.00 90.94 336 THR A N 1
ATOM 2747 C CA . THR A 1 336 ? -6.496 1.757 20.946 1.00 90.94 336 THR A CA 1
ATOM 2748 C C . THR A 1 336 ? -7.129 2.765 21.893 1.00 90.94 336 THR A C 1
ATOM 2750 O O . THR A 1 336 ? -8.288 2.611 22.247 1.00 90.94 336 THR A O 1
ATOM 2753 N N . SER A 1 337 ? -6.405 3.830 22.231 1.00 88.56 337 SER A N 1
ATOM 2754 C CA . SER A 1 337 ? -6.937 5.048 22.843 1.00 88.56 337 SER A CA 1
ATOM 2755 C C . SER A 1 337 ? -6.433 6.251 22.046 1.00 88.56 337 SER A C 1
ATOM 2757 O O . SER A 1 337 ? -5.305 6.256 21.540 1.00 88.56 337 SER A O 1
ATOM 2759 N N . CYS A 1 338 ? -7.290 7.254 21.853 1.00 83.31 338 CYS A N 1
ATOM 2760 C CA . CYS A 1 338 ? -6.964 8.399 21.006 1.00 83.31 338 CYS A CA 1
ATOM 2761 C C . CYS A 1 338 ? -6.496 9.594 21.841 1.00 83.31 338 CYS A C 1
ATOM 2763 O O . CYS A 1 338 ? -7.253 10.067 22.691 1.00 83.31 338 CYS A O 1
ATOM 2765 N N . PRO A 1 339 ? -5.314 10.164 21.546 1.00 83.25 339 PRO A N 1
ATOM 2766 C CA . PRO A 1 339 ? -4.846 11.337 22.250 1.00 83.25 339 PRO A CA 1
ATOM 2767 C C . PRO A 1 339 ? -5.651 12.570 21.817 1.00 83.25 339 PRO A C 1
ATOM 2769 O O . PRO A 1 339 ? -5.722 12.927 20.634 1.00 83.25 339 PRO A O 1
ATOM 2772 N N . LYS A 1 340 ? -6.223 13.263 22.802 1.00 77.38 340 LYS A N 1
ATOM 2773 C CA . LYS A 1 340 ? -6.497 14.707 22.741 1.00 77.38 340 LYS A CA 1
ATOM 2774 C C . LYS A 1 340 ? -5.195 15.466 23.048 1.00 77.38 340 LYS A C 1
ATOM 2776 O O . LYS A 1 340 ? -4.246 14.864 23.548 1.00 77.38 340 LYS A O 1
ATOM 2781 N N . LYS A 1 341 ? -5.116 16.765 22.728 1.00 72.81 341 LYS A N 1
ATOM 2782 C CA . LYS A 1 341 ? -3.886 17.574 22.893 1.00 72.81 341 LYS A CA 1
ATOM 2783 C C . LYS A 1 341 ? -3.207 17.304 24.251 1.00 72.81 341 LYS A C 1
ATOM 2785 O O . LYS A 1 341 ? -3.816 17.570 25.279 1.00 72.81 341 LYS A O 1
ATOM 2790 N N . GLY A 1 342 ? -1.977 16.780 24.225 1.00 70.38 342 GLY A N 1
ATOM 2791 C CA . GLY A 1 342 ? -1.154 16.519 25.419 1.00 70.38 342 GLY A CA 1
ATOM 2792 C C . GLY A 1 342 ? -1.513 15.265 26.229 1.00 70.38 342 GLY A C 1
ATOM 2793 O O . GLY A 1 342 ? -0.924 15.042 27.278 1.00 70.38 342 GLY A O 1
ATOM 2794 N N . SER A 1 343 ? -2.462 14.442 25.777 1.00 85.19 343 SER A N 1
ATOM 2795 C CA . SER A 1 343 ? -2.836 13.200 26.473 1.00 85.19 343 SER A CA 1
ATOM 2796 C C . SER A 1 343 ? -2.104 11.975 25.928 1.00 85.19 343 SER A C 1
ATOM 2798 O O . SER A 1 343 ? -1.640 11.956 24.784 1.00 85.19 343 SER A O 1
ATOM 2800 N N . ALA A 1 344 ? -2.008 10.945 26.768 1.00 89.44 344 ALA A N 1
ATOM 2801 C CA . ALA A 1 344 ? -1.428 9.668 26.392 1.00 89.44 344 ALA A CA 1
ATOM 2802 C C . ALA A 1 344 ? -2.306 8.921 25.374 1.00 89.44 344 ALA A C 1
ATOM 2804 O O . ALA A 1 344 ? -3.528 9.070 25.347 1.00 89.44 344 ALA A O 1
ATOM 2805 N N . PHE A 1 345 ? -1.672 8.079 24.571 1.00 91.19 345 PHE A N 1
ATOM 2806 C CA . PHE A 1 345 ? -2.311 7.148 23.654 1.00 91.19 345 PHE A CA 1
ATOM 2807 C C . PHE A 1 345 ? -1.731 5.754 23.848 1.00 91.19 345 PHE A C 1
ATOM 2809 O O . PHE A 1 345 ? -0.585 5.600 24.268 1.00 91.19 345 PHE A O 1
ATOM 2816 N N . THR A 1 346 ? -2.516 4.742 23.510 1.00 92.38 346 THR A N 1
ATOM 2817 C CA . THR A 1 346 ? -2.143 3.342 23.689 1.00 92.38 346 THR A CA 1
ATOM 2818 C C . THR A 1 346 ? -2.139 2.626 22.346 1.00 92.38 346 THR A C 1
ATOM 2820 O O . THR A 1 346 ? -2.963 2.905 21.469 1.00 92.38 346 THR A O 1
ATOM 2823 N N . VAL A 1 347 ? -1.202 1.696 22.187 1.00 94.19 347 VAL A N 1
ATOM 2824 C CA . VAL A 1 347 ? -1.158 0.728 21.087 1.00 94.19 347 VAL A CA 1
ATOM 2825 C C . VAL A 1 347 ? -1.011 -0.675 21.661 1.00 94.19 347 VAL A C 1
ATOM 2827 O O . VAL A 1 347 ? -0.384 -0.863 22.701 1.00 94.19 347 VAL A O 1
ATOM 2830 N N . HIS A 1 348 ? -1.572 -1.659 20.964 1.00 93.75 348 HIS A N 1
ATOM 2831 C CA . HIS A 1 348 ? -1.419 -3.070 21.305 1.00 93.75 348 HIS A CA 1
ATOM 2832 C C . HIS A 1 348 ? -0.702 -3.791 20.162 1.00 93.75 348 HIS A C 1
ATOM 2834 O O . HIS A 1 348 ? -1.172 -3.791 19.021 1.00 93.75 348 HIS A O 1
ATOM 2840 N N . ILE A 1 349 ? 0.446 -4.390 20.466 1.00 92.69 349 ILE A N 1
ATOM 2841 C CA . ILE A 1 349 ? 1.363 -4.989 19.497 1.00 92.69 349 ILE A CA 1
ATOM 2842 C C . ILE A 1 349 ? 1.439 -6.486 19.750 1.00 92.69 349 ILE A C 1
ATOM 2844 O O . ILE A 1 349 ? 1.940 -6.925 20.777 1.00 92.69 349 ILE A O 1
ATOM 2848 N N . ARG A 1 350 ? 0.983 -7.291 18.792 1.00 90.19 350 ARG A N 1
ATOM 2849 C CA . ARG A 1 350 ? 1.107 -8.747 18.882 1.00 90.19 350 ARG A CA 1
ATOM 2850 C C . ARG A 1 350 ? 2.513 -9.204 18.491 1.00 90.19 350 ARG A C 1
ATOM 2852 O O . ARG A 1 350 ? 2.981 -8.855 17.408 1.00 90.19 350 ARG A O 1
ATOM 2859 N N . SER A 1 351 ? 3.145 -10.025 19.324 1.00 88.69 351 SER A N 1
ATOM 2860 C CA . SER A 1 351 ? 4.477 -10.580 19.071 1.00 88.69 351 SER A CA 1
ATOM 2861 C C . SER A 1 351 ? 4.386 -11.806 18.153 1.00 88.69 351 SER A C 1
ATOM 2863 O O . SER A 1 351 ? 4.064 -12.907 18.591 1.00 88.69 351 SER A O 1
ATOM 2865 N N . ARG A 1 352 ? 4.570 -11.608 16.840 1.00 81.75 352 ARG A N 1
ATOM 2866 C CA . ARG A 1 352 ? 4.458 -12.677 15.820 1.00 81.75 352 ARG A CA 1
ATOM 2867 C C . ARG A 1 352 ? 5.532 -12.680 14.737 1.00 81.75 352 ARG A C 1
ATOM 2869 O O . ARG A 1 352 ? 5.756 -13.725 14.140 1.00 81.75 352 ARG A O 1
ATOM 2876 N N . GLY A 1 353 ? 6.131 -11.533 14.445 1.00 80.56 353 GLY A N 1
ATOM 2877 C CA . GLY A 1 353 ? 7.238 -11.397 13.498 1.00 80.56 353 GLY A CA 1
ATOM 2878 C C . GLY A 1 353 ? 8.576 -11.174 14.196 1.00 80.56 353 GLY A C 1
ATOM 2879 O O . GLY A 1 353 ? 8.613 -10.846 15.384 1.00 80.56 353 GLY A O 1
ATOM 2880 N N . ASP A 1 354 ? 9.645 -11.285 13.413 1.00 83.62 354 ASP A N 1
ATOM 2881 C CA . ASP A 1 354 ? 11.035 -10.943 13.744 1.00 83.62 354 ASP A CA 1
ATOM 2882 C C . ASP A 1 354 ? 11.166 -9.643 14.556 1.00 83.62 354 ASP A C 1
ATOM 2884 O O . ASP A 1 354 ? 11.706 -9.634 15.664 1.00 83.62 354 ASP A O 1
ATOM 2888 N N . TRP A 1 355 ? 10.615 -8.543 14.051 1.00 87.56 355 TRP A N 1
ATOM 2889 C CA . TRP A 1 355 ? 10.693 -7.244 14.704 1.00 87.56 355 TRP A CA 1
ATOM 2890 C C . TRP A 1 355 ? 9.892 -7.188 16.010 1.00 87.56 355 TRP A C 1
ATOM 2892 O O . TRP A 1 355 ? 10.395 -6.745 17.040 1.00 87.56 355 TRP A O 1
ATOM 2902 N N . SER A 1 356 ? 8.648 -7.677 15.997 1.00 89.31 356 SER A N 1
ATOM 2903 C CA . SER A 1 356 ? 7.775 -7.658 17.181 1.00 89.31 356 SER A CA 1
ATOM 2904 C C . SER A 1 356 ? 8.242 -8.611 18.291 1.00 89.31 356 SER A C 1
ATOM 2906 O O . SER A 1 356 ? 7.951 -8.377 19.462 1.00 89.31 356 SER A O 1
ATOM 2908 N N . GLY A 1 357 ? 8.972 -9.672 17.932 1.00 90.06 357 GLY A N 1
ATOM 2909 C CA . GLY A 1 357 ? 9.645 -10.571 18.869 1.00 90.06 357 GLY A CA 1
ATOM 2910 C C . GLY A 1 357 ? 10.825 -9.883 19.547 1.00 90.06 357 GLY A C 1
ATOM 2911 O O . GLY A 1 357 ? 10.915 -9.891 20.770 1.00 90.06 357 GLY A O 1
ATOM 2912 N N . ARG A 1 358 ? 11.669 -9.192 18.766 1.00 90.94 358 ARG A N 1
ATOM 2913 C CA . ARG A 1 358 ? 12.760 -8.363 19.307 1.00 90.94 358 ARG A CA 1
ATOM 2914 C C . ARG A 1 358 ? 12.244 -7.240 20.207 1.00 90.94 358 ARG A C 1
ATOM 2916 O O . ARG A 1 358 ? 12.856 -6.969 21.231 1.00 90.94 358 ARG A O 1
ATOM 2923 N N . LEU A 1 359 ? 11.113 -6.620 19.857 1.00 91.75 359 LEU A N 1
ATOM 2924 C CA . LEU A 1 359 ? 10.478 -5.611 20.708 1.00 91.75 359 LEU A CA 1
ATOM 2925 C C . LEU A 1 359 ? 10.011 -6.203 22.032 1.00 91.75 359 LEU A C 1
ATOM 2927 O O . LEU A 1 359 ? 10.246 -5.595 23.067 1.00 91.75 359 LEU A O 1
ATOM 2931 N N . ARG A 1 360 ? 9.374 -7.378 22.001 1.00 92.19 360 ARG A N 1
ATOM 2932 C CA . ARG A 1 360 ? 8.951 -8.064 23.222 1.00 92.19 360 ARG A CA 1
ATOM 2933 C C . ARG A 1 360 ? 10.141 -8.308 24.142 1.00 92.19 360 ARG A C 1
ATOM 2935 O O . ARG A 1 360 ? 10.107 -7.849 25.274 1.00 92.19 360 ARG A O 1
ATOM 2942 N N . LYS A 1 361 ? 11.200 -8.915 23.601 1.00 91.25 361 LYS A N 1
ATOM 2943 C CA . LYS A 1 361 ? 12.423 -9.200 24.347 1.00 91.25 361 LYS A CA 1
ATOM 2944 C C . LYS A 1 361 ? 13.051 -7.932 24.932 1.00 91.25 361 LYS A C 1
ATOM 2946 O O . LYS A 1 361 ? 13.373 -7.906 26.103 1.00 91.25 361 LYS A O 1
ATOM 2951 N N . LEU A 1 362 ? 13.139 -6.851 24.152 1.00 89.81 362 LEU A N 1
ATOM 2952 C CA . LEU A 1 362 ? 13.660 -5.568 24.640 1.00 89.81 362 LEU A CA 1
ATOM 2953 C C . LEU A 1 362 ? 12.865 -5.036 25.844 1.00 89.81 362 LEU A C 1
ATOM 2955 O O . LEU A 1 362 ? 13.454 -4.480 26.764 1.00 89.81 362 LEU A O 1
ATOM 2959 N N . ILE A 1 363 ? 11.535 -5.166 25.824 1.00 89.25 363 ILE A N 1
ATOM 2960 C CA . ILE A 1 363 ? 10.685 -4.730 26.937 1.00 89.25 363 ILE A CA 1
ATOM 2961 C C . ILE A 1 363 ? 10.816 -5.676 28.137 1.00 89.25 363 ILE A C 1
ATOM 2963 O O . ILE A 1 363 ? 10.863 -5.184 29.259 1.00 89.25 363 ILE A O 1
ATOM 2967 N N . GLU A 1 364 ? 10.907 -6.989 27.913 1.00 89.12 364 GLU A N 1
ATOM 2968 C CA . GLU A 1 364 ? 11.160 -7.994 28.959 1.00 89.12 364 GLU A CA 1
ATOM 2969 C C . GLU A 1 364 ? 12.498 -7.733 29.660 1.00 89.12 364 GLU A C 1
ATOM 2971 O O . GLU A 1 364 ? 12.511 -7.556 30.874 1.00 89.12 364 GLU A O 1
ATOM 2976 N N . ASP A 1 365 ? 13.583 -7.561 28.901 1.00 85.50 365 ASP A N 1
ATOM 2977 C CA . ASP A 1 365 ? 14.917 -7.251 29.429 1.00 85.50 365 ASP A CA 1
ATOM 2978 C C . ASP A 1 365 ? 14.887 -5.955 30.278 1.00 85.50 365 ASP A C 1
ATOM 2980 O O . ASP A 1 365 ? 15.459 -5.892 31.367 1.00 85.50 365 ASP A O 1
ATOM 2984 N N . CYS A 1 366 ? 14.145 -4.928 29.832 1.00 80.81 366 CYS A N 1
ATOM 2985 C CA . CYS A 1 366 ? 13.972 -3.678 30.588 1.00 80.81 366 CYS A CA 1
ATOM 2986 C C . CYS A 1 366 ? 13.178 -3.848 31.896 1.00 80.81 366 CYS A C 1
ATOM 2988 O O . CYS A 1 366 ? 13.384 -3.058 32.817 1.00 80.81 366 CYS A O 1
ATOM 2990 N N . GLN A 1 367 ? 12.242 -4.803 31.956 1.00 77.69 367 GLN A N 1
ATOM 2991 C CA . GLN A 1 367 ? 11.437 -5.099 33.149 1.00 77.69 367 GLN A CA 1
ATOM 2992 C C . GLN A 1 367 ? 12.172 -6.032 34.127 1.00 77.69 367 GLN A C 1
ATOM 2994 O O . GLN A 1 367 ? 12.014 -5.901 35.338 1.00 77.69 367 GLN A O 1
ATOM 2999 N N . GLU A 1 368 ? 12.993 -6.961 33.632 1.00 71.50 368 GLU A N 1
ATOM 3000 C CA . GLU A 1 368 ? 13.786 -7.866 34.472 1.00 71.50 368 GLU A CA 1
ATOM 3001 C C . GLU A 1 368 ? 14.933 -7.132 35.179 1.00 71.50 368 GLU A C 1
ATOM 3003 O O . GLU A 1 368 ? 15.096 -7.269 36.392 1.00 71.50 368 GLU A O 1
ATOM 3008 N N . GLU A 1 369 ? 15.686 -6.283 34.467 1.00 61.53 369 GLU A N 1
ATOM 3009 C CA . GLU A 1 369 ? 16.770 -5.477 35.058 1.00 61.53 369 GLU A CA 1
ATOM 3010 C C . GLU A 1 369 ? 16.285 -4.510 36.145 1.00 61.53 369 GLU A C 1
ATOM 3012 O O . GLU A 1 369 ? 17.065 -4.054 36.987 1.00 61.53 369 GLU A O 1
ATOM 3017 N N . SER A 1 370 ? 15.004 -4.160 36.112 1.00 54.62 370 SER A N 1
ATOM 3018 C CA . SER A 1 370 ? 14.391 -3.241 37.054 1.00 54.62 370 SER A CA 1
ATOM 3019 C C . SER A 1 370 ? 13.825 -3.962 38.288 1.00 54.62 370 SER A C 1
ATOM 3021 O O . SER A 1 370 ? 13.746 -3.369 39.356 1.00 54.62 370 SER A O 1
ATOM 3023 N N . HIS A 1 371 ? 13.565 -5.273 38.206 1.00 53.34 371 HIS A N 1
ATOM 3024 C CA . HIS A 1 371 ? 13.136 -6.100 39.341 1.00 53.34 371 HIS A CA 1
ATOM 3025 C C . HIS A 1 371 ? 14.269 -6.406 40.349 1.00 53.34 371 HIS A C 1
ATOM 3027 O O . HIS A 1 371 ? 13.996 -6.783 41.489 1.00 53.34 371 HIS A O 1
ATOM 3033 N N . TYR A 1 372 ? 15.539 -6.229 39.960 1.00 52.06 372 TYR A N 1
ATOM 3034 C CA . TYR A 1 372 ? 16.706 -6.368 40.850 1.00 52.06 372 TYR A CA 1
ATOM 3035 C C . TYR A 1 372 ? 16.964 -5.134 41.732 1.00 52.06 372 TYR A C 1
ATOM 3037 O O . TYR A 1 372 ? 17.753 -5.204 42.674 1.00 52.06 372 TYR A O 1
ATOM 3045 N N . ILE A 1 373 ? 16.323 -4.001 41.438 1.00 54.94 373 ILE A N 1
ATOM 3046 C CA . ILE A 1 373 ? 16.514 -2.726 42.135 1.00 54.94 373 ILE A CA 1
ATOM 3047 C C . ILE A 1 373 ? 15.122 -2.301 42.604 1.00 54.94 373 ILE A C 1
ATOM 3049 O O . ILE A 1 373 ? 14.338 -1.795 41.814 1.00 54.94 373 ILE A O 1
ATOM 3053 N N . ASN A 1 374 ? 14.785 -2.600 43.862 1.00 47.00 374 ASN A N 1
ATOM 3054 C CA . ASN A 1 374 ? 13.447 -2.456 44.460 1.00 47.00 374 ASN A CA 1
ATOM 3055 C C . ASN A 1 374 ? 12.948 -0.992 44.559 1.00 47.00 374 ASN A C 1
ATOM 3057 O O . ASN A 1 374 ? 12.675 -0.505 45.653 1.00 47.00 374 ASN A O 1
ATOM 3061 N N . GLU A 1 375 ? 12.785 -0.285 43.441 1.00 54.53 375 GLU A N 1
ATOM 3062 C CA . GLU A 1 375 ? 12.159 1.037 43.385 1.00 54.53 375 GLU A CA 1
ATOM 3063 C C . GLU A 1 375 ? 11.228 1.146 42.164 1.00 54.53 375 GLU A C 1
ATOM 3065 O O . GLU A 1 375 ? 11.654 1.230 41.014 1.00 54.53 375 GLU A O 1
ATOM 3070 N N . GLU A 1 376 ? 9.916 1.200 42.414 1.00 54.47 376 GLU A N 1
ATOM 3071 C CA . GLU A 1 376 ? 8.856 1.375 41.402 1.00 54.47 376 GLU A CA 1
ATOM 3072 C C . GLU A 1 376 ? 9.048 2.639 40.533 1.00 54.47 376 GLU A C 1
ATOM 3074 O O . GLU A 1 376 ? 8.626 2.683 39.374 1.00 54.47 376 GLU A O 1
ATOM 3079 N N . ALA A 1 377 ? 9.735 3.655 41.069 1.00 52.12 377 ALA A N 1
ATOM 3080 C CA . ALA A 1 377 ? 10.111 4.876 40.357 1.00 52.12 377 ALA A CA 1
ATOM 3081 C C . ALA A 1 377 ? 11.170 4.634 39.260 1.00 52.12 377 ALA A C 1
ATOM 3083 O O . ALA A 1 377 ? 11.153 5.302 38.220 1.00 52.12 377 ALA A O 1
ATOM 3084 N N . ASP A 1 378 ? 12.041 3.639 39.443 1.00 51.66 378 ASP A N 1
ATOM 3085 C CA . ASP A 1 378 ? 13.150 3.321 38.541 1.00 51.66 378 ASP A CA 1
ATOM 3086 C C . ASP A 1 378 ? 12.673 2.520 37.307 1.00 51.66 378 ASP A C 1
ATOM 3088 O O . ASP A 1 378 ? 13.193 2.691 36.197 1.00 51.66 378 ASP A O 1
ATOM 3092 N N . ASN A 1 379 ? 11.589 1.740 37.456 1.00 49.97 379 ASN A N 1
ATOM 3093 C CA . ASN A 1 379 ? 10.884 1.043 36.364 1.00 49.97 379 ASN A CA 1
ATOM 3094 C C . ASN A 1 379 ? 10.378 2.021 35.286 1.00 49.97 379 ASN A C 1
ATOM 3096 O O . ASN A 1 379 ? 10.551 1.801 34.078 1.00 49.97 379 ASN A O 1
ATOM 3100 N N . ILE A 1 380 ? 9.758 3.124 35.723 1.00 54.12 380 ILE A N 1
ATOM 3101 C CA . ILE A 1 380 ? 9.243 4.182 34.842 1.00 54.12 380 ILE A CA 1
ATOM 3102 C C . ILE A 1 380 ? 10.417 4.913 34.184 1.00 54.12 380 ILE A C 1
ATOM 3104 O O . ILE A 1 380 ? 10.399 5.135 32.974 1.00 54.12 380 ILE A O 1
ATOM 3108 N N . ALA A 1 381 ? 11.475 5.218 34.941 1.00 53.56 381 ALA A N 1
ATOM 3109 C CA . ALA A 1 381 ? 12.643 5.933 34.434 1.00 53.56 381 ALA A CA 1
ATOM 3110 C C . ALA A 1 381 ? 13.415 5.155 33.348 1.00 53.56 381 ALA A C 1
ATOM 3112 O O . ALA A 1 381 ? 13.937 5.763 32.411 1.00 53.56 381 ALA A O 1
ATOM 3113 N N . ARG A 1 382 ? 13.486 3.817 33.422 1.00 55.75 382 ARG A N 1
ATOM 3114 C CA . ARG A 1 382 ? 14.205 2.981 32.434 1.00 55.75 382 ARG A CA 1
ATOM 3115 C C . ARG A 1 382 ? 13.392 2.676 31.188 1.00 55.75 382 ARG A C 1
ATOM 3117 O O . ARG A 1 382 ? 13.909 2.828 30.083 1.00 55.75 382 ARG A O 1
ATOM 3124 N N . THR A 1 383 ? 12.111 2.341 31.327 1.00 56.53 383 THR A N 1
ATOM 3125 C CA . THR A 1 383 ? 11.227 2.195 30.156 1.00 56.53 383 THR A CA 1
ATOM 3126 C C . THR A 1 383 ? 11.033 3.528 29.418 1.00 56.53 383 THR A C 1
ATOM 3128 O O . THR A 1 383 ? 10.945 3.536 28.189 1.00 56.53 383 THR A O 1
ATOM 3131 N N . GLN A 1 384 ? 11.115 4.670 30.118 1.00 57.88 384 GLN A N 1
ATOM 3132 C CA . GLN A 1 384 ? 11.207 6.005 29.508 1.00 57.88 384 GLN A CA 1
ATOM 3133 C C . GLN A 1 384 ? 12.482 6.235 28.675 1.00 57.88 384 GLN A C 1
ATOM 3135 O O . GLN A 1 384 ? 12.462 7.087 27.780 1.00 57.88 384 GLN A O 1
ATOM 3140 N N . LYS A 1 385 ? 13.580 5.497 28.914 1.00 66.06 385 LYS A N 1
ATOM 3141 C CA . LYS A 1 385 ? 14.820 5.609 28.117 1.00 66.06 385 LYS A CA 1
ATOM 3142 C C . LYS A 1 385 ? 14.704 4.957 26.739 1.00 66.06 385 LYS A C 1
ATOM 3144 O O . LYS A 1 385 ? 15.489 5.300 25.850 1.00 66.06 385 LYS A O 1
ATOM 3149 N N . VAL A 1 386 ? 13.740 4.058 26.517 1.00 81.50 386 VAL A N 1
ATOM 3150 C CA . VAL A 1 386 ? 13.528 3.461 25.192 1.00 81.50 386 VAL A CA 1
ATOM 3151 C C . VAL A 1 386 ? 12.958 4.524 24.259 1.00 81.50 386 VAL A C 1
ATOM 3153 O O . VAL A 1 386 ? 11.774 4.857 24.282 1.00 81.50 386 VAL A O 1
ATOM 3156 N N . LYS A 1 387 ? 13.826 5.076 23.410 1.00 85.00 387 LYS A N 1
ATOM 3157 C CA . LYS A 1 387 ? 13.436 6.084 22.425 1.00 85.00 387 LYS A CA 1
ATOM 3158 C C . LYS A 1 387 ? 12.474 5.478 21.405 1.00 85.00 387 LYS A C 1
ATOM 3160 O O . LYS A 1 387 ? 12.830 4.533 20.704 1.00 85.00 387 LYS A O 1
ATOM 3165 N N . VAL A 1 388 ? 11.296 6.082 21.254 1.00 89.94 388 VAL A N 1
ATOM 3166 C CA . VAL A 1 388 ? 10.321 5.701 20.225 1.00 89.94 388 VAL A CA 1
ATOM 3167 C C . VAL A 1 388 ? 10.120 6.856 19.259 1.00 89.94 388 VAL A C 1
ATOM 3169 O O . VAL A 1 388 ? 9.766 7.973 19.638 1.00 89.94 388 VAL A O 1
ATOM 3172 N N . ASN A 1 389 ? 10.323 6.592 17.975 1.00 91.31 389 ASN A N 1
ATOM 3173 C CA . ASN A 1 389 ? 9.979 7.534 16.925 1.00 91.31 389 ASN A CA 1
ATOM 3174 C C . ASN A 1 389 ? 8.571 7.216 16.409 1.00 91.31 389 ASN A C 1
ATOM 3176 O O . ASN A 1 389 ? 8.239 6.061 16.142 1.00 91.31 389 ASN A O 1
ATOM 3180 N N . LEU A 1 390 ? 7.746 8.254 16.252 1.00 91.12 390 LEU A N 1
ATOM 3181 C CA . LEU A 1 390 ? 6.354 8.126 15.818 1.00 91.12 390 LEU A CA 1
ATOM 3182 C C . LEU A 1 390 ? 6.081 8.971 14.579 1.00 91.12 390 LEU A C 1
ATOM 3184 O O . LEU A 1 390 ? 6.333 10.181 14.572 1.00 91.12 390 LEU A O 1
ATOM 3188 N N . ASP A 1 391 ? 5.471 8.346 13.576 1.00 90.56 391 ASP A N 1
ATOM 3189 C CA . ASP A 1 391 ? 4.960 8.994 12.371 1.00 90.56 391 ASP A CA 1
ATOM 3190 C C . ASP A 1 391 ? 3.457 8.723 12.219 1.00 90.56 391 ASP A C 1
ATOM 3192 O O . ASP A 1 391 ? 3.010 7.579 12.248 1.00 90.56 391 ASP A O 1
ATOM 3196 N N . GLY A 1 392 ? 2.659 9.779 12.091 1.00 88.38 392 GLY A N 1
ATOM 3197 C CA . GLY A 1 392 ? 1.203 9.686 12.046 1.00 88.38 392 GLY A CA 1
ATOM 3198 C C . GLY A 1 392 ? 0.505 10.895 12.681 1.00 88.38 392 GLY A C 1
ATOM 3199 O O . GLY A 1 392 ? 1.165 11.895 12.976 1.00 88.38 392 GLY A O 1
ATOM 3200 N N . PRO A 1 393 ? -0.825 10.826 12.853 1.00 90.81 393 PRO A N 1
ATOM 3201 C CA . PRO A 1 393 ? -1.675 9.685 12.505 1.00 90.81 393 PRO A CA 1
ATOM 3202 C C . PRO A 1 393 ? -1.888 9.551 10.991 1.00 90.81 393 PRO A C 1
ATOM 3204 O O . PRO A 1 393 ? -1.728 10.516 10.234 1.00 90.81 393 PRO A O 1
ATOM 3207 N N . PHE A 1 394 ? -2.256 8.345 10.568 1.00 89.81 394 PHE A N 1
ATOM 3208 C CA . PHE A 1 394 ? -2.684 8.014 9.213 1.00 89.81 394 PHE A CA 1
ATOM 3209 C C . PHE A 1 394 ? -4.113 7.486 9.221 1.00 89.81 394 PHE A C 1
ATOM 3211 O O . PHE A 1 394 ? -4.579 6.899 10.201 1.00 89.81 394 PHE A O 1
ATOM 3218 N N . SER A 1 395 ? -4.802 7.703 8.106 1.00 86.38 395 SER A N 1
ATOM 3219 C CA . SER A 1 395 ? -6.187 7.287 7.967 1.00 86.38 395 SER A CA 1
ATOM 3220 C C . SER A 1 395 ? -6.356 5.816 7.614 1.00 86.38 395 SER A C 1
ATOM 3222 O O . SER A 1 395 ? -5.613 5.289 6.791 1.00 86.38 395 SER A O 1
ATOM 3224 N N . SER A 1 396 ? -7.411 5.202 8.149 1.00 86.31 396 SER A N 1
ATOM 3225 C CA . SER A 1 396 ? -7.890 3.869 7.763 1.00 86.31 396 SER A CA 1
ATOM 3226 C C . SER A 1 396 ? -9.399 3.913 7.460 1.00 86.31 396 SER A C 1
ATOM 3228 O O . SER A 1 396 ? -10.097 4.817 7.943 1.00 86.31 396 SER A O 1
ATOM 3230 N N . PRO A 1 397 ? -9.931 2.956 6.668 1.00 84.44 397 PRO A N 1
ATOM 3231 C CA . PRO A 1 397 ? -11.372 2.773 6.480 1.00 84.44 397 PRO A CA 1
ATOM 3232 C C . PRO A 1 397 ? -12.164 2.727 7.794 1.00 84.44 397 PRO A C 1
ATOM 3234 O O . PRO A 1 397 ? -13.325 3.130 7.824 1.00 84.44 397 PRO A O 1
ATOM 3237 N N . MET A 1 398 ? -11.528 2.296 8.887 1.00 88.12 398 MET A N 1
ATOM 3238 C CA . MET A 1 398 ? -12.126 2.202 10.219 1.00 88.12 398 MET A CA 1
ATOM 3239 C C . MET A 1 398 ? -12.595 3.553 10.783 1.00 88.12 398 MET A C 1
ATOM 3241 O O . MET A 1 398 ? -13.527 3.589 11.581 1.00 88.12 398 MET A O 1
ATOM 3245 N N . GLU A 1 399 ? -12.054 4.686 10.321 1.00 87.19 399 GLU A N 1
ATOM 3246 C CA . GLU A 1 399 ? -12.545 6.015 10.730 1.00 87.19 399 GLU A CA 1
ATOM 3247 C C . GLU A 1 399 ? -14.014 6.274 10.340 1.00 87.19 399 GLU A C 1
ATOM 3249 O O . GLU A 1 399 ? -14.698 7.096 10.962 1.00 87.19 399 GLU A O 1
ATOM 3254 N N . ASP A 1 400 ? -14.515 5.593 9.304 1.00 85.75 400 ASP A N 1
ATOM 3255 C CA . ASP A 1 400 ? -15.865 5.816 8.781 1.00 85.75 400 ASP A CA 1
ATOM 3256 C C . ASP A 1 400 ? -16.951 5.137 9.641 1.00 85.75 400 ASP A C 1
ATOM 3258 O O . ASP A 1 400 ? -18.136 5.345 9.374 1.00 85.75 400 ASP A O 1
ATOM 3262 N N . MET A 1 401 ? -16.595 4.402 10.707 1.00 89.12 401 MET A N 1
ATOM 3263 C CA . MET A 1 401 ? -17.555 3.811 11.658 1.00 89.12 401 MET A CA 1
ATOM 3264 C C . MET A 1 401 ? -18.562 4.845 12.176 1.00 89.12 401 MET A C 1
ATOM 3266 O O . MET A 1 401 ? -19.770 4.617 12.167 1.00 89.12 401 MET A O 1
ATOM 3270 N N . SER A 1 402 ? -18.085 6.047 12.507 1.00 84.31 402 SER A N 1
ATOM 3271 C CA . SER A 1 402 ? -18.925 7.139 13.018 1.00 84.31 402 SER A CA 1
ATOM 3272 C C . SER A 1 402 ? -19.975 7.680 12.034 1.00 84.31 402 SER A C 1
ATOM 3274 O O . SER A 1 402 ? -20.844 8.461 12.425 1.00 84.31 402 SER A O 1
ATOM 3276 N N . THR A 1 403 ? -19.911 7.288 10.756 1.00 84.06 403 THR A N 1
ATOM 3277 C CA . THR A 1 403 ? -20.843 7.747 9.713 1.00 84.06 403 THR A CA 1
ATOM 3278 C C . THR A 1 403 ? -22.122 6.913 9.621 1.00 84.06 403 THR A C 1
ATOM 3280 O O . THR A 1 403 ? -23.090 7.353 8.996 1.00 84.06 403 THR A O 1
ATOM 3283 N N . TYR A 1 404 ? -22.154 5.731 10.243 1.00 87.38 404 TYR A N 1
ATOM 3284 C CA . TYR A 1 404 ? -23.304 4.827 10.221 1.00 87.38 404 TYR A CA 1
ATOM 3285 C C . TYR A 1 404 ? -24.094 4.909 11.526 1.00 87.38 404 TYR A C 1
ATOM 3287 O O . TYR A 1 404 ? -23.529 5.090 12.597 1.00 87.38 404 TYR A O 1
ATOM 3295 N N . ARG A 1 405 ? -25.418 4.733 11.439 1.00 89.81 405 ARG A N 1
ATOM 3296 C CA . ARG A 1 405 ? -26.292 4.615 12.622 1.00 89.81 405 ARG A CA 1
ATOM 3297 C C . ARG A 1 405 ? -26.411 3.179 13.138 1.00 89.81 405 ARG A C 1
ATOM 3299 O O . ARG A 1 405 ? -26.718 2.988 14.309 1.00 89.81 405 ARG A O 1
ATOM 3306 N N . LEU A 1 406 ? -26.216 2.196 12.258 1.00 92.62 406 LEU A N 1
ATOM 3307 C CA . LEU A 1 406 ? -26.204 0.768 12.570 1.00 92.62 406 LEU A CA 1
ATOM 3308 C C . LEU A 1 406 ? -24.837 0.207 12.198 1.00 92.62 406 LEU A C 1
ATOM 3310 O O . LEU A 1 406 ? -24.430 0.307 11.035 1.00 92.62 406 LEU A O 1
ATOM 3314 N N . LEU A 1 407 ? -24.147 -0.362 13.180 1.00 94.62 407 LEU A N 1
ATOM 3315 C CA . LEU A 1 407 ? -22.795 -0.886 13.030 1.00 94.62 407 LEU A CA 1
ATOM 3316 C C . LEU A 1 407 ? -22.745 -2.378 13.334 1.00 94.62 407 LEU A C 1
ATOM 3318 O O . LEU A 1 407 ? -23.290 -2.825 14.338 1.00 94.62 407 LEU A O 1
ATOM 3322 N N . LEU A 1 408 ? -22.047 -3.121 12.481 1.00 96.31 408 LEU A N 1
ATOM 3323 C CA . LEU A 1 408 ? -21.631 -4.496 12.722 1.00 96.31 408 LEU A CA 1
ATOM 3324 C C . LEU A 1 408 ? -20.100 -4.549 12.715 1.00 96.31 408 LEU A C 1
ATOM 3326 O O . LEU A 1 408 ? -19.472 -4.523 11.656 1.00 96.31 408 LEU A O 1
ATOM 3330 N N . CYS A 1 409 ? -19.519 -4.605 13.905 1.00 96.75 409 CYS A N 1
ATOM 3331 C CA . CYS A 1 409 ? -18.091 -4.664 14.174 1.00 96.75 409 CYS A CA 1
ATOM 3332 C C . CYS A 1 409 ? -17.677 -6.122 14.382 1.00 96.75 409 CYS A C 1
ATOM 3334 O O . CYS A 1 409 ? -18.110 -6.763 15.335 1.00 96.75 409 CYS A O 1
ATOM 3336 N N . ILE A 1 410 ? -16.844 -6.662 13.495 1.00 96.88 410 ILE A N 1
ATOM 3337 C CA . ILE A 1 410 ? -16.381 -8.051 13.545 1.00 96.88 410 ILE A CA 1
ATOM 3338 C C . ILE A 1 410 ? -14.868 -8.060 13.740 1.00 96.88 410 ILE A C 1
ATOM 3340 O O . ILE A 1 410 ? -14.108 -7.692 12.842 1.00 96.88 410 ILE A O 1
ATOM 3344 N N . ALA A 1 411 ? -14.433 -8.518 14.908 1.00 95.88 411 ALA A N 1
ATOM 3345 C CA . ALA A 1 411 ? -13.036 -8.566 15.309 1.00 95.88 411 ALA A CA 1
ATOM 3346 C C . ALA A 1 411 ? -12.535 -10.010 15.417 1.00 95.88 411 ALA A C 1
ATOM 3348 O O . ALA A 1 411 ? -13.189 -10.861 16.017 1.00 95.88 411 ALA A O 1
ATOM 3349 N N . GLY A 1 412 ? -11.347 -10.286 14.879 1.00 94.12 412 GLY A N 1
ATOM 3350 C CA . GLY A 1 412 ? -10.631 -11.546 15.078 1.00 94.12 412 GLY A CA 1
ATOM 3351 C C . GLY A 1 412 ? -9.315 -11.336 15.824 1.00 94.12 412 GLY A C 1
ATOM 3352 O O . GLY A 1 412 ? -8.386 -10.743 15.273 1.00 94.12 412 GLY A O 1
ATOM 3353 N N . GLY A 1 413 ? -9.195 -11.862 17.047 1.00 91.50 413 GLY A N 1
ATOM 3354 C CA . GLY A 1 413 ? -7.998 -11.708 17.881 1.00 91.50 413 GLY A CA 1
ATOM 3355 C C . GLY A 1 413 ? -7.652 -10.236 18.122 1.00 91.50 413 GLY A C 1
ATOM 3356 O O . GLY A 1 413 ? -8.522 -9.449 18.488 1.00 91.50 413 GLY A O 1
ATOM 3357 N N . ILE A 1 414 ? -6.396 -9.860 17.842 1.00 91.31 414 ILE A N 1
ATOM 3358 C CA . ILE A 1 414 ? -5.887 -8.479 17.957 1.00 91.31 414 ILE A CA 1
ATOM 3359 C C . ILE A 1 414 ? -6.588 -7.481 17.020 1.00 91.31 414 ILE A C 1
ATOM 3361 O O . ILE A 1 414 ? -6.479 -6.276 17.213 1.00 91.31 414 ILE A O 1
ATOM 3365 N N . GLY A 1 415 ? -7.368 -7.950 16.038 1.00 92.56 415 GLY A N 1
ATOM 3366 C CA . GLY A 1 415 ? -8.176 -7.084 15.173 1.00 92.56 415 GLY A CA 1
ATOM 3367 C C . GLY A 1 415 ? -9.271 -6.291 15.903 1.00 92.56 415 GLY A C 1
ATOM 3368 O O . GLY A 1 415 ? -9.968 -5.497 15.280 1.00 92.56 415 GLY A O 1
ATOM 3369 N N . ILE A 1 416 ? -9.434 -6.481 17.215 1.00 94.06 416 ILE A N 1
ATOM 3370 C CA . ILE A 1 416 ? -10.324 -5.686 18.068 1.00 94.06 416 ILE A CA 1
ATOM 3371 C C . ILE A 1 416 ? -9.856 -4.233 18.253 1.00 94.06 416 ILE A C 1
ATOM 3373 O O . ILE A 1 416 ? -10.670 -3.356 18.522 1.00 94.06 416 ILE A O 1
ATOM 3377 N N . THR A 1 417 ? -8.562 -3.958 18.077 1.00 94.06 417 THR A N 1
ATOM 3378 C CA . THR A 1 417 ? -7.921 -2.672 18.397 1.00 94.06 417 THR A CA 1
ATOM 3379 C C . THR A 1 417 ? -8.583 -1.423 17.786 1.00 94.06 417 THR A C 1
ATOM 3381 O O . THR A 1 417 ? -8.843 -0.490 18.551 1.00 94.06 417 THR A O 1
ATOM 3384 N N . PRO A 1 418 ? -8.945 -1.358 16.483 1.00 93.44 418 PRO A N 1
ATOM 3385 C CA . PRO A 1 418 ? -9.657 -0.195 15.946 1.00 93.44 418 PRO A CA 1
ATOM 3386 C C . PRO A 1 418 ? -11.057 -0.023 16.551 1.00 93.44 418 PRO A C 1
ATOM 3388 O O . PRO A 1 418 ? -11.516 1.109 16.713 1.00 93.44 418 PRO A O 1
ATOM 3391 N N . PHE A 1 419 ? -11.733 -1.120 16.911 1.00 94.75 419 PHE A N 1
ATOM 3392 C CA . PHE A 1 419 ? -13.044 -1.067 17.559 1.00 94.75 419 PHE A CA 1
ATOM 3393 C C . PHE A 1 419 ? -12.930 -0.597 19.001 1.00 94.75 419 PHE A C 1
ATOM 3395 O O . PHE A 1 419 ? -13.736 0.221 19.415 1.00 94.75 419 PHE A O 1
ATOM 3402 N N . ALA A 1 420 ? -11.912 -1.041 19.741 1.00 93.50 420 ALA A N 1
ATOM 3403 C CA . ALA A 1 420 ? -11.655 -0.561 21.096 1.00 93.50 420 ALA A CA 1
ATOM 3404 C C . ALA A 1 420 ? -11.475 0.964 21.121 1.00 93.50 420 ALA A C 1
ATOM 3406 O O . ALA A 1 420 ? -12.139 1.649 21.892 1.00 93.50 420 ALA A O 1
ATOM 3407 N N . SER A 1 421 ? -10.686 1.508 20.191 1.00 92.44 421 SER A N 1
ATOM 3408 C CA . SER A 1 421 ? -10.524 2.958 20.044 1.00 92.44 421 SER A CA 1
ATOM 3409 C C . SER A 1 421 ? -11.820 3.686 19.696 1.00 92.44 421 SER A C 1
ATOM 3411 O O . SER A 1 421 ? -12.074 4.781 20.200 1.00 92.44 421 SER A O 1
ATOM 3413 N N . PHE A 1 422 ? -12.663 3.085 18.857 1.00 92.44 422 PHE A N 1
ATOM 3414 C CA . PHE A 1 422 ? -13.987 3.624 18.569 1.00 92.44 422 PHE A CA 1
ATOM 3415 C C . PHE A 1 422 ? -14.906 3.599 19.794 1.00 92.44 422 PHE A C 1
ATOM 3417 O O . PHE A 1 422 ? -15.566 4.600 20.059 1.00 92.44 422 PHE A O 1
ATOM 3424 N N . LEU A 1 423 ? -14.927 2.502 20.550 1.00 92.44 423 LEU A N 1
ATOM 3425 C CA . LEU A 1 423 ? -15.752 2.347 21.748 1.00 92.44 423 LEU A CA 1
ATOM 3426 C C . LEU A 1 423 ? -15.317 3.305 22.862 1.00 92.44 423 LEU A C 1
ATOM 3428 O O . LEU A 1 423 ? -16.169 3.931 23.482 1.00 92.44 423 LEU A O 1
ATOM 3432 N N . ASP A 1 424 ? -14.013 3.498 23.056 1.00 90.31 424 ASP A N 1
ATOM 3433 C CA . ASP A 1 424 ? -13.460 4.483 23.992 1.00 90.31 424 ASP A CA 1
ATOM 3434 C C . ASP A 1 424 ? -13.834 5.927 23.593 1.00 90.31 424 ASP A C 1
ATOM 3436 O O . ASP A 1 424 ? -14.340 6.722 24.394 1.00 90.31 424 ASP A O 1
ATOM 3440 N N . ALA A 1 425 ? -13.704 6.265 22.306 1.00 88.62 425 ALA A N 1
ATOM 3441 C CA . ALA A 1 425 ? -14.138 7.563 21.790 1.00 88.62 425 ALA A CA 1
ATOM 3442 C C . ALA A 1 425 ? -15.663 7.768 21.900 1.00 88.62 425 ALA A C 1
ATOM 3444 O O . ALA A 1 425 ? -16.120 8.877 22.186 1.00 88.62 425 ALA A O 1
ATOM 3445 N N . PHE A 1 426 ? -16.447 6.710 21.685 1.00 88.00 426 PHE A N 1
ATOM 3446 C CA . PHE A 1 426 ? -17.903 6.705 21.820 1.00 88.00 426 PHE A CA 1
ATOM 3447 C C . PHE A 1 426 ? -18.340 6.900 23.278 1.00 88.00 426 PHE A C 1
ATOM 3449 O O . PHE A 1 426 ? -19.222 7.717 23.548 1.00 88.00 426 PHE A O 1
ATOM 3456 N N . ARG A 1 427 ? -17.679 6.218 24.221 1.00 87.00 427 ARG A N 1
ATOM 3457 C CA . ARG A 1 427 ? -17.900 6.344 25.668 1.00 87.00 427 ARG A CA 1
ATOM 3458 C C . ARG A 1 427 ? -17.622 7.767 26.153 1.00 87.00 427 ARG A C 1
ATOM 3460 O O . ARG A 1 427 ? -18.462 8.396 26.789 1.00 87.00 427 ARG A O 1
ATOM 3467 N N . THR A 1 428 ? -16.467 8.320 25.780 1.00 83.56 428 THR A N 1
ATOM 3468 C CA . THR A 1 428 ? -16.034 9.654 26.235 1.00 83.56 428 THR A CA 1
ATOM 3469 C C . THR A 1 428 ? -16.800 10.812 25.587 1.00 83.56 428 THR A C 1
ATOM 3471 O O . THR A 1 428 ? -16.816 11.921 26.128 1.00 83.56 428 THR A O 1
ATOM 3474 N N . ASN A 1 429 ? -17.444 10.604 24.434 1.00 81.44 429 ASN A N 1
ATOM 3475 C CA . ASN A 1 429 ? -18.187 11.639 23.719 1.00 81.44 429 ASN A CA 1
ATOM 3476 C C . ASN A 1 429 ? -19.705 11.435 23.818 1.00 81.44 429 ASN A C 1
ATOM 3478 O O . ASN A 1 429 ? -20.359 11.043 22.848 1.00 81.44 429 ASN A O 1
ATOM 3482 N N . LYS A 1 430 ? -20.293 11.806 24.964 1.00 70.06 430 LYS A N 1
ATOM 3483 C CA . LYS A 1 430 ? -21.740 11.666 25.228 1.00 70.06 430 LYS A CA 1
ATOM 3484 C C . LYS A 1 430 ? -22.648 12.308 24.162 1.00 70.06 430 LYS A C 1
ATOM 3486 O O . LYS A 1 430 ? -23.743 11.822 23.898 1.00 70.06 430 LYS A O 1
ATOM 3491 N N . LYS A 1 431 ? -22.188 13.354 23.457 1.00 65.44 431 LYS A N 1
ATOM 3492 C CA . LYS A 1 431 ? -22.942 13.978 22.345 1.00 65.44 431 LYS A CA 1
ATOM 3493 C C . LYS A 1 431 ? -23.073 13.074 21.109 1.00 65.44 431 LYS A C 1
ATOM 3495 O O . LYS A 1 431 ? -23.961 13.296 20.288 1.00 65.44 431 LYS A O 1
ATOM 3500 N N . GLN A 1 432 ? -22.188 12.093 20.928 1.00 64.94 432 GLN A N 1
ATOM 3501 C CA . GLN A 1 432 ? -22.254 11.135 19.819 1.00 64.94 432 GLN A CA 1
ATOM 3502 C C . GLN A 1 432 ? -23.136 9.919 20.114 1.00 64.94 432 GLN A C 1
ATOM 3504 O O . GLN A 1 432 ? -23.587 9.292 19.156 1.00 64.94 432 GLN A O 1
ATOM 3509 N N . GLN A 1 433 ? -23.432 9.620 21.382 1.00 64.56 433 GLN A N 1
ATOM 3510 C CA . GLN A 1 433 ? -24.165 8.413 21.783 1.00 64.56 433 GLN A CA 1
ATOM 3511 C C . GLN A 1 433 ? -25.548 8.319 21.118 1.00 64.56 433 GLN A C 1
ATOM 3513 O O . GLN A 1 433 ? -25.870 7.316 20.489 1.00 64.56 433 GLN A O 1
ATOM 3518 N N . TRP A 1 434 ? -26.290 9.427 21.090 1.00 59.78 434 TRP A N 1
ATOM 3519 C CA . TRP A 1 434 ? -27.631 9.541 20.495 1.00 59.78 434 TRP A CA 1
ATOM 3520 C C . TRP A 1 434 ? -27.695 9.357 18.972 1.00 59.78 434 TRP A C 1
ATOM 3522 O O . TRP A 1 434 ? -28.778 9.290 18.390 1.00 59.78 434 TRP A O 1
ATOM 3532 N N . LYS A 1 435 ? -26.547 9.327 18.282 1.00 75.62 435 LYS A N 1
ATOM 3533 C CA . LYS A 1 435 ? -26.513 9.143 16.824 1.00 75.62 435 LYS A CA 1
ATOM 3534 C C . LYS A 1 435 ? -26.665 7.683 16.419 1.00 75.62 435 LYS A C 1
ATOM 3536 O O . LYS A 1 435 ? -27.089 7.421 15.289 1.00 75.62 435 LYS A O 1
ATOM 3541 N N . PHE A 1 436 ? -26.300 6.757 17.300 1.00 81.69 436 PHE A N 1
ATOM 3542 C CA . PHE A 1 436 ? -26.315 5.334 17.006 1.00 81.69 436 PHE A CA 1
ATOM 3543 C C . PHE A 1 436 ? -27.635 4.723 17.435 1.00 81.69 436 PHE A C 1
ATOM 3545 O O . PHE A 1 436 ? -28.172 5.025 18.492 1.00 81.69 436 PHE A O 1
ATOM 3552 N N . ARG A 1 437 ? -28.156 3.855 16.574 1.00 84.31 437 ARG A N 1
ATOM 3553 C CA . ARG A 1 437 ? -29.322 3.033 16.883 1.00 84.31 437 ARG A CA 1
ATOM 3554 C C . ARG A 1 437 ? -28.907 1.706 17.491 1.00 84.31 437 ARG A C 1
ATOM 3556 O O . ARG A 1 437 ? -29.557 1.250 18.417 1.00 84.31 437 ARG A O 1
ATOM 3563 N N . ARG A 1 438 ? -27.853 1.088 16.947 1.00 92.81 438 ARG A N 1
ATOM 3564 C CA . ARG A 1 438 ? -27.310 -0.171 17.455 1.00 92.81 438 ARG A CA 1
ATOM 3565 C C . ARG A 1 438 ? -25.889 -0.420 16.962 1.00 92.81 438 ARG A C 1
ATOM 3567 O O . ARG A 1 438 ? -25.574 -0.148 15.800 1.00 92.81 438 ARG A O 1
ATOM 3574 N N . ILE A 1 439 ? -25.062 -0.967 17.838 1.00 95.06 439 ILE A N 1
ATOM 3575 C CA . ILE A 1 439 ? -23.686 -1.385 17.602 1.00 95.06 439 ILE A CA 1
ATOM 3576 C C . ILE A 1 439 ? -23.602 -2.859 17.994 1.00 95.06 439 ILE A C 1
ATOM 3578 O O . ILE A 1 439 ? -23.739 -3.196 19.165 1.00 95.06 439 ILE A O 1
ATOM 3582 N N . TYR A 1 440 ? -23.386 -3.727 17.012 1.00 96.69 440 TYR A N 1
ATOM 3583 C CA . TYR A 1 440 ? -23.119 -5.147 17.216 1.00 96.69 440 TYR A CA 1
ATOM 3584 C C . TYR A 1 440 ? -21.610 -5.371 17.211 1.00 96.69 440 TYR A C 1
ATOM 3586 O O . TYR A 1 440 ? -20.964 -5.121 16.194 1.00 96.69 440 TYR A O 1
ATOM 3594 N N . LEU A 1 441 ? -21.044 -5.856 18.311 1.00 97.50 441 LEU A N 1
ATOM 3595 C CA . LEU A 1 441 ? -19.645 -6.254 18.409 1.00 97.50 441 LEU A CA 1
ATOM 3596 C C . LEU A 1 441 ? -19.539 -7.775 18.493 1.00 97.50 441 LEU A C 1
ATOM 3598 O O . LEU A 1 441 ? -19.900 -8.384 19.494 1.00 97.50 441 LEU A O 1
ATOM 3602 N N . ILE A 1 442 ? -18.988 -8.384 17.449 1.00 97.38 442 ILE A N 1
ATOM 3603 C CA . ILE A 1 442 ? -18.692 -9.813 17.391 1.00 97.38 442 ILE A CA 1
ATOM 3604 C C . ILE A 1 442 ? -17.184 -9.980 17.526 1.00 97.38 442 ILE A C 1
ATOM 3606 O O . ILE A 1 442 ? -16.438 -9.661 16.596 1.00 97.38 442 ILE A O 1
ATOM 3610 N N . TRP A 1 443 ? -16.723 -10.481 18.669 1.00 96.62 443 TRP A N 1
ATOM 3611 C CA . TRP A 1 443 ? -15.296 -10.673 18.917 1.00 96.62 443 TRP A CA 1
ATOM 3612 C C . TRP A 1 443 ? -14.943 -12.155 18.996 1.00 96.62 443 TRP A C 1
ATOM 3614 O O . TRP A 1 443 ? -15.366 -12.877 19.896 1.00 96.62 443 TRP A O 1
ATOM 3624 N N . ILE A 1 444 ? -14.157 -12.604 18.019 1.00 95.06 444 ILE A N 1
ATOM 3625 C CA . ILE A 1 444 ? -13.736 -13.991 17.864 1.00 95.06 444 ILE A CA 1
ATOM 3626 C C . ILE A 1 444 ? -12.309 -14.142 18.373 1.00 95.06 444 ILE A C 1
ATOM 3628 O O . ILE A 1 444 ? -11.381 -13.518 17.849 1.00 95.06 444 ILE A O 1
ATOM 3632 N N . ASN A 1 445 ? -12.119 -15.035 19.335 1.00 91.56 445 ASN A N 1
ATOM 3633 C CA . ASN A 1 445 ? -10.823 -15.349 19.913 1.00 91.56 445 ASN A CA 1
ATOM 3634 C C . ASN A 1 445 ? -10.547 -16.853 19.901 1.00 91.56 445 ASN A C 1
ATOM 3636 O O . ASN A 1 445 ? -11.447 -17.686 19.801 1.00 91.56 445 ASN A O 1
ATOM 3640 N N . LYS A 1 446 ? -9.257 -17.188 19.976 1.00 87.00 446 LYS A N 1
ATOM 3641 C CA . LYS A 1 446 ? -8.810 -18.553 20.278 1.00 87.00 446 LYS A CA 1
ATOM 3642 C C . LYS A 1 446 ? -8.660 -18.728 21.788 1.00 87.00 446 LYS A C 1
ATOM 3644 O O . LYS A 1 446 ? -9.277 -19.614 22.351 1.00 87.00 446 LYS A O 1
ATOM 3649 N N . ASN A 1 447 ? -7.925 -17.809 22.416 1.00 85.12 447 ASN A N 1
ATOM 3650 C CA . ASN A 1 447 ? -7.639 -17.801 23.846 1.00 85.12 447 ASN A CA 1
ATOM 3651 C C . ASN A 1 447 ? -8.501 -16.754 24.578 1.00 85.12 447 ASN A C 1
ATOM 3653 O O . ASN A 1 447 ? -8.642 -15.626 24.100 1.00 85.12 447 ASN A O 1
ATOM 3657 N N . ILE A 1 448 ? -9.057 -17.125 25.734 1.00 85.75 448 ILE A N 1
ATOM 3658 C CA . ILE A 1 448 ? -9.825 -16.260 26.648 1.00 85.75 448 ILE A CA 1
ATOM 3659 C C . ILE A 1 448 ? -8.996 -15.150 27.270 1.00 85.75 448 ILE A C 1
ATOM 3661 O O . ILE A 1 448 ? -9.533 -14.075 27.524 1.00 85.75 448 ILE A O 1
ATOM 3665 N N . GLN A 1 449 ? -7.687 -15.362 27.419 1.00 84.88 449 GLN A N 1
ATOM 3666 C CA . GLN A 1 449 ? -6.774 -14.353 27.952 1.00 84.88 449 GLN A CA 1
ATOM 3667 C C . GLN A 1 449 ? -6.796 -13.064 27.121 1.00 84.88 449 GLN A C 1
ATOM 3669 O O . GLN A 1 449 ? -6.650 -11.974 27.665 1.00 84.88 449 GLN A O 1
ATOM 3674 N N . ASN A 1 450 ? -7.112 -13.160 25.825 1.00 88.44 450 ASN A N 1
ATOM 3675 C CA . ASN A 1 450 ? -7.267 -12.002 24.947 1.00 88.44 450 ASN A CA 1
ATOM 3676 C C . ASN A 1 450 ? -8.366 -11.033 25.405 1.00 88.44 450 ASN A C 1
ATOM 3678 O O . ASN A 1 450 ? -8.320 -9.852 25.071 1.00 88.44 450 ASN A O 1
ATOM 3682 N N . ILE A 1 451 ? -9.367 -11.508 26.154 1.00 90.19 451 ILE A N 1
ATOM 3683 C CA . ILE A 1 451 ? -10.426 -10.643 26.684 1.00 90.19 451 ILE A CA 1
ATOM 3684 C C . ILE A 1 451 ? -9.863 -9.643 27.688 1.00 90.19 451 ILE A C 1
ATOM 3686 O O . ILE A 1 451 ? -10.388 -8.536 27.773 1.00 90.19 451 ILE A O 1
ATOM 3690 N N . ARG A 1 452 ? -8.762 -9.965 28.380 1.00 89.62 452 ARG A N 1
ATOM 3691 C CA . ARG A 1 452 ? -8.160 -9.074 29.378 1.00 89.62 452 ARG A CA 1
ATOM 3692 C C . ARG A 1 452 ? -7.753 -7.712 28.813 1.00 89.62 452 ARG A C 1
ATOM 3694 O O . ARG A 1 452 ? -7.787 -6.740 29.555 1.00 89.62 452 ARG A O 1
ATOM 3701 N N . TRP A 1 453 ? -7.465 -7.615 27.512 1.00 89.62 453 TRP A N 1
ATOM 3702 C CA . TRP A 1 453 ? -7.090 -6.353 26.860 1.00 89.62 453 TRP A CA 1
ATOM 3703 C C . TRP A 1 453 ? -8.203 -5.295 26.914 1.00 89.62 453 TRP A C 1
ATOM 3705 O O . TRP A 1 453 ? -7.932 -4.114 27.091 1.00 89.62 453 TRP A O 1
ATOM 3715 N N . PHE A 1 454 ? -9.465 -5.708 26.727 1.00 91.94 454 PHE A N 1
ATOM 3716 C CA . PHE A 1 454 ? -10.594 -4.781 26.539 1.00 91.94 454 PHE A CA 1
ATOM 3717 C C . PHE A 1 454 ? -11.874 -5.182 27.284 1.00 91.94 454 PHE A C 1
ATOM 3719 O O . PHE A 1 454 ? -12.910 -4.549 27.091 1.00 91.94 454 PHE A O 1
ATOM 3726 N N . GLY A 1 455 ? -11.830 -6.217 28.125 1.00 91.44 455 GLY A N 1
ATOM 3727 C CA . GLY A 1 455 ? -12.978 -6.702 28.893 1.00 91.44 455 GLY A CA 1
ATOM 3728 C C . GLY A 1 455 ? -13.573 -5.612 29.779 1.00 91.44 455 GLY A C 1
ATOM 3729 O O . GLY A 1 455 ? -14.777 -5.376 29.719 1.00 91.44 455 GLY A O 1
ATOM 3730 N N . GLU A 1 456 ? -12.715 -4.880 30.494 1.00 91.69 456 GLU A N 1
ATOM 3731 C CA . GLU A 1 456 ? -13.117 -3.758 31.347 1.00 91.69 456 GLU A CA 1
ATOM 3732 C C . GLU A 1 456 ? -13.768 -2.635 30.526 1.00 91.69 456 GLU A C 1
ATOM 3734 O O . GLU A 1 456 ? -14.886 -2.230 30.818 1.00 91.69 456 GLU A O 1
ATOM 3739 N N . LEU A 1 457 ? -13.141 -2.197 29.423 1.00 92.62 457 LEU A N 1
ATOM 3740 C CA . LEU A 1 457 ? -13.700 -1.165 28.538 1.00 92.62 457 LEU A CA 1
ATOM 3741 C C . LEU A 1 457 ? -15.101 -1.537 28.027 1.00 92.62 457 LEU A C 1
ATOM 3743 O O . LEU A 1 457 ? -16.005 -0.702 28.035 1.00 92.62 457 LEU A O 1
ATOM 3747 N N . ILE A 1 458 ? -15.269 -2.779 27.562 1.00 94.88 458 ILE A N 1
ATOM 3748 C CA . ILE A 1 458 ? -16.537 -3.276 27.019 1.00 94.88 458 ILE A CA 1
ATOM 3749 C C . ILE A 1 458 ? -17.596 -3.362 28.122 1.00 94.88 458 ILE A C 1
ATOM 3751 O O . ILE A 1 458 ? -18.744 -2.982 27.888 1.00 94.88 458 ILE A O 1
ATOM 3755 N N . HIS A 1 459 ? -17.225 -3.861 29.301 1.00 94.75 459 HIS A N 1
ATOM 3756 C CA . HIS A 1 459 ? -18.143 -4.011 30.421 1.00 94.75 459 HIS A CA 1
ATOM 3757 C C . HIS A 1 459 ? -18.573 -2.654 30.987 1.00 94.75 459 HIS A C 1
ATOM 3759 O O . HIS A 1 459 ? -19.772 -2.401 31.062 1.00 94.75 459 HIS A O 1
ATOM 3765 N N . SER A 1 460 ? -17.635 -1.743 31.270 1.00 93.31 460 SER A N 1
ATOM 3766 C CA . SER A 1 460 ? -17.973 -0.407 31.774 1.00 93.31 460 SER A CA 1
ATOM 3767 C C . SER A 1 460 ? -18.842 0.378 30.790 1.00 93.31 460 SER A C 1
ATOM 3769 O O . SER A 1 460 ? -19.739 1.101 31.204 1.00 93.31 460 SER A O 1
ATOM 3771 N N . LEU A 1 461 ? -18.607 0.242 29.478 1.00 92.56 461 LEU A N 1
ATOM 3772 C CA . LEU A 1 461 ? -19.470 0.872 28.476 1.00 92.56 461 LEU A CA 1
ATOM 3773 C C . LEU A 1 461 ? -20.899 0.309 28.522 1.00 92.56 461 LEU A C 1
ATOM 3775 O O . LEU A 1 461 ? -21.855 1.058 28.338 1.00 92.56 461 LEU A O 1
ATOM 3779 N N . HIS A 1 462 ? -21.049 -0.999 28.735 1.00 92.69 462 HIS A N 1
ATOM 3780 C CA . HIS A 1 462 ? -22.365 -1.619 28.856 1.00 92.69 462 HIS A CA 1
ATOM 3781 C C . HIS A 1 462 ? -23.114 -1.121 30.097 1.00 92.69 462 HIS A C 1
ATOM 3783 O O . HIS A 1 462 ? -24.273 -0.737 29.971 1.00 92.69 462 HIS A O 1
ATOM 3789 N N . GLU A 1 463 ? -22.443 -1.070 31.251 1.00 92.69 463 GLU A N 1
ATOM 3790 C CA . GLU A 1 463 ? -22.999 -0.536 32.504 1.00 92.69 463 GLU A CA 1
ATOM 3791 C C . GLU A 1 463 ? -23.441 0.926 32.333 1.00 92.69 463 GLU A C 1
ATOM 3793 O O . GLU A 1 463 ? -24.596 1.254 32.583 1.00 92.69 463 GLU A O 1
ATOM 3798 N N . GLU A 1 464 ? -22.583 1.794 31.782 1.00 91.50 464 GLU A N 1
ATOM 3799 C CA . GLU A 1 464 ? -22.921 3.209 31.560 1.00 91.50 464 GLU A CA 1
ATOM 3800 C C . GLU A 1 464 ? -24.126 3.405 30.626 1.00 91.50 464 GLU A C 1
ATOM 3802 O O . GLU A 1 464 ? -24.932 4.322 30.814 1.00 91.50 464 GLU A O 1
ATOM 3807 N N . LEU A 1 465 ? -24.261 2.566 29.592 1.00 91.25 465 LEU A N 1
ATOM 3808 C CA . LEU A 1 465 ? -25.419 2.594 28.695 1.00 91.25 465 LEU A CA 1
ATOM 3809 C C . LEU A 1 465 ? -26.684 2.084 29.386 1.00 91.25 465 LEU A C 1
ATOM 3811 O O . LEU A 1 465 ? -27.763 2.616 29.126 1.00 91.25 465 LEU A O 1
ATOM 3815 N N . TRP A 1 466 ? -26.556 1.090 30.264 1.00 91.38 466 TRP A N 1
ATOM 3816 C CA . TRP A 1 466 ? -27.659 0.583 31.072 1.00 91.38 466 TRP A CA 1
ATOM 3817 C C . TRP A 1 466 ? -28.172 1.657 32.037 1.00 91.38 466 TRP A C 1
ATOM 3819 O O . TRP A 1 466 ? -29.362 1.968 32.036 1.00 91.38 466 TRP A O 1
ATOM 3829 N N . GLU A 1 467 ? -27.265 2.304 32.772 1.00 92.62 467 GLU A N 1
ATOM 3830 C CA . GLU A 1 467 ? -27.566 3.430 33.667 1.00 92.62 467 GLU A CA 1
ATOM 3831 C C . GLU A 1 467 ? -28.186 4.619 32.922 1.00 92.62 467 GLU A C 1
ATOM 3833 O O . GLU A 1 467 ? -29.059 5.312 33.443 1.00 92.62 467 GLU A O 1
ATOM 3838 N N . SER A 1 468 ? -27.777 4.837 31.670 1.00 89.31 468 SER A N 1
ATOM 3839 C CA . SER A 1 468 ? -28.321 5.891 30.805 1.00 89.31 468 SER A CA 1
ATOM 3840 C C . SER A 1 468 ? -29.640 5.509 30.113 1.00 89.31 468 SER A C 1
ATOM 3842 O O . SER A 1 468 ? -30.102 6.258 29.251 1.00 89.31 468 SER A O 1
ATOM 3844 N N . ASN A 1 469 ? -30.247 4.365 30.455 1.00 89.06 469 ASN A N 1
ATOM 3845 C CA . ASN A 1 469 ? -31.470 3.825 29.847 1.00 89.06 469 ASN A CA 1
ATOM 3846 C C . ASN A 1 469 ? -31.375 3.637 28.315 1.00 89.06 469 ASN A C 1
ATOM 3848 O O . ASN A 1 469 ? -32.330 3.861 27.569 1.00 89.06 469 ASN A O 1
ATOM 3852 N N . LEU A 1 470 ? -30.195 3.235 27.834 1.00 88.81 470 LEU A N 1
ATOM 3853 C CA . LEU A 1 470 ? -29.893 2.930 26.432 1.00 88.81 470 LEU A CA 1
ATOM 3854 C C . LEU A 1 470 ? -29.279 1.520 26.254 1.00 88.81 470 LEU A C 1
ATOM 3856 O O . LEU A 1 470 ? -28.326 1.368 25.479 1.00 88.81 470 LEU A O 1
ATOM 3860 N N . PRO A 1 471 ? -29.796 0.468 26.921 1.00 88.81 471 PRO A N 1
ATOM 3861 C CA . PRO A 1 471 ? -29.158 -0.851 26.918 1.00 88.81 471 PRO A CA 1
ATOM 3862 C C . PRO A 1 471 ? -29.117 -1.502 25.525 1.00 88.81 471 PRO A C 1
ATOM 3864 O O . PRO A 1 471 ? -28.181 -2.231 25.205 1.00 88.81 471 PRO A O 1
ATOM 3867 N N . ASP A 1 472 ? -30.085 -1.189 24.660 1.00 88.94 472 ASP A N 1
ATOM 3868 C CA . ASP A 1 472 ? -30.209 -1.770 23.316 1.00 88.94 472 ASP A CA 1
ATOM 3869 C C . ASP A 1 472 ? -29.206 -1.218 22.291 1.00 88.94 472 ASP A C 1
ATOM 3871 O O . ASP A 1 472 ? -29.083 -1.753 21.182 1.00 88.94 472 ASP A O 1
ATOM 3875 N N . VAL A 1 473 ? -28.492 -0.139 22.630 1.00 91.31 473 VAL A N 1
ATOM 3876 C CA . VAL A 1 473 ? -27.551 0.513 21.709 1.00 91.31 473 VAL A CA 1
ATOM 3877 C C . VAL A 1 473 ? -26.312 -0.348 21.476 1.00 91.31 473 VAL A C 1
ATOM 3879 O O . VAL A 1 473 ? -25.728 -0.265 20.395 1.00 91.31 473 VAL A O 1
ATOM 3882 N N . PHE A 1 474 ? -25.910 -1.189 22.431 1.00 93.94 474 PHE A N 1
ATOM 3883 C CA . PHE A 1 474 ? -24.669 -1.957 22.351 1.00 93.94 474 PHE A CA 1
ATOM 3884 C C . PHE A 1 474 ? -24.892 -3.439 22.662 1.00 93.94 474 PHE A C 1
ATOM 3886 O O . PHE A 1 474 ? -25.168 -3.818 23.797 1.00 93.94 474 PHE A O 1
ATOM 3893 N N . ASP A 1 475 ? -24.734 -4.277 21.637 1.00 94.62 475 ASP A N 1
ATOM 3894 C CA . ASP A 1 475 ? -24.808 -5.736 21.728 1.00 94.62 475 ASP A CA 1
ATOM 3895 C C . ASP A 1 475 ? -23.422 -6.341 21.490 1.00 94.62 475 ASP A C 1
ATOM 3897 O O . ASP A 1 475 ? -22.745 -5.998 20.518 1.00 94.62 475 ASP A O 1
ATOM 3901 N N . VAL A 1 476 ? -22.999 -7.254 22.362 1.00 95.88 476 VAL A N 1
ATOM 3902 C CA . VAL A 1 476 ? -21.673 -7.879 22.311 1.00 95.88 476 VAL A CA 1
ATOM 3903 C C . VAL A 1 476 ? -21.816 -9.389 22.347 1.00 95.88 476 VAL A C 1
ATOM 3905 O O . VAL A 1 476 ? -22.461 -9.932 23.241 1.00 95.88 476 VAL A O 1
ATOM 3908 N N . ARG A 1 477 ? -21.151 -10.074 21.414 1.00 95.88 477 ARG A N 1
ATOM 3909 C CA . ARG A 1 477 ? -21.065 -11.537 21.373 1.00 95.88 477 ARG A CA 1
ATOM 3910 C C . ARG A 1 477 ? -19.615 -11.968 21.305 1.00 95.88 477 ARG A C 1
ATOM 3912 O O . ARG A 1 477 ? -18.876 -11.579 20.393 1.00 95.88 477 ARG A O 1
ATOM 3919 N N . PHE A 1 478 ? -19.219 -12.798 22.258 1.00 95.00 478 PHE A N 1
ATOM 3920 C CA . PHE A 1 478 ? -17.891 -13.384 22.282 1.00 95.00 478 PHE A CA 1
ATOM 3921 C C . PHE A 1 478 ? -17.945 -14.790 21.689 1.00 95.00 478 PHE A C 1
ATOM 3923 O O . PHE A 1 478 ? -18.775 -15.605 22.086 1.00 95.00 478 PHE A O 1
ATOM 3930 N N . HIS A 1 479 ? -17.049 -15.078 20.749 1.00 94.31 479 HIS A N 1
ATOM 3931 C CA . HIS A 1 479 ? -16.935 -16.389 20.115 1.00 94.31 479 HIS A CA 1
ATOM 3932 C C . HIS A 1 479 ? -15.561 -16.995 20.375 1.00 94.31 479 HIS A C 1
ATOM 3934 O O . HIS A 1 479 ? -14.542 -16.378 20.051 1.00 94.31 479 HIS A O 1
ATOM 3940 N N . PHE A 1 480 ? -15.531 -18.221 20.894 1.00 91.06 480 PHE A N 1
ATOM 3941 C CA . PHE A 1 480 ? -14.292 -18.944 21.176 1.00 91.06 480 PHE A CA 1
ATOM 3942 C C . PHE A 1 480 ? -14.187 -20.198 20.339 1.00 91.06 480 PHE A C 1
ATOM 3944 O O . PHE A 1 480 ? -15.009 -21.105 20.431 1.00 91.06 480 PHE A O 1
ATOM 3951 N N . THR A 1 481 ? -13.160 -20.245 19.494 1.00 87.00 481 THR A N 1
ATOM 3952 C CA . THR A 1 481 ? -12.977 -21.374 18.577 1.00 87.00 481 THR A CA 1
ATOM 3953 C C . THR A 1 481 ? -12.313 -22.583 19.225 1.00 87.00 481 THR A C 1
ATOM 3955 O O . THR A 1 481 ? -12.331 -23.653 18.627 1.00 87.00 481 THR A O 1
ATOM 3958 N N . GLU A 1 482 ? -11.703 -22.410 20.394 1.00 81.75 482 GLU A N 1
ATOM 3959 C CA . GLU A 1 482 ? -11.068 -23.474 21.166 1.00 81.75 482 GLU A CA 1
ATOM 3960 C C . GLU A 1 482 ? -11.936 -23.788 22.387 1.00 81.75 482 GLU A C 1
ATOM 3962 O O . GLU A 1 482 ? -12.417 -22.878 23.063 1.00 81.75 482 GLU A O 1
ATOM 3967 N N . ILE A 1 483 ? -12.199 -25.074 22.620 1.00 71.56 483 ILE A N 1
ATOM 3968 C CA . ILE A 1 483 ? -13.048 -25.531 23.720 1.00 71.56 483 ILE A CA 1
ATOM 3969 C C . ILE A 1 483 ? -12.128 -25.887 24.883 1.00 71.56 483 ILE A C 1
ATOM 3971 O O . ILE A 1 483 ? -11.386 -26.863 24.799 1.00 71.56 483 ILE A O 1
ATOM 3975 N N . SER A 1 484 ? -12.204 -25.131 25.976 1.00 67.94 484 SER A N 1
ATOM 3976 C CA . SER A 1 484 ? -11.627 -25.538 27.257 1.00 67.94 484 SER A CA 1
ATOM 3977 C C . SER A 1 484 ? -12.702 -25.547 28.345 1.00 67.94 484 SER A C 1
ATOM 3979 O O . SER A 1 484 ? -13.655 -24.758 28.321 1.00 67.94 484 SER A O 1
ATOM 3981 N N . LYS A 1 485 ? -12.565 -26.476 29.297 1.00 62.66 485 LYS A N 1
ATOM 3982 C CA . LYS A 1 485 ? -13.375 -26.477 30.521 1.00 62.66 485 LYS A CA 1
ATOM 3983 C C . LYS A 1 485 ? -12.926 -25.300 31.397 1.00 62.66 485 LYS A C 1
ATOM 3985 O O . LYS A 1 485 ? -11.733 -25.037 31.482 1.00 62.66 485 LYS A O 1
ATOM 3990 N N . ASN A 1 486 ? -13.876 -24.612 32.033 1.00 65.44 486 ASN A N 1
ATOM 3991 C CA . ASN A 1 486 ? -13.639 -23.500 32.973 1.00 65.44 486 ASN A CA 1
ATOM 3992 C C . ASN A 1 486 ? -12.926 -22.264 32.391 1.00 65.44 486 ASN A C 1
ATOM 3994 O O . ASN A 1 486 ? -12.325 -21.482 33.116 1.00 65.44 486 ASN A O 1
ATOM 3998 N N . LEU A 1 487 ? -13.063 -22.035 31.083 1.00 70.50 487 LEU A N 1
ATOM 3999 C CA . LEU A 1 487 ? -12.402 -20.956 30.344 1.00 70.50 487 LEU A CA 1
ATOM 4000 C C . LEU A 1 487 ? -12.531 -19.562 31.009 1.00 70.50 487 LEU A C 1
ATOM 4002 O O . LEU A 1 487 ? -11.572 -18.801 31.050 1.00 70.50 487 LEU A O 1
ATOM 4006 N N . CYS A 1 488 ? -13.704 -19.207 31.542 1.00 77.50 488 CYS A N 1
ATOM 4007 C CA . CYS A 1 488 ? -13.924 -17.883 32.139 1.00 77.50 488 CYS A CA 1
ATOM 4008 C C . CYS A 1 488 ? -13.311 -17.716 33.535 1.00 77.50 488 CYS A C 1
ATOM 4010 O O . CYS A 1 488 ? -13.323 -16.596 34.044 1.00 77.50 488 CYS A O 1
ATOM 4012 N N . ASP A 1 489 ? -12.799 -18.775 34.166 1.00 80.12 489 ASP A N 1
ATOM 4013 C CA . ASP A 1 489 ? -12.326 -18.667 35.543 1.00 80.12 489 ASP A CA 1
ATOM 4014 C C . ASP A 1 489 ? -11.021 -17.866 35.678 1.00 80.12 489 ASP A C 1
ATOM 4016 O O . ASP A 1 489 ? -10.750 -17.252 36.705 1.00 80.12 489 ASP A O 1
ATOM 4020 N N . ASP A 1 490 ? -10.281 -17.696 34.593 1.00 80.12 490 ASP A N 1
ATOM 4021 C CA . ASP A 1 490 ? -9.102 -16.835 34.606 1.00 80.12 490 ASP A CA 1
ATOM 4022 C C . ASP A 1 490 ? -9.438 -15.348 34.394 1.00 80.12 490 ASP A C 1
ATOM 4024 O O . ASP A 1 490 ? -8.539 -14.505 34.359 1.00 80.12 490 ASP A O 1
ATOM 4028 N N . LEU A 1 491 ? -10.711 -14.984 34.204 1.00 86.50 491 LEU A N 1
ATOM 4029 C CA . LEU A 1 491 ? -11.101 -13.588 34.005 1.00 86.50 491 LEU A CA 1
ATOM 4030 C C . LEU A 1 491 ? -11.322 -12.855 35.338 1.00 86.50 491 LEU A C 1
ATOM 4032 O O . LEU A 1 491 ? -11.895 -13.441 36.264 1.00 86.50 491 LEU A O 1
ATOM 4036 N N . PRO A 1 492 ? -10.943 -11.562 35.416 1.00 88.00 492 PRO A N 1
ATOM 4037 C CA . PRO A 1 492 ? -11.288 -10.678 36.523 1.00 88.00 492 PRO A CA 1
ATOM 4038 C C . PRO A 1 492 ? -12.774 -10.713 36.872 1.00 88.00 492 PRO A C 1
ATOM 4040 O O . PRO A 1 492 ? -13.638 -10.711 35.992 1.00 88.00 492 PRO A O 1
ATOM 4043 N N . VAL A 1 493 ? -13.060 -10.701 38.175 1.00 88.00 493 VAL A N 1
ATOM 4044 C CA . VAL A 1 493 ? -14.421 -10.818 38.718 1.00 88.00 493 VAL A CA 1
ATOM 4045 C C . VAL A 1 493 ? -15.342 -9.709 38.199 1.00 88.00 493 VAL A C 1
ATOM 4047 O O . VAL A 1 493 ? -16.517 -9.984 37.975 1.00 88.00 493 VAL A O 1
ATOM 4050 N N . SER A 1 494 ? -14.804 -8.509 37.924 1.00 88.50 494 SER A N 1
ATOM 4051 C CA . SER A 1 494 ? -15.568 -7.345 37.447 1.00 88.50 494 SER A CA 1
ATOM 4052 C C . SER A 1 494 ? -16.416 -7.656 36.214 1.00 88.50 494 SER A C 1
ATOM 4054 O O . SER A 1 494 ? -17.598 -7.348 36.195 1.00 88.50 494 SER A O 1
ATOM 4056 N N . TYR A 1 495 ? -15.856 -8.335 35.210 1.00 90.69 495 TYR A N 1
ATOM 4057 C CA . TYR A 1 495 ? -16.553 -8.622 33.950 1.00 90.69 495 TYR A CA 1
ATOM 4058 C C . TYR A 1 495 ? -16.693 -10.115 33.629 1.00 90.69 495 TYR A C 1
ATOM 4060 O O . TYR A 1 495 ? -17.228 -10.469 32.573 1.00 90.69 495 TYR A O 1
ATOM 4068 N N . ARG A 1 496 ? -16.249 -11.016 34.516 1.00 91.62 496 ARG A N 1
ATOM 4069 C CA . ARG A 1 496 ? -16.319 -12.474 34.308 1.00 91.62 496 ARG A CA 1
ATOM 4070 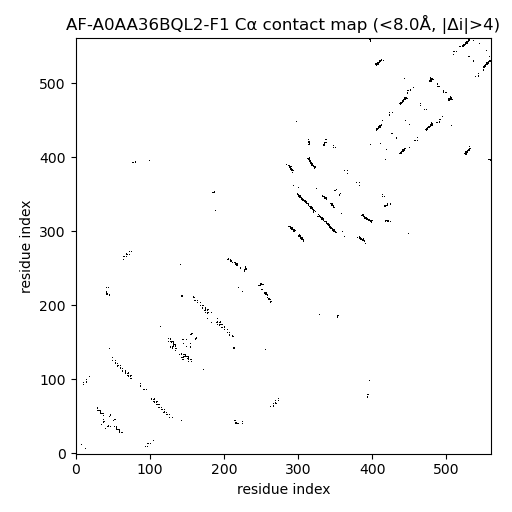C C . ARG A 1 496 ? -17.736 -12.943 33.968 1.00 91.62 496 ARG A C 1
ATOM 4072 O O . ARG A 1 496 ? -17.930 -13.606 32.949 1.00 91.62 496 ARG A O 1
ATOM 4079 N N . GLU A 1 497 ? -18.726 -12.600 34.794 1.00 90.94 497 GLU A N 1
ATOM 4080 C CA . GLU A 1 497 ? -20.121 -13.020 34.573 1.00 90.94 497 GLU A CA 1
ATOM 4081 C C . GLU A 1 497 ? -20.724 -12.381 33.320 1.00 90.94 497 GLU A C 1
ATOM 4083 O O . GLU A 1 497 ? -21.467 -13.027 32.575 1.00 90.94 497 GLU A O 1
ATOM 4088 N N . TYR A 1 498 ? -20.368 -11.121 33.053 1.00 91.81 498 TYR A N 1
ATOM 4089 C CA . TYR A 1 498 ? -20.798 -10.403 31.857 1.00 91.81 498 TYR A CA 1
ATOM 4090 C C . TYR A 1 498 ? -20.359 -11.131 30.578 1.00 91.81 498 TYR A C 1
ATOM 4092 O O . TYR A 1 498 ? -21.172 -11.322 29.666 1.00 91.81 498 TYR A O 1
ATOM 4100 N N . VAL A 1 499 ? -19.097 -11.579 30.538 1.00 91.56 499 VAL A N 1
ATOM 4101 C CA . VAL A 1 499 ? -18.531 -12.352 29.425 1.00 91.56 499 VAL A CA 1
ATOM 4102 C C . VAL A 1 499 ? -19.156 -13.740 29.356 1.00 91.56 499 VAL A C 1
ATOM 4104 O O . VAL A 1 499 ? -19.589 -14.139 28.277 1.00 91.56 499 VAL A O 1
ATOM 4107 N N . ARG A 1 500 ? -19.266 -14.455 30.486 1.00 90.69 500 ARG A N 1
ATOM 4108 C CA . ARG A 1 500 ? -19.804 -15.826 30.531 1.00 90.69 500 ARG A CA 1
ATOM 4109 C C . ARG A 1 500 ? -21.212 -15.913 29.935 1.00 90.69 500 ARG A C 1
ATOM 4111 O O . ARG A 1 500 ? -21.484 -16.821 29.158 1.00 90.69 500 ARG A O 1
ATOM 4118 N N . LYS A 1 501 ? -22.084 -14.939 30.222 1.00 91.56 501 LYS A N 1
ATOM 4119 C CA . LYS A 1 501 ? -23.461 -14.883 29.688 1.00 91.56 501 LYS A CA 1
ATOM 4120 C C . LYS A 1 501 ? -23.548 -14.595 28.182 1.00 91.56 501 LYS A C 1
ATOM 4122 O O . LYS A 1 501 ? -24.585 -14.847 27.580 1.00 91.56 501 LYS A O 1
ATOM 4127 N N . ARG A 1 502 ? -22.491 -14.046 27.577 1.00 93.00 502 ARG A N 1
ATOM 4128 C CA . ARG A 1 502 ? -22.429 -13.638 26.155 1.00 93.00 502 ARG A CA 1
ATOM 4129 C C . ARG A 1 502 ? -21.423 -14.462 25.348 1.00 93.00 502 ARG A C 1
ATOM 4131 O O . ARG A 1 502 ? -21.067 -14.104 24.222 1.00 93.00 502 ARG A O 1
ATOM 4138 N N . LEU A 1 503 ? -20.942 -15.543 25.950 1.00 91.56 503 LEU A N 1
ATOM 4139 C CA . LEU A 1 503 ? -19.971 -16.463 25.395 1.00 91.56 503 LEU A CA 1
ATOM 4140 C C . LEU A 1 503 ? -20.669 -17.498 24.517 1.00 91.56 503 LEU A C 1
ATOM 4142 O O . LEU A 1 503 ? -21.631 -18.135 24.934 1.00 91.56 503 LEU A O 1
ATOM 4146 N N . THR A 1 504 ? -20.130 -17.728 23.328 1.00 91.88 504 THR A N 1
ATOM 4147 C CA . THR A 1 504 ? -20.542 -18.826 22.453 1.00 91.88 504 THR A CA 1
ATOM 4148 C C . THR A 1 504 ? -19.317 -19.595 21.972 1.00 91.88 504 THR A C 1
ATOM 4150 O O . THR A 1 504 ? -18.267 -19.019 21.671 1.00 91.88 504 THR A O 1
ATOM 4153 N N . TYR A 1 505 ? -19.438 -20.919 21.913 1.00 90.50 505 TYR A N 1
ATOM 4154 C CA . TYR A 1 505 ? -18.371 -21.789 21.429 1.00 90.50 505 TYR A CA 1
ATOM 4155 C C . TYR A 1 505 ? -18.485 -22.004 19.920 1.00 90.50 505 TYR A C 1
ATOM 4157 O O . TYR A 1 505 ? -19.575 -22.096 19.359 1.00 90.50 505 TYR A O 1
ATOM 4165 N N . GLY A 1 506 ? -17.336 -22.111 19.260 1.00 90.12 506 GLY A N 1
ATOM 4166 C CA . GLY A 1 506 ? -17.239 -22.295 17.820 1.00 90.12 506 GLY A CA 1
ATOM 4167 C C . GLY A 1 506 ? -17.208 -20.986 17.031 1.00 90.12 506 GLY A C 1
ATOM 4168 O O . GLY A 1 506 ? -17.013 -19.887 17.553 1.00 90.12 506 GLY A O 1
ATOM 4169 N N . ARG A 1 507 ? -17.324 -21.119 15.708 1.00 90.44 507 ARG A N 1
ATOM 4170 C CA . ARG A 1 507 ? -17.331 -19.977 14.785 1.00 90.44 507 ARG A CA 1
ATOM 4171 C C . ARG A 1 507 ? -18.756 -19.421 14.666 1.00 90.44 507 ARG A C 1
ATOM 4173 O O . ARG A 1 507 ? -19.681 -20.226 14.632 1.00 90.44 507 ARG A O 1
ATOM 4180 N N . PRO A 1 508 ? -18.937 -18.096 14.518 1.00 93.56 508 PRO A N 1
ATOM 4181 C CA . PRO A 1 508 ? -20.262 -17.523 14.295 1.00 93.56 508 PRO A CA 1
ATOM 4182 C C . PRO A 1 508 ? -20.918 -18.080 13.028 1.00 93.56 508 PRO A C 1
ATOM 4184 O O . PRO A 1 508 ? -20.260 -18.167 11.980 1.00 93.56 508 PRO A O 1
ATOM 4187 N N . ASP A 1 509 ? -22.218 -18.376 13.091 1.00 94.38 509 ASP A N 1
ATOM 4188 C CA . ASP A 1 509 ? -23.015 -18.577 11.884 1.00 94.38 509 ASP A CA 1
ATOM 4189 C C . ASP A 1 509 ? -23.331 -17.215 11.256 1.00 94.38 509 ASP A C 1
ATOM 4191 O O . ASP A 1 509 ? -24.235 -16.477 11.653 1.00 94.38 509 ASP A O 1
ATOM 4195 N N . TRP A 1 510 ? -22.554 -16.870 10.230 1.00 94.38 510 TRP A N 1
ATOM 4196 C CA . TRP A 1 510 ? -22.726 -15.614 9.512 1.00 94.38 510 TRP A CA 1
ATOM 4197 C C . TRP A 1 510 ? -24.075 -15.503 8.798 1.00 94.38 510 TRP A C 1
ATOM 4199 O O . TRP A 1 510 ? -24.544 -14.390 8.584 1.00 94.38 510 TRP A O 1
ATOM 4209 N N . LYS A 1 511 ? -24.692 -16.612 8.374 1.00 93.06 511 LYS A N 1
ATOM 4210 C CA . LYS A 1 511 ? -25.999 -16.547 7.710 1.00 93.06 511 LYS A CA 1
ATOM 4211 C C . LYS A 1 511 ? -27.076 -16.206 8.722 1.00 93.06 511 LYS A C 1
ATOM 4213 O O . LYS A 1 511 ? -27.939 -15.394 8.402 1.00 93.06 511 LYS A O 1
ATOM 4218 N N . GLU A 1 512 ? -27.041 -16.838 9.887 1.00 94.12 512 GLU A N 1
ATOM 4219 C CA . GLU A 1 512 ? -27.998 -16.594 10.963 1.00 94.12 512 GLU A CA 1
ATOM 4220 C C . GLU A 1 512 ? -27.890 -15.151 11.460 1.00 94.12 512 GLU A C 1
ATOM 4222 O O . GLU A 1 512 ? -28.863 -14.407 11.360 1.00 94.12 512 GLU A O 1
ATOM 4227 N N . LEU A 1 513 ? -26.681 -14.710 11.825 1.00 94.31 513 LEU A N 1
ATOM 4228 C CA . LEU A 1 513 ? -26.425 -13.349 12.306 1.00 94.31 513 LEU A CA 1
ATOM 4229 C C . LEU A 1 513 ? -26.899 -12.272 11.318 1.00 94.31 513 LEU A C 1
ATOM 4231 O O . LEU A 1 513 ? -27.530 -11.290 11.703 1.00 94.31 513 LEU A O 1
ATOM 4235 N N . PHE A 1 514 ? -26.607 -12.431 10.024 1.00 94.12 514 PHE A N 1
ATOM 4236 C CA . PHE A 1 514 ? -27.058 -11.454 9.033 1.00 94.12 514 PHE A CA 1
ATOM 4237 C C . PHE A 1 514 ? -28.579 -11.494 8.836 1.00 94.12 514 PHE A C 1
ATOM 4239 O O . PHE A 1 514 ? -29.175 -10.438 8.640 1.00 94.12 514 PHE A O 1
ATOM 4246 N N . ASN A 1 515 ? -29.222 -12.668 8.896 1.00 92.75 515 ASN A N 1
ATOM 4247 C CA . ASN A 1 515 ? -30.685 -12.753 8.810 1.00 92.75 515 ASN A CA 1
ATOM 4248 C C . ASN A 1 515 ? -31.347 -12.092 10.024 1.00 92.75 515 ASN A C 1
ATOM 4250 O O . ASN A 1 515 ? -32.324 -11.370 9.845 1.00 92.75 515 ASN A O 1
ATOM 4254 N N . GLU A 1 516 ? -30.785 -12.280 11.219 1.00 93.00 516 GLU A N 1
ATOM 4255 C CA . GLU A 1 516 ? -31.222 -11.616 12.448 1.00 93.00 516 GLU A CA 1
ATOM 4256 C C . GLU A 1 516 ? -31.174 -10.090 12.285 1.00 93.00 516 GLU A C 1
ATOM 4258 O O . GLU A 1 516 ? -32.188 -9.415 12.441 1.00 93.00 516 GLU A O 1
ATOM 4263 N N . ILE A 1 517 ? -30.036 -9.538 11.847 1.00 92.06 517 ILE A N 1
ATOM 4264 C CA . ILE A 1 517 ? -29.882 -8.088 11.635 1.00 92.06 517 ILE A CA 1
ATOM 4265 C C . ILE A 1 517 ? -30.865 -7.565 10.577 1.00 92.06 517 ILE A C 1
ATOM 4267 O O . ILE A 1 517 ? -31.411 -6.471 10.722 1.00 92.06 517 ILE A O 1
ATOM 4271 N N . VAL A 1 518 ? -31.112 -8.331 9.511 1.00 91.31 518 VAL A N 1
ATOM 4272 C CA . VAL A 1 518 ? -32.083 -7.968 8.466 1.00 91.31 518 VAL A CA 1
ATOM 4273 C C . VAL A 1 518 ? -33.522 -7.987 8.981 1.00 91.31 518 VAL A C 1
ATOM 4275 O O . VAL A 1 518 ? -34.326 -7.156 8.543 1.00 91.31 518 VAL A O 1
ATOM 4278 N N . ALA A 1 519 ? -33.850 -8.912 9.882 1.00 91.00 519 ALA A N 1
ATOM 4279 C CA . ALA A 1 519 ? -35.156 -8.986 10.523 1.00 91.00 519 ALA A CA 1
ATOM 4280 C C . ALA A 1 519 ? -35.357 -7.817 11.499 1.00 91.00 519 ALA A C 1
ATOM 4282 O O . ALA A 1 519 ? -36.378 -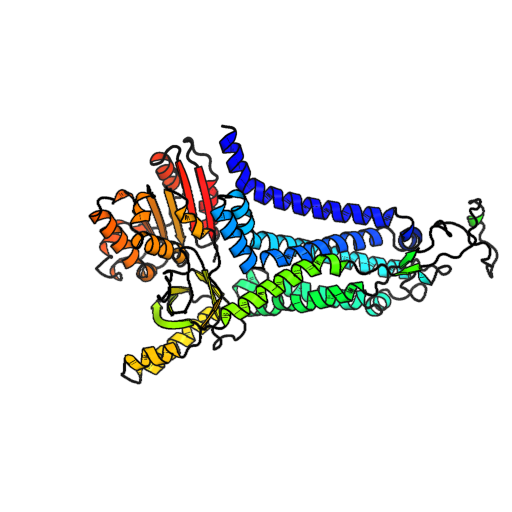7.137 11.427 1.00 91.00 519 ALA A O 1
ATOM 4283 N N . SER A 1 520 ? -34.360 -7.521 12.340 1.00 89.31 520 SER A N 1
ATOM 4284 C CA . SER A 1 520 ? -34.424 -6.431 13.323 1.00 89.31 520 SER A CA 1
ATOM 4285 C C . SER A 1 520 ? -34.390 -5.035 12.692 1.00 89.31 520 SER A C 1
ATOM 4287 O O . SER A 1 520 ? -35.014 -4.113 13.209 1.00 89.31 520 SER A O 1
ATOM 4289 N N . HIS A 1 521 ? -33.673 -4.857 11.575 1.00 87.94 521 HIS A N 1
ATOM 4290 C CA . HIS A 1 521 ? -33.433 -3.547 10.954 1.00 87.94 521 HIS A CA 1
ATOM 4291 C C . HIS A 1 521 ? -33.822 -3.530 9.474 1.00 87.94 521 HIS A C 1
ATOM 4293 O O . HIS A 1 521 ? -33.001 -3.277 8.581 1.00 87.94 521 HIS A O 1
ATOM 4299 N N . SER A 1 522 ? -35.099 -3.782 9.189 1.00 83.25 522 SER A N 1
ATOM 4300 C CA . SER A 1 522 ? -35.614 -3.774 7.817 1.00 83.25 522 SER A CA 1
ATOM 4301 C C . SER A 1 522 ? -35.426 -2.398 7.157 1.00 83.25 522 SER A C 1
ATOM 4303 O O . SER A 1 522 ? -35.637 -1.362 7.782 1.00 83.25 522 SER A O 1
ATOM 4305 N N . THR A 1 523 ? -35.002 -2.362 5.889 1.00 81.69 523 THR A N 1
ATOM 4306 C CA . THR A 1 523 ? -34.814 -1.134 5.072 1.00 81.69 523 THR A CA 1
ATOM 4307 C C . THR A 1 523 ? -33.675 -0.190 5.485 1.00 81.69 523 THR A C 1
ATOM 4309 O O . THR A 1 523 ? -33.518 0.877 4.888 1.00 81.69 523 THR A O 1
ATOM 4312 N N . HIS A 1 524 ? -32.836 -0.574 6.451 1.00 85.31 524 HIS A N 1
ATOM 4313 C CA . HIS A 1 524 ? -31.733 0.270 6.913 1.00 85.31 524 HIS A CA 1
ATOM 4314 C C . HIS A 1 524 ? -30.394 -0.044 6.231 1.00 85.31 524 HIS A C 1
ATOM 4316 O O . HIS A 1 524 ? -30.172 -1.124 5.683 1.00 85.31 524 HIS A O 1
ATOM 4322 N N . ARG A 1 525 ? -29.471 0.922 6.292 1.00 86.81 525 ARG A N 1
ATOM 4323 C CA . ARG A 1 525 ? -28.073 0.758 5.873 1.00 86.81 525 ARG A CA 1
ATOM 4324 C C . ARG A 1 525 ? -27.215 0.403 7.083 1.00 86.81 525 ARG A C 1
ATOM 4326 O O . ARG A 1 525 ? -27.170 1.174 8.042 1.00 86.81 525 ARG A O 1
ATOM 4333 N N . VAL A 1 526 ? -26.521 -0.726 7.005 1.00 90.62 526 VAL A N 1
ATOM 4334 C CA . VAL A 1 526 ? -25.647 -1.246 8.060 1.00 90.62 526 VAL A CA 1
ATOM 4335 C C . VAL A 1 526 ? -24.195 -1.132 7.607 1.00 90.62 526 VAL A C 1
ATOM 4337 O O . VAL A 1 526 ? -23.830 -1.636 6.545 1.00 90.62 526 VAL A O 1
ATOM 4340 N N . GLY A 1 527 ? -23.367 -0.461 8.406 1.00 92.12 527 GLY A N 1
ATOM 4341 C CA . GLY A 1 527 ? -21.921 -0.431 8.202 1.00 92.12 527 GLY A CA 1
ATOM 4342 C C . GLY A 1 527 ? -21.296 -1.690 8.787 1.00 92.12 527 GLY A C 1
ATOM 4343 O O . GLY A 1 527 ? -21.355 -1.889 9.998 1.00 92.12 527 GLY A O 1
ATOM 4344 N N . VAL A 1 528 ? -20.718 -2.542 7.943 1.00 94.25 528 VAL A N 1
ATOM 4345 C CA . VAL A 1 528 ? -20.041 -3.775 8.358 1.00 94.25 528 VAL A CA 1
ATOM 4346 C C . VAL A 1 528 ? -18.541 -3.549 8.310 1.00 94.25 528 VAL A C 1
ATOM 4348 O O . VAL A 1 528 ? -17.975 -3.369 7.235 1.00 94.25 528 VAL A O 1
ATOM 4351 N N . PHE A 1 529 ? -17.896 -3.595 9.465 1.00 94.75 529 PHE A N 1
ATOM 4352 C CA . PHE A 1 529 ? -16.461 -3.405 9.613 1.00 94.75 529 PHE A CA 1
ATOM 4353 C C . PHE A 1 529 ? -15.850 -4.710 10.105 1.00 94.75 529 PHE A C 1
ATOM 4355 O O . PHE A 1 529 ? -16.219 -5.206 11.167 1.00 94.75 529 PHE A O 1
ATOM 4362 N N . ALA A 1 530 ? -14.935 -5.286 9.328 1.00 94.56 530 ALA A N 1
ATOM 4363 C CA . ALA A 1 530 ? -14.277 -6.541 9.668 1.00 94.56 530 ALA A CA 1
ATOM 4364 C C . ALA A 1 530 ? -12.761 -6.356 9.768 1.00 94.56 530 ALA A C 1
ATOM 4366 O O . ALA A 1 530 ? -12.118 -5.896 8.825 1.00 94.56 530 ALA A O 1
ATOM 4367 N N . CYS A 1 531 ? -12.190 -6.763 10.898 1.00 93.62 531 CYS A N 1
ATOM 4368 C CA . CYS A 1 531 ? -10.762 -6.686 11.159 1.00 93.62 531 CYS A CA 1
ATOM 4369 C C . CYS A 1 531 ? -10.256 -8.013 11.733 1.00 93.62 531 CYS A C 1
ATOM 4371 O O . CYS A 1 531 ? -10.684 -8.450 12.803 1.00 93.62 531 CYS A O 1
ATOM 4373 N N . GLY A 1 532 ? -9.363 -8.692 11.010 1.00 91.56 532 GLY A N 1
ATOM 4374 C CA . GLY A 1 532 ? -8.836 -9.990 11.428 1.00 91.56 532 GLY A CA 1
ATOM 4375 C C . GLY A 1 532 ? -8.314 -10.847 10.270 1.00 91.56 532 GLY A C 1
ATOM 4376 O O . GLY A 1 532 ? -7.986 -10.327 9.203 1.00 91.56 532 GLY A O 1
ATOM 4377 N N . PRO A 1 533 ? -8.229 -12.181 10.451 1.00 88.94 533 PRO A N 1
ATOM 4378 C CA . PRO A 1 533 ? -7.685 -13.084 9.438 1.00 88.94 533 PRO A CA 1
ATOM 4379 C C . PRO A 1 533 ? -8.414 -12.988 8.090 1.00 88.94 533 PRO A C 1
ATOM 4381 O O . PRO A 1 533 ? -9.641 -12.934 8.045 1.00 88.94 533 PRO A O 1
ATOM 4384 N N . LYS A 1 534 ? -7.685 -13.094 6.970 1.00 86.94 534 LYS A N 1
ATOM 4385 C CA . LYS A 1 534 ? -8.265 -12.989 5.611 1.00 86.94 534 LYS A CA 1
ATOM 4386 C C . LYS A 1 534 ? -9.462 -13.909 5.362 1.00 86.94 534 LYS A C 1
ATOM 4388 O O . LYS A 1 534 ? -10.393 -13.540 4.654 1.00 86.94 534 LYS A O 1
ATOM 4393 N N . GLN A 1 535 ? -9.440 -15.122 5.914 1.00 88.69 535 GLN A N 1
ATOM 4394 C CA . GLN A 1 535 ? -10.549 -16.061 5.748 1.00 88.69 535 GLN A CA 1
ATOM 4395 C C . GLN A 1 535 ? -11.820 -15.579 6.466 1.00 88.69 535 GLN A C 1
ATOM 4397 O O . GLN A 1 535 ? -12.918 -15.752 5.939 1.00 88.69 535 GLN A O 1
ATOM 4402 N N . LEU A 1 536 ? -11.668 -14.948 7.636 1.00 90.88 536 LEU A N 1
ATOM 4403 C CA . LEU A 1 536 ? -12.767 -14.334 8.379 1.00 90.88 536 LEU A CA 1
ATOM 4404 C C . LEU A 1 536 ? -13.384 -13.201 7.554 1.00 90.88 536 LEU A C 1
ATOM 4406 O O . LEU A 1 536 ? -14.575 -13.250 7.252 1.00 90.88 536 LEU A O 1
ATOM 4410 N N . THR A 1 537 ? -12.571 -12.235 7.115 1.00 90.62 537 THR A N 1
ATOM 4411 C CA . THR A 1 537 ? -13.074 -11.079 6.356 1.00 90.62 537 THR A CA 1
ATOM 4412 C C . THR A 1 537 ? -13.715 -11.509 5.034 1.00 90.62 537 THR A C 1
ATOM 4414 O O . THR A 1 537 ? -14.787 -11.018 4.689 1.00 90.62 537 THR A O 1
ATOM 4417 N N . LYS A 1 538 ? -13.150 -12.507 4.337 1.00 89.19 538 LYS A N 1
ATOM 4418 C CA . LYS A 1 538 ? -13.722 -13.081 3.103 1.00 89.19 538 LYS A CA 1
ATOM 4419 C C . LYS A 1 538 ? -15.104 -13.706 3.322 1.00 89.19 538 LYS A C 1
ATOM 4421 O O . LYS A 1 538 ? -15.994 -13.512 2.492 1.00 89.19 538 LYS A O 1
ATOM 4426 N N . ASN A 1 539 ? -15.294 -14.446 4.415 1.00 91.38 539 ASN A N 1
ATOM 4427 C CA . ASN A 1 539 ? -16.580 -15.073 4.731 1.00 91.38 539 ASN A CA 1
ATOM 4428 C C . ASN A 1 539 ? -17.659 -14.026 5.041 1.00 91.38 539 ASN A C 1
ATOM 4430 O O . ASN A 1 539 ? -18.772 -14.130 4.526 1.00 91.38 539 ASN A O 1
ATOM 4434 N N . VAL A 1 540 ? -17.312 -12.992 5.812 1.00 92.81 540 VAL A N 1
ATOM 4435 C CA . VAL A 1 540 ? -18.209 -11.866 6.121 1.00 92.81 540 VAL A CA 1
ATOM 4436 C C . VAL A 1 540 ? -18.563 -11.092 4.851 1.00 92.81 540 VAL A C 1
ATOM 4438 O O . VAL A 1 540 ? -19.736 -10.867 4.566 1.00 92.81 540 VAL A O 1
ATOM 4441 N N . LYS A 1 541 ? -17.562 -10.770 4.023 1.00 89.81 541 LYS A N 1
ATOM 4442 C CA . LYS A 1 541 ? -17.738 -10.081 2.736 1.00 89.81 541 LYS A CA 1
ATOM 4443 C C . LYS A 1 541 ? -18.734 -10.800 1.827 1.00 89.81 541 LYS A C 1
ATOM 4445 O O . LYS A 1 541 ? -19.578 -10.156 1.210 1.00 89.81 541 LYS A O 1
ATOM 4450 N N . LYS A 1 542 ? -18.678 -12.138 1.786 1.00 88.88 542 LYS A N 1
ATOM 4451 C CA . LYS A 1 542 ? -19.631 -12.965 1.031 1.00 88.88 542 LYS A CA 1
ATOM 4452 C C . LYS A 1 542 ? -21.072 -12.777 1.520 1.00 88.88 542 LYS A C 1
ATOM 4454 O O . LYS A 1 542 ? -21.973 -12.736 0.687 1.00 88.88 542 LYS A O 1
ATOM 4459 N N . GLN A 1 543 ? -21.301 -12.639 2.829 1.00 90.06 543 GLN A N 1
ATOM 4460 C CA . GLN A 1 543 ? -22.646 -12.396 3.367 1.00 90.06 543 GLN A CA 1
ATOM 4461 C C . GLN A 1 543 ? -23.152 -10.984 3.095 1.00 90.06 543 GLN A C 1
ATOM 4463 O O . GLN A 1 543 ? -24.332 -10.829 2.786 1.00 90.06 543 GLN A O 1
ATOM 4468 N N . CYS A 1 544 ? -22.277 -9.975 3.134 1.00 87.12 544 CYS A N 1
ATOM 4469 C CA . CYS A 1 544 ? -22.644 -8.605 2.768 1.00 87.12 544 CYS A CA 1
ATOM 4470 C C . CYS A 1 544 ? -23.122 -8.493 1.311 1.00 87.12 544 CYS A C 1
ATOM 4472 O O . CYS A 1 544 ? -23.901 -7.605 0.982 1.00 87.12 544 CYS A O 1
ATOM 4474 N N . TRP A 1 545 ? -22.652 -9.382 0.429 1.00 81.31 545 TRP A N 1
ATOM 4475 C CA . TRP A 1 545 ? -23.024 -9.407 -0.991 1.00 81.31 545 TRP A CA 1
ATOM 4476 C C . TRP A 1 545 ? -24.229 -10.291 -1.311 1.00 81.31 545 TRP A C 1
ATOM 4478 O O . TRP A 1 545 ? -24.695 -10.301 -2.452 1.00 81.31 545 TRP A O 1
ATOM 4488 N N . ARG A 1 546 ? -24.746 -11.034 -0.329 1.00 83.06 546 ARG A N 1
ATOM 4489 C CA . ARG A 1 546 ? -25.964 -11.819 -0.508 1.00 83.06 546 ARG A CA 1
ATOM 4490 C C . ARG A 1 546 ? -27.160 -10.873 -0.644 1.00 83.06 546 ARG A C 1
ATOM 4492 O O . ARG A 1 546 ? -27.231 -9.847 0.027 1.00 83.06 546 ARG A O 1
ATOM 4499 N N . LYS A 1 547 ? -28.110 -11.220 -1.515 1.00 75.12 547 LYS A N 1
ATOM 4500 C CA . LYS A 1 547 ? -29.391 -10.509 -1.588 1.00 75.12 547 LYS A CA 1
ATOM 4501 C C . LYS A 1 547 ? -30.274 -10.940 -0.423 1.00 75.12 547 LYS A C 1
ATOM 4503 O O . LYS A 1 547 ? -30.424 -12.134 -0.177 1.00 75.12 547 LYS A O 1
ATOM 4508 N N . TYR A 1 548 ? -30.872 -9.961 0.239 1.00 79.75 548 TYR A N 1
ATOM 4509 C CA . TYR A 1 548 ? -31.867 -10.165 1.282 1.00 79.75 548 TYR A CA 1
ATOM 4510 C C . TYR A 1 548 ? -33.232 -9.692 0.770 1.00 79.75 548 TYR A C 1
ATOM 4512 O O . TYR A 1 548 ? -33.298 -8.784 -0.059 1.00 79.75 548 TYR A O 1
ATOM 4520 N N . SER A 1 549 ? -34.312 -10.340 1.218 1.00 66.50 549 SER A N 1
ATOM 4521 C CA . SER A 1 549 ? -35.694 -10.027 0.810 1.00 66.50 549 SER A CA 1
ATOM 4522 C C . SER A 1 549 ? -36.101 -8.605 1.199 1.00 66.50 549 SER A C 1
ATOM 4524 O O . SER A 1 549 ? -36.797 -7.913 0.457 1.00 66.50 549 SER A O 1
ATOM 4526 N N . ASN A 1 550 ? -35.616 -8.147 2.350 1.00 67.62 550 ASN A N 1
ATOM 4527 C CA . ASN A 1 550 ? -35.866 -6.810 2.863 1.00 67.62 550 ASN A CA 1
ATOM 4528 C C . ASN A 1 550 ? -34.846 -5.841 2.243 1.00 67.62 550 ASN A C 1
ATOM 4530 O O . ASN A 1 550 ? -33.694 -6.207 2.023 1.00 67.62 550 ASN A O 1
ATOM 4534 N N . LYS A 1 551 ? -35.232 -4.582 1.989 1.00 75.50 551 LYS A N 1
ATOM 4535 C CA . LYS A 1 551 ? -34.384 -3.538 1.357 1.00 75.50 551 LYS A CA 1
ATOM 4536 C C . LYS A 1 551 ? -33.165 -3.093 2.206 1.00 75.50 551 LYS A C 1
ATOM 4538 O O . LYS A 1 551 ? -32.687 -1.975 2.039 1.00 75.50 551 LYS A O 1
ATOM 4543 N N . THR A 1 552 ? -32.703 -3.911 3.148 1.00 81.12 552 THR A N 1
ATOM 4544 C CA . THR A 1 552 ? -31.543 -3.662 4.013 1.00 81.12 552 THR A CA 1
ATOM 4545 C C . THR A 1 552 ? -30.251 -3.808 3.207 1.00 81.12 552 THR A C 1
ATOM 4547 O O . THR A 1 552 ? -30.106 -4.742 2.418 1.00 81.12 552 THR A O 1
ATOM 4550 N N . THR A 1 553 ? -29.304 -2.887 3.391 1.00 83.31 553 THR A N 1
ATOM 4551 C CA . THR A 1 553 ? -28.033 -2.868 2.645 1.00 83.31 553 THR A CA 1
ATOM 4552 C C . THR A 1 553 ? -26.835 -2.929 3.582 1.00 83.31 553 THR A C 1
ATOM 4554 O O . THR A 1 553 ? -26.796 -2.190 4.568 1.00 83.31 553 THR A O 1
ATOM 4557 N N . PHE A 1 554 ? -25.837 -3.744 3.237 1.00 88.25 554 PHE A N 1
ATOM 4558 C CA . PHE A 1 554 ? -24.604 -3.908 4.004 1.00 88.25 554 PHE A CA 1
ATOM 4559 C C . PHE A 1 554 ? -23.408 -3.287 3.286 1.00 88.25 554 PHE A C 1
ATOM 4561 O O . PHE A 1 554 ? -23.034 -3.714 2.191 1.00 88.25 554 PHE A O 1
ATOM 4568 N N . ASP A 1 555 ? -22.765 -2.331 3.944 1.00 85.88 555 ASP A N 1
ATOM 4569 C CA . ASP A 1 555 ? -21.582 -1.659 3.427 1.00 85.88 555 ASP A CA 1
ATOM 4570 C C . ASP A 1 555 ? -20.342 -2.224 4.096 1.00 85.88 555 ASP A C 1
ATOM 4572 O O . ASP A 1 555 ? -20.085 -1.963 5.268 1.00 85.88 555 ASP A O 1
ATOM 4576 N N . PHE A 1 556 ? -19.591 -3.022 3.345 1.00 87.19 556 PHE A N 1
ATOM 4577 C CA . PHE A 1 556 ? -18.452 -3.760 3.869 1.00 87.19 556 PHE A CA 1
ATOM 4578 C C . PHE A 1 556 ? -17.145 -2.967 3.787 1.00 87.19 556 PHE A C 1
ATOM 4580 O O . PHE A 1 556 ? -16.728 -2.546 2.704 1.00 87.19 556 PHE A O 1
ATOM 4587 N N . HIS A 1 557 ? -16.469 -2.863 4.926 1.00 86.94 557 HIS A N 1
ATOM 4588 C CA . HIS A 1 557 ? -15.142 -2.287 5.105 1.00 86.94 557 HIS A CA 1
ATOM 4589 C C . HIS A 1 557 ? -14.250 -3.336 5.765 1.00 86.94 557 HIS A C 1
ATOM 4591 O O . HIS A 1 557 ? -14.659 -3.984 6.730 1.00 86.94 557 HIS A O 1
ATOM 4597 N N . GLU A 1 558 ? -13.037 -3.518 5.247 1.00 86.50 558 GLU A N 1
ATOM 4598 C CA . GLU A 1 558 ? -12.076 -4.461 5.820 1.00 86.50 558 GLU A CA 1
ATOM 4599 C C . GLU A 1 558 ? -10.738 -3.801 6.101 1.00 86.50 558 GLU A C 1
ATOM 4601 O O . GLU A 1 558 ? -10.251 -2.993 5.309 1.00 86.50 558 GLU A O 1
ATOM 4606 N N . GLU A 1 559 ? -10.127 -4.216 7.203 1.00 77.62 559 GLU A N 1
ATOM 4607 C CA . GLU A 1 559 ? -8.721 -3.979 7.480 1.00 77.62 559 GLU A CA 1
ATOM 4608 C C . GLU A 1 559 ? -8.053 -5.329 7.746 1.00 77.62 559 GLU A C 1
ATOM 4610 O O . GLU A 1 559 ? -8.557 -6.168 8.497 1.00 77.62 559 GLU A O 1
ATOM 4615 N N . ILE A 1 560 ? -6.952 -5.575 7.040 1.00 68.31 560 ILE A N 1
ATOM 4616 C CA . ILE A 1 560 ? -6.182 -6.811 7.146 1.00 68.31 560 ILE A CA 1
ATOM 4617 C C . ILE A 1 560 ? -4.818 -6.410 7.685 1.00 68.31 560 ILE A C 1
ATOM 4619 O O . ILE A 1 560 ? -4.058 -5.745 6.972 1.00 68.31 560 ILE A O 1
ATOM 4623 N N . PHE A 1 561 ? -4.546 -6.830 8.916 1.00 58.12 561 PHE A N 1
ATOM 4624 C CA . PHE A 1 561 ? -3.249 -6.703 9.567 1.00 58.12 561 PHE A CA 1
ATOM 4625 C C . PHE A 1 561 ? -2.417 -7.960 9.337 1.00 58.12 561 PHE A C 1
ATOM 4627 O O . PHE A 1 561 ? -2.967 -9.078 9.511 1.00 58.12 561 PHE A O 1
#

Foldseek 3Di:
DVVLCVVVCQQVVVLVVVVVVLVVVLVVQLVVQLVCCVPPQQNQVVCVQLPSLVSQLRSLVSSLLQLLQLLLPLVLQVVLQVVLVVCVVVVVPNVNSNSLCSVVVSVVSLVSNLVSLVSNLVSLLSSLVSLQASPDPVCNVQGLDNDHNDDSVCSLVVDLLNVLSVVLNVLSVQQVVCPPPVNCLAAVPSNVVSVVCVVVSVVSLQRNQAFDSGKTWDPCVQPPPPAAEPDPDDPDDDDPVPPPDPGPYGPDDTDIDGDHDPSCVRHVVSVVSSVVSVVVQVVVQPWWKFWQDWDDFPFKIKTKIWTAPDFDAQQWWKWKDFVVQPVDDTDIFGWLATDDGGDITMTMQGQDYPSSVVVVVVLVVLQVVVVVPPDPVVSRVSSRPRIMTMGDGGHHPLRCQLVFQAEAAAAEQSQCRSVSRVLNVCQVDVVSLVSHPAYEAEYEYAALSSCVVCLCSLLVSQVVCVVVVNNRRYHYAYEHAHDDPPRLVPPDPSRSVVHVVRYDYRDDPLQVVLVVCCVVDFLGEYEYEHTDDPVVLVVNVVSQPDDDPGNYHYDYGYDYD

Sequence (561 aa):
MAILIGKWLNSVSIKWFIMVLWAFICVLLFYRTYNRYKYEPRFYYVHQMLGSSLCISRGSAAVINLNCGLVLLPMCRVVVTSLRGILRKMSMYTMRVIIDSCKGFHIACAYAIVLSSVIHYTAHVINARNFSMNYNRIYTNVNAAKYQYEDPLWIILGTVSGTTGIMMMFILCLVVTTSLKYIRDNNYDLFWFSHRLIVLMYILLMVHAFRGPIRMQLNIKYHTPGCKFRNLSFPWPEPEFYHAFKSYSCDEEPQFGEIGCQSYLWVTAPILLYIGDVVYRIRRRSTSAHIIQTVLHDDVIELKMVKDGLTAHAGQYVLLQFPAISAFEWHPYSLTSCPKKGSAFTVHIRSRGDWSGRLRKLIEDCQEESHYINEEADNIARTQKVKVNLDGPFSSPMEDMSTYRLLLCIAGGIGITPFASFLDAFRTNKKQQWKFRRIYLIWINKNIQNIRWFGELIHSLHEELWESNLPDVFDVRFHFTEISKNLCDDLPVSYREYVRKRLTYGRPDWKELFNEIVASHSTHRVGVFACGPKQLTKNVKKQCWRKYSNKTTFDFHEEIF

Radius of gyration: 31.46 Å; Cα contacts (8 Å, |Δi|>4): 868; chains: 1; bounding box: 68×44×106 Å

Solvent-accessible surface area (backbone atoms only — not comparable to full-atom values): 29906 Å² total; per-residue (Å²): 114,69,72,58,53,47,54,59,59,35,58,62,42,45,51,51,48,50,52,50,50,51,51,47,50,41,52,50,49,20,52,55,40,23,51,45,49,69,67,41,70,46,28,45,75,52,32,72,40,36,39,68,35,52,20,48,24,52,9,24,47,50,39,29,33,53,28,65,17,56,38,46,57,55,68,21,56,60,58,52,34,50,52,43,53,52,32,56,77,69,66,37,61,67,63,40,60,47,59,74,37,24,69,61,50,28,54,51,29,49,53,51,34,53,57,27,46,52,53,22,51,54,21,48,55,52,33,34,46,24,33,9,73,50,49,49,84,89,53,51,84,54,48,64,39,94,49,72,69,44,60,37,66,57,48,34,63,73,30,62,30,37,46,38,46,53,54,42,52,52,51,50,51,51,34,54,57,30,62,33,68,74,46,30,74,73,39,50,64,61,23,55,60,44,52,55,50,50,61,56,41,53,54,39,53,55,57,26,35,69,63,45,68,60,43,32,50,69,46,52,94,58,28,56,82,92,47,48,55,84,78,76,79,66,99,57,86,82,65,81,85,65,76,83,63,93,70,58,69,26,94,45,78,86,41,66,37,74,55,76,60,58,53,58,76,47,29,48,64,40,48,53,52,39,50,51,39,48,52,53,48,55,63,62,33,74,58,59,33,40,42,69,46,77,46,83,49,99,58,34,40,36,42,32,29,38,38,83,82,44,62,54,57,45,15,22,29,34,31,44,24,42,55,91,84,36,84,76,57,71,48,80,42,44,29,34,39,60,19,51,82,73,38,59,29,30,34,70,46,64,52,79,45,74,68,40,42,52,50,50,49,55,52,48,54,56,52,56,69,34,68,79,48,96,43,80,69,53,45,46,57,53,53,41,63,54,61,30,39,44,45,70,67,38,75,43,74,57,45,56,59,82,78,41,38,29,38,39,40,37,20,33,57,80,35,37,36,37,54,47,8,38,51,52,52,45,64,76,33,66,87,57,50,82,62,46,64,30,37,38,38,38,41,37,31,65,56,68,72,64,44,73,81,48,42,63,63,55,43,55,50,49,52,55,28,45,78,67,75,42,54,76,35,62,45,67,40,40,27,27,64,51,92,63,88,71,60,60,73,83,45,63,76,92,40,27,65,65,48,61,78,33,54,42,81,38,78,83,58,63,68,59,54,52,50,50,50,42,66,77,40,60,60,40,66,34,37,32,40,30,21,25,56,70,69,58,45,52,56,53,52,55,56,47,69,52,88,63,96,48,75,40,44,54,49,80,43,76,50,80,125

InterPro domains:
  IPR000778 Cytochrome b245, heavy chain [PR00466] (109-127)
  IPR000778 Cytochrome b245, heavy chain [PR00466] (386-399)
  IPR000778 Cytochrome b245, heavy chain [PR00466] (409-426)
  IPR000778 Cytochrome b245, heavy chain [PR00466] (522-540)
  IPR013112 FAD-binding 8 [PF08022] (295-397)
  IPR013121 Ferric reductase, NAD binding domain [PF08030] (404-544)
  IPR013130 Ferric reductase transmembrane component-like domain [PF01794] (93-205)
  IPR017927 FAD-binding domain, ferredoxin reductase-type [PS51384] (272-400)
  IPR017938 Riboflavin synthase-like beta-barrel [SSF63380] (296-362)
  IPR039261 Ferredoxin-NADP reductase (FNR), nucleotide-binding domain [G3DSA:3.40.50.80] (393-561)
  IPR039261 Ferredoxin-NADP reductase (FNR), nucleotide-binding domain [SSF52343] (407-547)
  IPR050369 Respiratory burst oxidase/Ferric reductase [PTHR11972] (15-561)

pLDDT: mean 84.94, std 13.4, range [29.12, 98.06]

Mean predicted aligned error: 9.43 Å

Secondary structure (DSSP, 8-state):
-HHHHHHHHHHHHHHHHHHHHHHHHHHHHHHHHHHHHHH-GGGHHHHHHHTHHHHHHHHHHHHHHHHHHHTTGGG-HHHHHHHHHHHHHTT-HHHHHHHTTHHHHHHHHHHHHHHHHHHHHHHHHHHHHHHHHT--SS-GGG-SSSSTT--HHHHHHTSHHHHHHHHHHHHHHHHHHHTSHHHHHH-HHHHHHHHHTHHHHHHHHHHHTSS-S-EEES-TTTS-TTPEETT---SSPPPGGGGGS---EESSPPPEEEPPP-HHHHHHHHHHHHHHHHHHHHHHTTS-BEEEEEEE-SSEEEEEEE-TT----TT-EEEEE-TTT-SS--EEEEEEEPPPTT--EEEEEE--SHHHHHHHHHHHHHHHHHHTS--HHHHHHHHTTS-BEEEEEE--GGGGGGG-SEEEEEEEGGGGHHHHHHHHHHHH-HHHHTT-SEEEEEEEES-GGGGGGTHHHHHHHHHHHHHTT-GGGEEEEEEESS--TTGGGGS-HHHHHHHHTTEEES---HHHHHHHHHHHTTT-EEEEEEES-HHHHHHHHHHHTS--SSS-EEEEEEE--

Organism: Octopus vulgaris (NCBI:txid6645)

Nearest PDB structures (foldseek):
  8wej-assembly1_B  TM=8.681E-01  e=1.611E-42  Homo sapiens
  8gz3-assembly1_B  TM=8.048E-01  e=3.424E-39  Homo sapiens
  8cao-assembly1_A  TM=8.727E-01  e=1.035E-17  Cylindrospermum stagnale
  7u8g-assembly1_A  TM=7.946E-01  e=3.667E-13  Homo sapiens
  6j7a-assembly2_B  TM=4.472E-01  e=1.695E-03  Rattus norvegicus